Protein AF-A0A1F3P0X0-F1 (afdb_monomer)

Sequence (591 aa):
MKNTFKIFLLLNIASINFCFSQSIRYVKADTFDIIGQLPNCTGFNRLPDSSFYTTRTAIYNLSKFSTGLGIRFKTNSSILRIKWSLLRNSYYAFMAPTAVKGFDLYSYQNNKWQYAGVALPSGKKDNDTVIISNMTSEEREFLLNLPLYDEITNLEIGIDVSATISKSTETIIDTINPIIFYGTSITQGASASRPGMTYCGLLARELNKEIINLGFSGNGFFETEIAKYFMTANPSLLFLDCTPNSPPDTILKNLPLLVEYVKSINDTLPIIFMESIVRENSFYKTSSTINSLDYIRQQNQTLRDVFDQLSKTYTHLYYISSENIIGKDHEGTVDGVHLNDLGIFRMYKTLSIYINDILNLPSGQDSAFVSDTIYHTSYDTIRIQITDTIHYIIKDTTYETVYDTTHILINDTTHIQIVDTVNYVITDTLYQTIYDTTHLLINDTTRFVVYDTLFITVTDSSFITIFDTTNIIINDTARYILYDTVHISITDTLFIKFLLAEYKPDNFFNTIKIFPNPATTVLYINTGNFSLISDYKIIITNPLSQVIFTTFSNQPLYEIDLTKWTSRGIYHIQILDAAQKIITTREIVIQ

Solvent-accessible surface area (backbone atoms only — not comparable to full-atom values): 30718 Å² total; per-residue (Å²): 144,82,88,80,84,81,82,81,82,79,80,80,78,76,76,79,77,77,75,71,75,81,56,69,41,74,43,62,49,85,79,39,52,69,43,30,55,48,72,81,38,59,89,57,24,52,50,31,78,72,41,61,82,66,43,56,68,68,55,44,59,52,25,38,19,21,25,51,24,30,39,36,32,29,33,28,32,32,35,39,30,40,38,36,29,38,74,71,59,62,86,52,97,80,41,40,62,32,10,32,61,10,29,26,34,29,32,60,52,95,96,38,72,38,86,63,37,45,28,68,56,80,87,51,41,69,39,77,30,66,36,43,65,87,46,70,75,49,77,38,46,33,42,39,24,32,19,34,57,28,28,69,76,42,51,28,46,27,28,37,64,88,39,58,73,46,60,63,87,71,80,63,56,38,70,71,42,24,34,37,40,39,9,15,31,56,60,32,27,41,27,15,63,32,28,53,48,18,40,61,42,44,45,24,57,72,68,31,32,31,35,29,46,50,25,27,68,83,64,16,51,44,55,46,65,56,47,70,56,58,57,72,47,50,49,59,33,41,38,40,48,18,39,76,59,25,52,44,72,45,44,69,60,26,40,59,55,28,50,50,54,48,40,73,76,40,60,76,47,37,36,37,43,37,42,40,65,86,39,63,60,10,82,80,42,59,82,89,40,91,68,8,53,60,44,48,51,44,29,36,49,43,49,48,54,50,48,64,57,46,55,76,78,44,65,55,68,45,80,44,73,38,77,63,37,44,57,88,84,79,71,22,38,72,78,33,71,34,29,23,57,65,12,26,51,43,34,32,58,57,50,49,52,58,51,37,68,74,66,66,53,80,78,61,97,67,77,79,78,54,86,65,77,44,83,50,74,52,85,56,77,49,79,51,59,41,67,43,51,33,47,40,41,39,64,40,49,37,44,39,40,36,56,32,50,32,41,41,41,36,61,34,48,36,39,40,39,37,57,33,44,33,43,44,45,34,62,33,40,40,41,42,41,36,56,29,50,32,43,42,42,32,59,29,42,38,37,43,36,33,57,30,35,39,40,38,38,33,55,30,40,38,38,41,35,36,55,29,51,31,43,41,38,37,59,55,52,78,47,79,47,78,72,51,56,70,52,78,49,60,54,55,50,46,76,50,74,48,77,49,90,91,64,83,93,78,87,60,66,43,45,32,37,32,30,45,29,65,18,61,54,51,37,35,40,31,37,49,63,14,90,83,36,39,68,20,35,41,38,32,21,44,82,84,71,47,78,78,44,74,46,63,31,65,50,56,63,45,81,42,77,40,81,80,56,93,70,71,45,63,27,40,41,32,39,22,42,75,86,67,45,75,75,48,76,47,79,44,41,35,91

Mean predicted aligned error: 17.63 Å

Secondary structure (DSSP, 8-state):
----------------------PEEEEEGGGSEEES--TT--TT-SS-GGGGGTS-HHHHHHHTS-TT-EEEEEE--S-EEEEEEESS----TTS-HHHHH-EEEEEEETTEEEEEEEE---SSSEEEEEEE-S--S--EEEEEEPPSSS-EEEEEEEEETT--EEE--S-SSEEEEEEEEEESHHHHTTT-SSGGGSHHHHHHHHHTEEEEEEE-TTT----HHHHHHHGGG--SEEEEE-TTT--HHHHHHHHHHHHHHHHHH-TT--EEEEPPPPPGGGGGSPTTSTTSHHHHHHHHHHHHHHHHHHTTT-SSEEEE--TTTT-SSS-SBSSSSSB-HHHHHHHHHHHHHHHHHHHT----S------S--EEEE-S--EEEE-S--EEEE-S-EEEEE-S--EEEE-S-EEEEE-S-EEEEESS-EEEEESS-EEEEESS-EEEEESS-EEEEESS-EEEEESS-EEEEESS-EEEEESS-EEEEE-S-EEEEEE-TT--SS--EEEEEEESSSBSSEEEEE-SSGGGSTT-EEEEE-TT--EEEEEES-SSEEEEE-TT----EEEEEEEE-TTS-EEEEEEEEE-

Structure (mmCIF, N/CA/C/O backbone):
data_AF-A0A1F3P0X0-F1
#
_entry.id   AF-A0A1F3P0X0-F1
#
loop_
_atom_site.group_PDB
_atom_site.id
_atom_site.type_symbol
_atom_site.label_atom_id
_atom_site.label_alt_id
_atom_site.label_comp_id
_atom_site.label_asym_id
_atom_site.label_entity_id
_atom_site.label_seq_id
_atom_site.pdbx_PDB_ins_code
_atom_site.Cartn_x
_atom_site.Cartn_y
_atom_site.Cartn_z
_atom_site.occupancy
_atom_site.B_iso_or_equiv
_atom_site.auth_seq_id
_atom_site.auth_comp_id
_atom_site.auth_asym_id
_atom_site.auth_atom_id
_atom_site.pdbx_PDB_model_num
ATOM 1 N N . MET A 1 1 ? 30.172 -66.895 -58.254 1.00 43.31 1 MET A N 1
ATOM 2 C CA . MET A 1 1 ? 31.040 -65.915 -57.564 1.00 43.31 1 MET A CA 1
ATOM 3 C C . MET A 1 1 ? 30.844 -64.538 -58.178 1.00 43.31 1 MET A C 1
ATOM 5 O O . MET A 1 1 ? 31.301 -64.339 -59.294 1.00 43.31 1 MET A O 1
ATOM 9 N N . LYS A 1 2 ? 30.174 -63.624 -57.468 1.00 37.34 2 LYS A N 1
ATOM 10 C CA . LYS A 1 2 ? 30.611 -62.239 -57.197 1.00 37.34 2 LYS A CA 1
ATOM 11 C C . LYS A 1 2 ? 29.421 -61.433 -56.669 1.00 37.34 2 LYS A C 1
ATOM 13 O O . LYS A 1 2 ? 28.411 -61.272 -57.342 1.00 37.34 2 LYS A O 1
ATOM 18 N N . ASN A 1 3 ? 29.580 -61.010 -55.419 1.00 41.84 3 ASN A N 1
ATOM 19 C CA . ASN A 1 3 ? 28.704 -60.128 -54.662 1.00 41.84 3 ASN A CA 1
ATOM 20 C C . ASN A 1 3 ? 28.544 -58.780 -55.366 1.00 41.84 3 ASN A C 1
ATOM 22 O O . ASN A 1 3 ? 29.540 -58.206 -55.802 1.00 41.84 3 ASN A O 1
ATOM 26 N N . THR A 1 4 ? 27.332 -58.228 -55.354 1.00 42.84 4 THR A N 1
ATOM 27 C CA . THR A 1 4 ? 27.112 -56.805 -55.646 1.00 42.84 4 THR A CA 1
ATOM 28 C C . THR A 1 4 ? 26.394 -56.179 -54.458 1.00 42.84 4 THR A C 1
ATOM 30 O O . THR A 1 4 ? 25.204 -56.390 -54.240 1.00 42.84 4 THR A O 1
ATOM 33 N N . PHE A 1 5 ? 27.178 -55.468 -53.650 1.00 40.44 5 PHE A N 1
ATOM 34 C CA . PHE A 1 5 ? 26.757 -54.647 -52.521 1.00 40.44 5 PHE A CA 1
ATOM 35 C C . PHE A 1 5 ? 25.926 -53.466 -53.051 1.00 40.44 5 PHE A C 1
ATOM 37 O O . PHE A 1 5 ? 26.425 -52.675 -53.851 1.00 40.44 5 PHE A O 1
ATOM 44 N N . LYS A 1 6 ? 24.666 -53.330 -52.622 1.00 41.53 6 LYS A N 1
ATOM 45 C CA . LYS A 1 6 ? 23.886 -52.100 -52.823 1.00 41.53 6 LYS A CA 1
ATOM 46 C C . LYS A 1 6 ? 24.239 -51.121 -51.703 1.00 41.53 6 LYS A C 1
ATOM 48 O O . LYS A 1 6 ? 23.893 -51.350 -50.549 1.00 41.53 6 LYS A O 1
ATOM 53 N N . ILE A 1 7 ? 24.943 -50.052 -52.059 1.00 43.06 7 ILE A N 1
ATOM 54 C CA . ILE A 1 7 ? 25.215 -48.901 -51.194 1.00 43.06 7 ILE A CA 1
ATOM 55 C C . ILE A 1 7 ? 23.923 -48.079 -51.088 1.00 43.06 7 ILE A C 1
ATOM 57 O O . ILE A 1 7 ? 23.419 -47.583 -52.094 1.00 43.06 7 ILE A O 1
ATOM 61 N N . PHE A 1 8 ? 23.383 -47.950 -49.875 1.00 42.34 8 PHE A N 1
ATOM 62 C CA . PHE A 1 8 ? 22.350 -46.967 -49.550 1.00 42.34 8 PHE A CA 1
ATOM 63 C C . PHE A 1 8 ? 23.014 -45.592 -49.406 1.00 42.34 8 PHE A C 1
ATOM 65 O O . PHE A 1 8 ? 23.835 -45.383 -48.515 1.00 42.34 8 PHE A O 1
ATOM 72 N N . LEU A 1 9 ? 22.667 -44.660 -50.293 1.00 39.88 9 LEU A N 1
ATOM 73 C CA . LEU A 1 9 ? 23.064 -43.258 -50.205 1.00 39.88 9 LEU A CA 1
ATOM 74 C C . LEU A 1 9 ? 22.097 -42.541 -49.244 1.00 39.88 9 LEU A C 1
ATOM 76 O O . LEU A 1 9 ? 20.973 -42.214 -49.616 1.00 39.88 9 LEU A O 1
ATOM 80 N N . LEU A 1 10 ? 22.517 -42.333 -47.996 1.00 42.12 10 LEU A N 1
ATOM 81 C CA . LEU A 1 10 ? 21.831 -41.458 -47.041 1.00 42.12 10 LEU A CA 1
ATOM 82 C C . LEU A 1 10 ? 22.078 -39.997 -47.446 1.00 42.12 10 LEU A C 1
ATOM 84 O O . LEU A 1 10 ? 23.159 -39.453 -47.215 1.00 42.12 10 LEU A O 1
ATOM 88 N N . LEU A 1 11 ? 21.077 -39.362 -48.060 1.00 41.16 11 LEU A N 1
ATOM 89 C CA . LEU A 1 11 ? 21.022 -37.906 -48.192 1.00 41.16 11 LEU A CA 1
ATOM 90 C C . LEU A 1 11 ? 20.837 -37.295 -46.795 1.00 41.16 11 LEU A C 1
ATOM 92 O O . LEU A 1 11 ? 19.742 -37.311 -46.239 1.00 41.16 11 LEU A O 1
ATOM 96 N N . ASN A 1 12 ? 21.914 -36.745 -46.235 1.00 39.53 12 ASN A N 1
ATOM 97 C CA . ASN A 1 12 ? 21.836 -35.816 -45.112 1.00 39.53 12 ASN A CA 1
ATOM 98 C C . ASN A 1 12 ? 21.233 -34.501 -45.623 1.00 39.53 12 ASN A C 1
ATOM 100 O O . ASN A 1 12 ? 21.942 -33.655 -46.169 1.00 39.53 12 ASN A O 1
ATOM 104 N N . ILE A 1 13 ? 19.922 -34.328 -45.460 1.00 49.31 13 ILE A N 1
ATOM 105 C CA . ILE A 1 13 ? 19.311 -33.000 -45.497 1.00 49.31 13 ILE A CA 1
ATOM 106 C C . ILE A 1 13 ? 19.738 -32.325 -44.196 1.00 49.31 13 ILE A C 1
ATOM 108 O O . ILE A 1 13 ? 19.190 -32.601 -43.133 1.00 49.31 13 ILE A O 1
ATOM 112 N N . ALA A 1 14 ? 20.768 -31.485 -44.273 1.00 44.97 14 ALA A N 1
ATOM 113 C CA . ALA A 1 14 ? 21.082 -30.557 -43.203 1.00 44.97 14 ALA A CA 1
ATOM 114 C C . ALA A 1 14 ? 19.879 -29.620 -43.041 1.00 44.97 14 ALA A C 1
ATOM 116 O O . ALA A 1 14 ? 19.632 -28.760 -43.887 1.00 44.97 14 ALA A O 1
ATOM 117 N N . SER A 1 15 ? 19.104 -29.812 -41.977 1.00 46.47 15 SER A N 1
ATOM 118 C CA . SER A 1 15 ? 18.116 -28.841 -41.525 1.00 46.47 15 SER A CA 1
ATOM 119 C C . SER A 1 15 ? 18.885 -27.573 -41.165 1.00 46.47 15 SER A C 1
ATOM 121 O O . SER A 1 15 ? 19.526 -27.488 -40.117 1.00 46.47 15 SER A O 1
ATOM 123 N N . ILE A 1 16 ? 18.877 -26.594 -42.067 1.00 47.09 16 ILE A N 1
ATOM 124 C CA . ILE A 1 16 ? 19.306 -25.237 -41.754 1.00 47.09 16 ILE A CA 1
ATOM 125 C C . ILE A 1 16 ? 18.273 -24.717 -40.756 1.00 47.09 16 ILE A C 1
ATOM 127 O O . ILE A 1 16 ? 17.207 -24.239 -41.138 1.00 47.09 16 ILE A O 1
ATOM 131 N N . ASN A 1 17 ? 18.566 -24.859 -39.465 1.00 37.84 17 ASN A N 1
ATOM 132 C CA . ASN A 1 17 ? 17.880 -24.102 -38.433 1.00 37.84 17 ASN A CA 1
ATOM 133 C C . ASN A 1 17 ? 18.234 -22.634 -38.680 1.00 37.84 17 ASN A C 1
ATOM 135 O O . ASN A 1 17 ? 19.284 -22.156 -38.250 1.00 37.84 17 ASN A O 1
ATOM 139 N N . PHE A 1 18 ? 17.376 -21.924 -39.413 1.00 42.19 18 PHE A N 1
ATOM 140 C CA . PHE A 1 18 ? 17.355 -20.471 -39.371 1.00 42.19 18 PHE A CA 1
ATOM 141 C C . PHE A 1 18 ? 16.981 -20.080 -37.941 1.00 42.19 18 PHE A C 1
ATOM 143 O O . PHE A 1 18 ? 15.810 -19.971 -37.590 1.00 42.19 18 PHE A O 1
ATOM 150 N N . CYS A 1 19 ? 17.993 -19.905 -37.095 1.00 39.28 19 CYS A N 1
ATOM 151 C CA . CYS A 1 19 ? 17.852 -19.144 -35.870 1.00 39.28 19 CYS A CA 1
ATOM 152 C C . CYS A 1 19 ? 17.663 -17.692 -36.314 1.00 39.28 19 CYS A C 1
ATOM 154 O O . CYS A 1 19 ? 18.633 -16.963 -36.527 1.00 39.28 19 CYS A O 1
ATOM 156 N N . PHE A 1 20 ? 16.416 -17.292 -36.570 1.00 45.66 20 PHE A N 1
ATOM 157 C CA . PHE A 1 20 ? 16.097 -15.878 -36.648 1.00 45.66 20 PHE A CA 1
ATOM 158 C C . PHE A 1 20 ? 16.457 -15.296 -35.284 1.00 45.66 20 PHE A C 1
ATOM 160 O O . PHE A 1 20 ? 15.773 -15.547 -34.296 1.00 45.66 20 PHE A O 1
ATOM 167 N N . SER A 1 21 ? 17.568 -14.561 -35.220 1.00 51.91 21 SER A N 1
ATOM 168 C CA . SER A 1 21 ? 17.825 -13.661 -34.104 1.00 51.91 21 SER A CA 1
ATOM 169 C C . SER A 1 21 ? 16.640 -12.704 -34.051 1.00 51.91 21 SER A C 1
ATOM 171 O O . SER A 1 21 ? 16.480 -11.854 -34.933 1.00 51.91 21 SER A O 1
ATOM 173 N N . GLN A 1 22 ? 15.753 -12.924 -33.082 1.00 62.22 22 GLN A N 1
ATOM 174 C CA . GLN A 1 22 ? 14.556 -12.124 -32.891 1.00 62.22 22 GLN A CA 1
ATOM 175 C C . GLN A 1 22 ? 15.013 -10.691 -32.616 1.00 62.22 22 GLN A C 1
ATOM 177 O O . GLN A 1 22 ? 15.600 -10.388 -31.578 1.00 62.22 22 GLN A O 1
ATOM 182 N N . SER A 1 23 ? 14.871 -9.830 -33.622 1.00 86.06 23 SER A N 1
ATOM 183 C CA . SER A 1 23 ? 15.364 -8.460 -33.550 1.00 86.06 23 SER A CA 1
ATOM 184 C C . SER A 1 23 ? 14.450 -7.664 -32.622 1.00 86.06 23 SER A C 1
ATOM 186 O O . SER A 1 23 ? 13.239 -7.622 -32.835 1.00 86.06 23 SER A O 1
ATOM 188 N N . ILE A 1 24 ? 15.037 -7.052 -31.592 1.00 95.88 24 ILE A N 1
ATOM 189 C CA . ILE A 1 24 ? 14.328 -6.292 -30.556 1.00 95.88 24 ILE A CA 1
ATOM 190 C C . ILE A 1 24 ? 14.443 -4.797 -30.847 1.00 95.88 24 ILE A C 1
ATOM 192 O O . ILE A 1 24 ? 15.551 -4.291 -31.045 1.00 95.88 24 ILE A O 1
ATOM 196 N N . ARG A 1 25 ? 13.317 -4.076 -30.819 1.00 97.00 25 ARG A N 1
ATOM 197 C CA . ARG A 1 25 ? 13.302 -2.605 -30.787 1.00 97.00 25 ARG A CA 1
ATOM 198 C C . ARG A 1 25 ? 12.975 -2.115 -29.384 1.00 97.00 25 ARG A C 1
ATOM 200 O O . ARG A 1 25 ? 12.145 -2.713 -28.707 1.00 97.00 25 ARG A O 1
ATOM 207 N N . TYR A 1 26 ? 13.592 -1.010 -28.981 1.00 98.19 26 TYR A N 1
ATOM 208 C CA . TYR A 1 26 ? 13.401 -0.403 -27.665 1.00 98.19 26 TYR A CA 1
ATOM 209 C C . TYR A 1 26 ? 12.598 0.894 -27.762 1.00 98.19 26 TYR A C 1
ATOM 211 O O . TYR A 1 26 ? 12.748 1.657 -28.717 1.00 98.19 26 TYR A O 1
ATOM 219 N N . VAL A 1 27 ? 11.743 1.130 -26.769 1.00 98.12 27 VAL A N 1
ATOM 220 C CA . VAL A 1 27 ? 10.973 2.366 -26.590 1.00 98.12 27 VAL A CA 1
ATOM 221 C C . VAL A 1 27 ? 11.199 2.875 -25.173 1.00 98.12 27 VAL A C 1
ATOM 223 O O . VAL A 1 27 ? 11.188 2.087 -24.229 1.00 98.12 27 VAL A O 1
ATOM 226 N N . LYS A 1 28 ? 11.399 4.185 -25.010 1.00 98.19 28 LYS A N 1
ATOM 227 C CA . LYS A 1 28 ? 11.571 4.790 -23.686 1.00 98.19 28 LYS A CA 1
ATOM 228 C C . LYS A 1 28 ? 10.303 4.657 -22.852 1.00 98.19 28 LYS A C 1
ATOM 230 O O . LYS A 1 28 ? 9.207 4.959 -23.324 1.00 98.19 28 LYS A O 1
ATOM 235 N N . ALA A 1 29 ? 10.458 4.213 -21.613 1.00 97.25 29 ALA A N 1
ATOM 236 C CA . ALA A 1 29 ? 9.323 3.873 -20.770 1.00 97.25 29 ALA A CA 1
ATOM 237 C C . ALA A 1 29 ? 8.593 5.109 -20.206 1.00 97.25 29 ALA A C 1
ATOM 239 O O . ALA A 1 29 ? 7.397 5.042 -19.951 1.00 97.25 29 ALA A O 1
ATOM 240 N N . ASP A 1 30 ? 9.280 6.251 -20.102 1.00 93.19 30 ASP A N 1
ATOM 241 C CA . ASP A 1 30 ? 8.713 7.552 -19.701 1.00 93.19 30 ASP A CA 1
ATOM 242 C C . ASP A 1 30 ? 7.762 8.171 -20.746 1.00 93.19 30 ASP A C 1
ATOM 244 O O . ASP A 1 30 ? 7.143 9.203 -20.497 1.00 93.19 30 ASP A O 1
ATOM 248 N N . THR A 1 31 ? 7.617 7.537 -21.914 1.00 95.25 31 THR A N 1
ATOM 249 C CA . THR A 1 31 ? 6.629 7.924 -22.932 1.00 95.25 31 THR A CA 1
ATOM 250 C C . THR A 1 31 ? 5.241 7.326 -22.684 1.00 95.25 31 THR A C 1
ATOM 252 O O . THR A 1 31 ? 4.275 7.768 -23.312 1.00 95.25 31 THR A O 1
ATOM 255 N N . PHE A 1 32 ? 5.128 6.345 -21.783 1.00 95.75 32 PHE A N 1
ATOM 256 C CA . PHE A 1 32 ? 3.873 5.703 -21.383 1.00 95.75 32 PHE A CA 1
ATOM 257 C C . PHE A 1 32 ? 3.310 6.325 -20.102 1.00 95.75 32 PHE A C 1
ATOM 259 O O . PHE A 1 32 ? 3.924 7.204 -19.501 1.00 95.75 32 PHE A O 1
ATOM 266 N N . ASP A 1 33 ? 2.120 5.885 -19.697 1.00 90.75 33 ASP A N 1
ATOM 267 C CA . ASP A 1 33 ? 1.477 6.408 -18.497 1.00 90.75 33 ASP A CA 1
ATOM 268 C C . ASP A 1 33 ? 2.118 5.790 -17.247 1.00 90.75 33 ASP A C 1
ATOM 270 O O . ASP A 1 33 ? 2.204 4.562 -17.108 1.00 90.75 33 ASP A O 1
ATOM 274 N N . ILE A 1 34 ? 2.596 6.666 -16.360 1.00 95.75 34 ILE A N 1
ATOM 275 C CA . ILE A 1 34 ? 3.152 6.314 -15.054 1.00 95.75 34 ILE A CA 1
ATOM 276 C C . ILE A 1 34 ? 2.020 6.411 -14.034 1.00 95.75 34 ILE A C 1
ATOM 278 O O . ILE A 1 34 ? 1.411 7.469 -13.890 1.00 95.75 34 ILE A O 1
ATOM 282 N N . ILE A 1 35 ? 1.758 5.315 -13.329 1.00 96.25 35 ILE A N 1
ATOM 283 C CA . ILE A 1 35 ? 0.794 5.256 -12.227 1.00 96.25 35 ILE A CA 1
ATOM 284 C C . ILE A 1 35 ? 1.512 5.268 -10.875 1.00 96.25 35 ILE A C 1
ATOM 286 O O . ILE A 1 35 ? 2.696 4.928 -10.786 1.00 96.25 35 ILE A O 1
ATOM 290 N N . GLY A 1 36 ? 0.784 5.620 -9.818 1.00 97.50 36 GLY A N 1
ATOM 291 C CA . GLY A 1 36 ? 1.280 5.692 -8.443 1.00 97.50 36 GLY A CA 1
ATOM 292 C C . GLY A 1 36 ? 2.117 6.942 -8.162 1.00 97.50 36 GLY A C 1
ATOM 293 O O . GLY A 1 36 ? 2.799 7.001 -7.138 1.00 97.50 36 GLY A O 1
ATOM 294 N N . GLN A 1 37 ? 2.094 7.934 -9.060 1.00 97.25 37 GLN A N 1
ATOM 295 C CA . GLN A 1 37 ? 2.928 9.133 -9.000 1.00 97.25 37 GLN A CA 1
ATOM 296 C C . GLN A 1 37 ? 2.113 10.368 -8.599 1.00 97.25 37 GLN A C 1
ATOM 298 O O . GLN A 1 37 ? 1.024 10.603 -9.115 1.00 97.25 37 GLN A O 1
ATOM 303 N N . LEU A 1 38 ? 2.657 11.200 -7.705 1.00 97.88 38 LEU A N 1
ATOM 304 C CA . LEU A 1 38 ? 2.029 12.481 -7.378 1.00 97.88 38 LEU A CA 1
ATOM 305 C C . LEU A 1 38 ? 2.061 13.457 -8.569 1.00 97.88 38 LEU A C 1
ATOM 307 O O . LEU A 1 38 ? 3.020 13.447 -9.349 1.00 97.88 38 LEU A O 1
ATOM 311 N N . PRO A 1 39 ? 1.091 14.386 -8.658 1.00 95.62 39 PRO A N 1
ATOM 312 C CA . PRO A 1 39 ? 1.126 15.459 -9.644 1.00 95.62 39 PRO A CA 1
ATOM 313 C C . PRO A 1 39 ? 2.432 16.265 -9.605 1.00 95.62 39 PRO A C 1
ATOM 315 O O . PRO A 1 39 ? 3.033 16.468 -8.548 1.00 95.62 39 PRO A O 1
ATOM 318 N N . ASN A 1 40 ? 2.839 16.790 -10.764 1.00 93.88 40 ASN A N 1
ATOM 319 C CA . ASN A 1 40 ? 4.021 17.648 -10.943 1.00 93.88 40 ASN A CA 1
ATOM 320 C C . ASN A 1 40 ? 5.379 16.986 -10.634 1.00 93.88 40 ASN A C 1
ATOM 322 O O . ASN A 1 40 ? 6.389 17.684 -10.514 1.00 93.88 40 ASN A O 1
ATOM 326 N N . CYS A 1 41 ? 5.432 15.658 -10.512 1.00 96.38 41 CYS A N 1
ATOM 327 C CA . CYS A 1 41 ? 6.697 14.934 -10.433 1.00 96.38 41 CYS A CA 1
ATOM 328 C C . CYS A 1 41 ? 7.376 14.836 -11.808 1.00 96.38 41 CYS A C 1
ATOM 330 O O . CYS A 1 41 ? 6.730 14.854 -12.854 1.00 96.38 41 CYS A O 1
ATOM 332 N N . THR A 1 42 ? 8.702 14.721 -11.793 1.00 93.38 42 THR A N 1
ATOM 333 C CA . THR A 1 42 ? 9.547 14.545 -12.978 1.00 93.38 42 THR A CA 1
ATOM 334 C C . THR A 1 42 ? 10.211 13.170 -12.940 1.00 93.38 42 THR A C 1
ATOM 336 O O . THR A 1 42 ? 10.612 12.691 -11.874 1.00 93.38 42 THR A O 1
ATOM 339 N N . GLY A 1 43 ? 10.341 12.522 -14.101 1.00 94.62 43 GLY A N 1
ATOM 340 C CA . GLY A 1 43 ? 10.932 11.185 -14.204 1.00 94.62 43 GLY A CA 1
ATOM 341 C C . GLY A 1 43 ? 10.204 10.154 -13.334 1.00 94.62 43 GLY A C 1
ATOM 342 O O . GLY A 1 43 ? 8.980 10.161 -13.249 1.00 94.62 43 GLY A O 1
ATOM 343 N N . PHE A 1 44 ? 10.963 9.293 -12.655 1.00 97.50 44 PHE A N 1
ATOM 344 C CA . PHE A 1 44 ? 10.439 8.236 -11.778 1.00 97.50 44 PHE A CA 1
ATOM 345 C C . PHE A 1 44 ? 10.493 8.617 -10.287 1.00 97.50 44 PHE A C 1
ATOM 347 O O . PHE A 1 44 ? 10.749 7.773 -9.428 1.00 97.50 44 PHE A O 1
ATOM 354 N N . ASN A 1 45 ? 10.280 9.901 -9.978 1.00 97.31 45 ASN A N 1
ATOM 355 C CA . ASN A 1 45 ? 10.290 10.432 -8.612 1.00 97.31 45 ASN A CA 1
ATOM 356 C C . ASN A 1 45 ? 8.891 10.399 -7.980 1.00 97.31 45 ASN A C 1
ATOM 358 O O . ASN A 1 45 ? 7.886 10.523 -8.678 1.00 97.31 45 ASN A O 1
ATOM 362 N N . ARG A 1 46 ? 8.830 10.291 -6.649 1.00 97.94 46 ARG A N 1
ATOM 363 C CA . ARG A 1 46 ? 7.582 10.250 -5.861 1.00 97.94 46 ARG A CA 1
ATOM 364 C C . ARG A 1 46 ? 7.172 11.597 -5.268 1.00 97.94 46 ARG A C 1
ATOM 366 O O . ARG A 1 46 ? 6.023 11.759 -4.877 1.00 97.94 46 ARG A O 1
ATOM 373 N N . LEU A 1 47 ? 8.102 12.550 -5.195 1.00 98.12 47 LEU A N 1
ATOM 374 C CA . LEU A 1 47 ? 7.840 13.945 -4.836 1.00 98.12 47 LEU A CA 1
ATOM 375 C C . LEU A 1 47 ? 8.373 14.874 -5.939 1.00 98.12 47 LEU A C 1
ATOM 377 O O . LEU A 1 47 ? 9.385 14.547 -6.574 1.00 98.12 47 LEU A O 1
ATOM 381 N N . PRO A 1 48 ? 7.746 16.047 -6.146 1.00 97.25 48 PRO A N 1
ATOM 382 C CA . PRO A 1 48 ? 8.236 17.036 -7.099 1.00 97.25 48 PRO A CA 1
ATOM 383 C C . PRO A 1 48 ? 9.582 17.613 -6.650 1.00 97.25 48 PRO A C 1
ATOM 385 O O . PRO A 1 48 ? 9.902 17.634 -5.460 1.00 97.25 48 PRO A O 1
ATOM 388 N N . ASP A 1 49 ? 10.360 18.150 -7.591 1.00 96.31 49 ASP A N 1
ATOM 389 C CA . ASP A 1 49 ? 11.692 18.706 -7.302 1.00 96.31 49 ASP A CA 1
ATOM 390 C C . ASP A 1 49 ? 11.654 19.874 -6.299 1.00 96.31 49 ASP A C 1
ATOM 392 O O . ASP A 1 49 ? 12.594 20.067 -5.528 1.00 96.31 49 ASP A O 1
ATOM 396 N N . SER A 1 50 ? 10.531 20.596 -6.222 1.00 96.06 50 SER A N 1
ATOM 397 C CA . SER A 1 50 ? 10.297 21.651 -5.226 1.00 96.06 50 SER A CA 1
ATOM 398 C C . SER A 1 50 ? 10.341 21.152 -3.774 1.00 96.06 50 SER A C 1
ATOM 400 O O . SER A 1 50 ? 10.668 21.932 -2.875 1.00 96.06 50 SER A O 1
ATOM 402 N N . SER A 1 51 ? 10.106 19.856 -3.536 1.00 97.00 51 SER A N 1
ATOM 403 C CA . SER A 1 51 ? 10.184 19.242 -2.203 1.00 97.00 51 SER A CA 1
ATOM 404 C C . SER A 1 51 ? 11.572 19.303 -1.572 1.00 97.00 51 SER A C 1
ATOM 406 O O . SER A 1 51 ? 11.675 19.223 -0.346 1.00 97.00 51 SER A O 1
ATOM 408 N N . PHE A 1 52 ? 12.623 19.542 -2.363 1.00 96.94 52 PHE A N 1
ATOM 409 C CA . PHE A 1 52 ? 13.978 19.777 -1.863 1.00 96.94 52 PHE A CA 1
ATOM 410 C C . PHE A 1 52 ? 14.040 20.906 -0.825 1.00 96.94 52 PHE A C 1
ATOM 412 O O . PHE A 1 52 ? 14.791 20.816 0.143 1.00 96.94 52 PHE A O 1
ATOM 419 N N . TYR A 1 53 ? 13.244 21.962 -1.014 1.00 96.31 53 TYR A N 1
ATOM 420 C CA . TYR A 1 53 ? 13.304 23.167 -0.184 1.00 96.31 53 TYR A CA 1
ATOM 421 C C . TYR A 1 53 ? 12.430 23.099 1.068 1.00 96.31 53 TYR A C 1
ATOM 423 O O . TYR A 1 53 ? 12.627 23.886 1.990 1.00 96.31 53 TYR A O 1
ATOM 431 N N . THR A 1 54 ? 11.447 22.197 1.100 1.00 95.44 54 THR A N 1
ATOM 432 C CA . THR A 1 54 ? 10.429 22.170 2.162 1.00 95.44 54 THR A CA 1
ATOM 433 C C . THR A 1 54 ? 10.421 20.880 2.964 1.00 95.44 54 THR A C 1
ATOM 435 O O . THR A 1 54 ? 9.706 20.805 3.953 1.00 95.44 54 THR A O 1
ATOM 438 N N . THR A 1 55 ? 11.144 19.846 2.536 1.00 96.38 55 THR A N 1
ATOM 439 C CA . THR A 1 55 ? 11.196 18.555 3.231 1.00 96.38 55 THR A CA 1
ATOM 440 C C . THR A 1 55 ? 12.599 18.284 3.755 1.00 96.38 55 THR A C 1
ATOM 442 O O . THR A 1 55 ? 13.580 18.900 3.335 1.00 96.38 55 THR A O 1
ATOM 445 N N . ARG A 1 56 ? 12.720 17.346 4.699 1.00 97.00 56 ARG A N 1
ATOM 446 C CA . ARG A 1 56 ? 14.031 16.911 5.191 1.00 97.00 56 ARG A CA 1
ATOM 447 C C . ARG A 1 56 ? 14.822 16.277 4.046 1.00 97.00 56 ARG A C 1
ATOM 449 O O . ARG A 1 56 ? 14.276 15.498 3.270 1.00 97.00 56 ARG A O 1
ATOM 456 N N . THR A 1 57 ? 16.134 16.509 4.005 1.00 97.69 57 THR A N 1
ATOM 457 C CA . THR A 1 57 ? 17.027 15.955 2.969 1.00 97.69 57 THR A CA 1
ATOM 458 C C . THR A 1 57 ? 16.885 14.438 2.804 1.00 97.69 57 THR A C 1
ATOM 460 O O . THR A 1 57 ? 16.934 13.931 1.687 1.00 97.69 57 THR A O 1
ATOM 463 N N . ALA A 1 58 ? 16.667 13.706 3.903 1.00 98.00 58 ALA A N 1
ATOM 464 C CA . ALA A 1 58 ? 16.434 12.263 3.865 1.00 98.00 58 ALA A CA 1
ATOM 465 C C . ALA A 1 58 ? 15.159 11.888 3.089 1.00 98.00 58 ALA A C 1
ATOM 467 O O . ALA A 1 58 ? 15.208 10.986 2.257 1.00 98.00 58 ALA A O 1
ATOM 468 N N . ILE A 1 59 ? 14.052 12.609 3.303 1.00 97.81 59 ILE A N 1
ATOM 469 C CA . ILE A 1 59 ? 12.805 12.414 2.553 1.00 97.81 59 ILE A CA 1
ATOM 470 C C . ILE A 1 59 ? 13.018 12.723 1.077 1.00 97.81 59 ILE A C 1
ATOM 472 O O . ILE A 1 59 ? 12.693 11.890 0.236 1.00 97.81 59 ILE A O 1
ATOM 476 N N . TYR A 1 60 ? 13.609 13.879 0.760 1.00 98.12 60 TYR A N 1
ATOM 477 C CA . TYR A 1 60 ? 13.872 14.256 -0.627 1.00 98.12 60 TYR A CA 1
ATOM 478 C C . TYR A 1 60 ? 14.689 13.181 -1.355 1.00 98.12 60 TYR A C 1
ATOM 480 O O . TYR A 1 60 ? 14.311 12.743 -2.438 1.00 98.12 60 TYR A O 1
ATOM 488 N N . ASN A 1 61 ? 15.761 12.682 -0.736 1.00 98.12 61 ASN A N 1
ATOM 489 C CA . ASN A 1 61 ? 16.589 11.633 -1.329 1.00 98.12 61 ASN A CA 1
ATOM 490 C C . ASN A 1 61 ? 15.828 10.309 -1.507 1.00 98.12 61 ASN A C 1
ATOM 492 O O . ASN A 1 61 ? 15.950 9.678 -2.553 1.00 98.12 61 ASN A O 1
ATOM 496 N N . LEU A 1 62 ? 15.026 9.895 -0.519 1.00 98.44 62 LEU A N 1
ATOM 497 C CA . LEU A 1 62 ? 14.192 8.689 -0.607 1.00 98.44 62 LEU A CA 1
ATOM 498 C C . LEU A 1 62 ? 13.045 8.837 -1.620 1.00 98.44 62 LEU A C 1
ATOM 500 O O . LEU A 1 62 ? 12.575 7.841 -2.170 1.00 98.44 62 LEU A O 1
ATOM 504 N N . SER A 1 63 ? 12.600 10.065 -1.899 1.00 98.06 63 SER A N 1
ATOM 505 C CA . SER A 1 63 ? 11.579 10.343 -2.916 1.00 98.06 63 SER A CA 1
ATOM 506 C C . SER A 1 63 ? 12.064 10.090 -4.343 1.00 98.06 63 SER A C 1
ATOM 508 O O . SER A 1 63 ? 11.241 9.941 -5.241 1.00 98.06 63 SER A O 1
ATOM 510 N N . LYS A 1 64 ? 13.384 10.003 -4.552 1.00 98.25 64 LYS A N 1
ATOM 511 C CA . LYS A 1 64 ? 13.985 9.641 -5.842 1.00 98.25 64 LYS A CA 1
ATOM 512 C C . LYS A 1 64 ? 13.946 8.137 -6.125 1.00 98.25 64 LYS A C 1
ATOM 514 O O . LYS A 1 64 ? 14.284 7.708 -7.223 1.00 98.25 64 LYS A O 1
ATOM 519 N N . PHE A 1 65 ? 13.544 7.324 -5.147 1.00 98.56 65 PHE A N 1
ATOM 520 C CA . PHE A 1 65 ? 13.253 5.912 -5.376 1.00 98.56 65 PHE A CA 1
ATOM 521 C C . PHE A 1 65 ? 11.860 5.745 -5.971 1.00 98.56 65 PHE A C 1
ATOM 523 O O . PHE A 1 65 ? 10.912 6.367 -5.494 1.00 98.56 65 PHE A O 1
ATOM 530 N N . SER A 1 66 ? 11.732 4.865 -6.960 1.00 98.44 66 SER A N 1
ATOM 531 C CA . SER A 1 66 ? 10.512 4.649 -7.753 1.00 98.44 66 SER A CA 1
ATOM 532 C C . SER A 1 66 ? 9.480 3.721 -7.096 1.00 98.44 66 SER A C 1
ATOM 534 O O . SER A 1 66 ? 8.695 3.066 -7.777 1.00 98.44 66 SER A O 1
ATOM 536 N N . THR A 1 67 ? 9.489 3.622 -5.768 1.00 98.38 67 THR A N 1
ATOM 537 C CA . THR A 1 67 ? 8.637 2.708 -5.005 1.00 98.38 67 THR A CA 1
ATOM 538 C C . THR A 1 67 ? 7.154 2.870 -5.336 1.00 98.38 67 THR A C 1
ATOM 540 O O . THR A 1 67 ? 6.606 3.960 -5.212 1.00 98.38 67 THR A O 1
ATOM 543 N N . GLY A 1 68 ? 6.477 1.776 -5.685 1.00 98.31 68 GLY A N 1
ATOM 544 C CA . GLY A 1 68 ? 5.037 1.798 -5.960 1.00 98.31 68 GLY A CA 1
ATOM 545 C C . GLY A 1 68 ? 4.652 2.507 -7.260 1.00 98.31 68 GLY A C 1
ATOM 546 O O . GLY A 1 68 ? 3.470 2.541 -7.582 1.00 98.31 68 GLY A O 1
ATOM 547 N N . LEU A 1 69 ? 5.625 3.019 -8.021 1.00 98.75 69 LEU A N 1
ATOM 548 C CA . LEU A 1 69 ? 5.385 3.475 -9.380 1.00 98.75 69 LEU A CA 1
ATOM 549 C C . LEU A 1 69 ? 5.234 2.270 -10.310 1.00 98.75 69 LEU A C 1
ATOM 551 O O . LEU A 1 69 ? 5.916 1.249 -10.155 1.00 98.75 69 LEU A O 1
ATOM 555 N N . GLY A 1 70 ? 4.376 2.419 -11.312 1.00 98.06 70 GLY A N 1
ATOM 556 C CA . GLY A 1 70 ? 4.171 1.422 -12.354 1.00 98.06 70 GLY A CA 1
ATOM 557 C C . GLY A 1 70 ? 4.037 2.058 -13.729 1.00 98.06 70 GLY A C 1
ATOM 558 O O . GLY A 1 70 ? 3.639 3.212 -13.845 1.00 98.06 70 GLY A O 1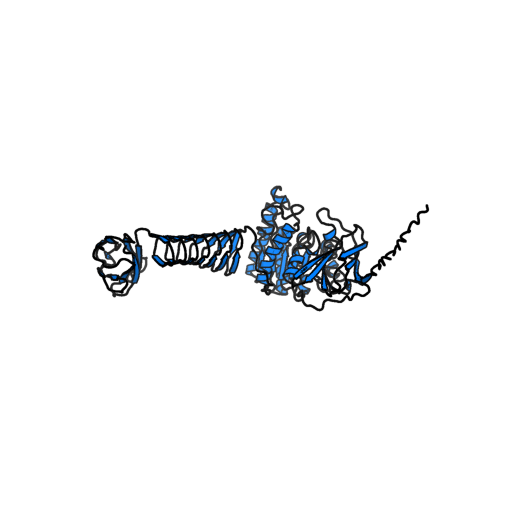
ATOM 559 N N . ILE A 1 71 ? 4.365 1.304 -14.775 1.00 98.00 71 ILE A N 1
ATOM 560 C CA . ILE A 1 71 ? 4.198 1.737 -16.167 1.00 98.00 71 ILE A CA 1
ATOM 561 C C . ILE A 1 71 ? 3.179 0.829 -16.838 1.00 98.00 71 ILE A C 1
ATOM 563 O O . ILE A 1 71 ? 3.367 -0.392 -16.869 1.00 98.00 71 ILE A O 1
ATOM 567 N N . ARG A 1 72 ? 2.114 1.432 -17.374 1.00 96.69 72 ARG A N 1
ATOM 568 C CA . ARG A 1 72 ? 1.054 0.722 -18.098 1.00 96.69 72 ARG A CA 1
ATOM 569 C C . ARG A 1 72 ? 1.217 0.867 -19.603 1.00 96.69 72 ARG A C 1
ATOM 571 O O . ARG A 1 72 ? 1.372 1.972 -20.122 1.00 96.69 72 ARG A O 1
ATOM 578 N N . PHE A 1 73 ? 1.160 -0.253 -20.311 1.00 97.25 73 PHE A N 1
ATOM 579 C CA . PHE A 1 73 ? 1.265 -0.282 -21.767 1.00 97.25 73 PHE A CA 1
ATOM 580 C C . PHE A 1 73 ? 0.588 -1.524 -22.346 1.00 97.25 73 PHE A C 1
ATOM 582 O O . PHE A 1 73 ? 0.450 -2.547 -21.674 1.00 97.25 73 PHE A O 1
ATOM 589 N N . LYS A 1 74 ? 0.216 -1.445 -23.624 1.00 97.00 74 LYS A N 1
ATOM 590 C CA . LYS A 1 74 ? -0.264 -2.584 -24.408 1.00 97.00 74 LYS A CA 1
ATOM 591 C C . LYS A 1 74 ? 0.758 -3.000 -25.440 1.00 97.00 74 LYS A C 1
ATOM 593 O O . LYS A 1 74 ? 1.389 -2.144 -26.054 1.00 97.00 74 LYS A O 1
ATOM 598 N N . THR A 1 75 ? 0.907 -4.300 -25.662 1.00 97.81 75 THR A N 1
ATOM 599 C CA . THR A 1 75 ? 1.698 -4.828 -26.779 1.00 97.81 75 THR A CA 1
ATOM 600 C C . THR A 1 75 ? 1.218 -6.212 -27.190 1.00 97.81 75 THR A C 1
ATOM 602 O O . THR A 1 75 ? 0.723 -6.966 -26.356 1.00 97.81 75 THR A O 1
ATOM 605 N N . ASN A 1 76 ? 1.395 -6.552 -28.468 1.00 97.50 76 ASN A N 1
ATOM 606 C CA . ASN A 1 76 ? 1.220 -7.906 -29.001 1.00 97.50 76 ASN A CA 1
ATOM 607 C C . ASN A 1 76 ? 2.548 -8.667 -29.188 1.00 97.50 76 ASN A C 1
ATOM 609 O O . ASN A 1 76 ? 2.603 -9.668 -29.906 1.00 97.50 76 ASN A O 1
ATOM 613 N N . SER A 1 77 ? 3.633 -8.163 -28.593 1.00 98.06 77 SER A N 1
ATOM 614 C CA . SER A 1 77 ? 4.962 -8.770 -28.665 1.00 98.06 77 SER A CA 1
ATOM 615 C C . SER A 1 77 ? 4.981 -10.160 -28.035 1.00 98.06 77 SER A C 1
ATOM 617 O O . SER A 1 77 ? 4.400 -10.374 -26.975 1.00 98.06 77 SER A O 1
ATOM 619 N N . SER A 1 78 ? 5.715 -11.093 -28.641 1.00 97.06 78 SER A N 1
ATOM 620 C CA . SER A 1 78 ? 5.944 -12.432 -28.076 1.00 97.06 78 SER A CA 1
ATOM 621 C C . SER A 1 78 ? 7.042 -12.448 -27.000 1.00 97.06 78 SER A C 1
ATOM 623 O O . SER A 1 78 ? 7.243 -13.446 -26.301 1.00 97.06 78 SER A O 1
ATOM 625 N N . ILE A 1 79 ? 7.759 -11.332 -26.854 1.00 97.62 79 ILE A N 1
ATOM 626 C CA . ILE A 1 79 ? 8.864 -11.138 -25.915 1.00 97.62 79 ILE A CA 1
ATOM 627 C C . ILE A 1 79 ? 8.802 -9.756 -25.268 1.00 97.62 79 ILE A C 1
ATOM 629 O O . ILE A 1 79 ? 8.485 -8.759 -25.917 1.00 97.62 79 ILE A O 1
ATOM 633 N N . LEU A 1 80 ? 9.158 -9.691 -23.988 1.00 98.38 80 LEU A N 1
ATOM 634 C CA . LEU A 1 80 ? 9.403 -8.446 -23.277 1.00 98.38 80 LEU A CA 1
ATOM 635 C C . LEU A 1 80 ? 10.786 -8.483 -22.641 1.00 98.38 80 LEU A C 1
ATOM 637 O O . LEU A 1 80 ? 11.101 -9.342 -21.815 1.00 98.38 80 LEU A O 1
ATOM 641 N N . ARG A 1 81 ? 11.614 -7.521 -23.036 1.00 98.19 81 ARG A N 1
ATOM 642 C CA . ARG A 1 81 ? 12.954 -7.264 -22.505 1.00 98.19 81 ARG A CA 1
ATOM 643 C C . ARG A 1 81 ? 12.972 -5.854 -21.941 1.00 98.19 81 ARG A C 1
ATOM 645 O O . ARG A 1 81 ? 12.290 -4.993 -22.473 1.00 98.19 81 ARG A O 1
ATOM 652 N N . ILE A 1 82 ? 13.741 -5.587 -20.898 1.00 98.19 82 ILE A N 1
ATOM 653 C CA . ILE A 1 82 ? 13.923 -4.217 -20.416 1.00 98.19 82 ILE A CA 1
ATOM 654 C C . ILE A 1 82 ? 15.401 -3.881 -20.286 1.00 98.19 82 ILE A C 1
ATOM 656 O O . ILE A 1 82 ? 16.206 -4.723 -19.883 1.00 98.19 82 ILE A O 1
ATOM 660 N N . LYS A 1 83 ? 15.734 -2.636 -20.623 1.00 98.56 83 LYS A N 1
ATOM 661 C CA . LYS A 1 83 ? 17.029 -2.012 -20.354 1.00 98.56 83 LYS A CA 1
ATOM 662 C C . LYS A 1 83 ? 16.835 -0.919 -19.333 1.00 98.56 83 LYS A C 1
ATOM 664 O O . LYS A 1 83 ? 15.950 -0.087 -19.505 1.00 98.56 83 LYS A O 1
ATOM 669 N N . TRP A 1 84 ? 17.657 -0.899 -18.295 1.00 98.62 84 TRP A N 1
ATOM 670 C CA . TRP A 1 84 ? 17.590 0.168 -17.308 1.00 98.62 84 TRP A CA 1
ATOM 671 C C . TRP A 1 84 ? 18.951 0.499 -16.722 1.00 98.62 84 TRP A C 1
ATOM 673 O O . TRP A 1 84 ? 19.833 -0.358 -16.629 1.00 98.62 84 TRP A O 1
ATOM 683 N N . SER A 1 85 ? 19.081 1.751 -16.300 1.00 98.56 85 SER A N 1
ATOM 684 C CA . SER A 1 85 ? 20.253 2.279 -15.614 1.00 98.56 85 SER A CA 1
ATOM 685 C C . SER A 1 85 ? 19.841 2.813 -14.248 1.00 98.56 85 SER A C 1
ATOM 687 O O . SER A 1 85 ? 18.817 3.485 -14.111 1.00 98.56 85 SER A O 1
ATOM 689 N N . LEU A 1 86 ? 20.642 2.498 -13.234 1.00 98.25 86 LEU A N 1
ATOM 690 C CA . LEU A 1 86 ? 20.422 2.902 -11.848 1.00 98.25 86 LEU A CA 1
ATOM 691 C C . LEU A 1 86 ? 21.445 3.946 -11.418 1.00 98.25 86 LEU A C 1
ATOM 693 O O . LEU A 1 86 ? 22.631 3.838 -11.748 1.00 98.25 86 LEU A O 1
ATOM 697 N N . LEU A 1 87 ? 21.023 4.908 -10.600 1.00 97.56 87 LEU A N 1
ATOM 698 C CA . LEU A 1 87 ? 21.946 5.893 -10.048 1.00 97.56 87 LEU A CA 1
ATOM 699 C C . LEU A 1 87 ? 22.884 5.262 -9.011 1.00 97.56 87 LEU A C 1
ATOM 701 O O . LEU A 1 87 ? 24.099 5.493 -9.072 1.00 97.56 87 LEU A O 1
ATOM 705 N N . ARG A 1 88 ? 22.347 4.482 -8.059 1.00 96.00 88 ARG A N 1
ATOM 706 C CA . ARG A 1 88 ? 23.096 4.026 -6.873 1.00 96.00 88 ARG A CA 1
ATOM 707 C C . ARG A 1 88 ? 23.555 2.570 -6.971 1.00 96.00 88 ARG A C 1
ATOM 709 O O . ARG A 1 88 ? 24.657 2.280 -6.512 1.00 96.00 88 ARG A O 1
ATOM 716 N N . ASN A 1 89 ? 22.786 1.689 -7.618 1.00 96.50 89 ASN A N 1
ATOM 717 C CA . ASN A 1 89 ? 22.960 0.229 -7.555 1.00 96.50 89 ASN A CA 1
ATOM 718 C C . ASN A 1 89 ? 22.945 -0.271 -6.099 1.00 96.50 89 ASN A C 1
ATOM 720 O O . ASN A 1 89 ? 23.846 -0.985 -5.651 1.00 96.50 89 ASN A O 1
ATOM 724 N N . SER A 1 90 ? 21.916 0.143 -5.363 1.00 96.25 90 SER A N 1
ATOM 725 C CA . SER A 1 90 ? 21.731 -0.114 -3.938 1.00 96.25 90 SER A CA 1
ATOM 726 C C . SER A 1 90 ? 21.773 -1.611 -3.593 1.00 96.25 90 SER A C 1
ATOM 728 O O . SER A 1 90 ? 21.483 -2.496 -4.413 1.00 96.25 90 SER A O 1
ATOM 730 N N . TYR A 1 91 ? 22.133 -1.899 -2.343 1.00 96.31 91 TYR A N 1
ATOM 731 C CA . TYR A 1 91 ? 22.121 -3.238 -1.762 1.00 96.31 91 TYR A CA 1
ATOM 732 C C . TYR A 1 91 ? 21.698 -3.168 -0.294 1.00 96.31 91 TYR A C 1
ATOM 734 O O . TYR A 1 91 ? 22.246 -2.379 0.474 1.00 96.31 91 TYR A O 1
ATOM 742 N N . TYR A 1 92 ? 20.754 -4.028 0.085 1.00 96.06 92 TYR A N 1
ATOM 743 C CA . TYR A 1 92 ? 20.259 -4.183 1.448 1.00 96.06 92 TYR A CA 1
ATOM 744 C C . TYR A 1 92 ? 20.223 -5.675 1.764 1.00 96.06 92 TYR A C 1
ATOM 746 O O . TYR A 1 92 ? 19.549 -6.425 1.069 1.00 96.06 92 TYR A O 1
ATOM 754 N N . ALA A 1 93 ? 20.953 -6.115 2.792 1.00 96.12 93 ALA A N 1
ATOM 755 C CA . ALA A 1 93 ? 21.122 -7.543 3.084 1.00 96.12 93 ALA A CA 1
ATOM 756 C C . ALA A 1 93 ? 19.807 -8.262 3.434 1.00 96.12 93 ALA A C 1
ATOM 758 O O . ALA A 1 93 ? 19.689 -9.462 3.219 1.00 96.12 93 ALA A O 1
ATOM 759 N N . PHE A 1 94 ? 18.826 -7.524 3.954 1.00 95.31 94 PHE A N 1
ATOM 760 C CA . PHE A 1 94 ? 17.514 -8.043 4.329 1.00 95.31 94 PHE A CA 1
ATOM 761 C C . PHE A 1 94 ? 16.492 -7.999 3.183 1.00 95.31 94 PHE A C 1
ATOM 763 O O . PHE A 1 94 ? 15.363 -8.421 3.404 1.00 95.31 94 PHE A O 1
ATOM 770 N N . MET A 1 95 ? 16.846 -7.501 1.986 1.00 98.12 95 MET A N 1
ATOM 771 C CA . MET A 1 95 ? 15.947 -7.414 0.824 1.00 98.12 95 MET A CA 1
ATOM 772 C C . MET A 1 95 ? 16.483 -8.161 -0.394 1.00 98.12 95 MET A C 1
ATOM 774 O O . MET A 1 95 ? 17.674 -8.120 -0.709 1.00 98.12 95 MET A O 1
ATOM 778 N N . ALA A 1 96 ? 15.573 -8.771 -1.154 1.00 97.94 96 ALA A N 1
ATOM 779 C CA . ALA A 1 96 ? 15.912 -9.364 -2.439 1.00 97.94 96 ALA A CA 1
ATOM 780 C C . ALA A 1 96 ? 16.399 -8.279 -3.426 1.00 97.94 96 ALA A C 1
ATOM 782 O O . ALA A 1 96 ? 15.741 -7.242 -3.572 1.00 97.94 96 ALA A O 1
ATOM 783 N N . PRO A 1 97 ? 17.495 -8.504 -4.183 1.00 98.06 97 PRO A N 1
ATOM 784 C CA . PRO A 1 97 ? 17.946 -7.565 -5.211 1.00 98.06 97 PRO A CA 1
ATOM 785 C C . PRO A 1 97 ? 16.852 -7.210 -6.224 1.00 98.06 97 PRO A C 1
ATOM 787 O O . PRO A 1 97 ? 16.787 -6.070 -6.680 1.00 98.06 97 PRO A O 1
ATOM 790 N N . THR A 1 98 ? 15.969 -8.162 -6.537 1.00 98.06 98 THR A N 1
ATOM 791 C CA . THR A 1 98 ? 14.812 -7.959 -7.417 1.00 98.06 98 THR A CA 1
ATOM 792 C C . THR A 1 98 ? 13.879 -6.864 -6.903 1.00 98.06 98 THR A C 1
ATOM 794 O O . THR A 1 98 ? 13.446 -6.036 -7.691 1.00 98.06 98 THR A O 1
ATOM 797 N N . ALA A 1 99 ? 13.613 -6.799 -5.598 1.00 98.44 99 ALA A N 1
ATOM 798 C CA . ALA A 1 99 ? 12.800 -5.741 -5.001 1.00 98.44 99 ALA A CA 1
ATOM 799 C C . ALA A 1 99 ? 13.532 -4.396 -4.955 1.00 98.44 99 ALA A C 1
ATOM 801 O O . ALA A 1 99 ? 12.961 -3.354 -5.269 1.00 98.44 99 ALA A O 1
ATOM 802 N N . VAL A 1 100 ? 14.816 -4.415 -4.591 1.00 98.56 100 VAL A N 1
ATOM 803 C CA . VAL A 1 100 ? 15.612 -3.190 -4.428 1.00 98.56 100 VAL A CA 1
ATOM 804 C C . VAL A 1 100 ? 15.801 -2.459 -5.755 1.00 98.56 100 VAL A C 1
ATOM 806 O O . VAL A 1 100 ? 15.685 -1.236 -5.791 1.00 98.56 100 VAL A O 1
ATOM 809 N N . LYS A 1 101 ? 16.122 -3.203 -6.821 1.00 97.88 101 LYS A N 1
ATOM 810 C CA . LYS A 1 101 ? 16.657 -2.658 -8.080 1.00 97.88 101 LYS A CA 1
ATOM 811 C C . LYS A 1 101 ? 16.253 -3.415 -9.353 1.00 97.88 101 LYS A C 1
ATOM 813 O O . LYS A 1 101 ? 16.801 -3.146 -10.424 1.00 97.88 101 LYS A O 1
ATOM 818 N N . GLY A 1 102 ? 15.355 -4.388 -9.229 1.00 98.25 102 GLY A N 1
ATOM 819 C CA . GLY A 1 102 ? 14.730 -5.092 -10.345 1.00 98.25 102 GLY A CA 1
ATOM 820 C C . GLY A 1 102 ? 13.291 -4.634 -10.570 1.00 98.25 102 GLY A C 1
ATOM 821 O O . GLY A 1 102 ? 12.825 -3.674 -9.964 1.00 98.25 102 GLY A O 1
ATOM 822 N N . PHE A 1 103 ? 12.599 -5.344 -11.456 1.00 98.81 103 PHE A N 1
ATOM 823 C CA . PHE A 1 103 ? 11.224 -5.050 -11.862 1.00 98.81 103 PHE A CA 1
ATOM 824 C C . PHE A 1 103 ? 10.404 -6.330 -11.809 1.00 98.81 103 PHE A C 1
ATOM 826 O O . PHE A 1 103 ? 10.952 -7.425 -11.962 1.00 98.81 103 PHE A O 1
ATOM 833 N N . ASP A 1 104 ? 9.091 -6.203 -11.673 1.00 98.75 104 ASP A N 1
ATOM 834 C CA . ASP A 1 104 ? 8.171 -7.292 -11.974 1.00 98.75 104 ASP A CA 1
ATOM 835 C C . ASP A 1 104 ? 7.050 -6.836 -12.905 1.00 98.75 104 ASP A C 1
ATOM 837 O O . ASP A 1 104 ? 6.734 -5.653 -13.024 1.00 98.75 104 ASP A O 1
ATOM 841 N N . LEU A 1 105 ? 6.509 -7.802 -13.635 1.00 98.81 105 LEU A N 1
ATOM 842 C CA . LEU A 1 105 ? 5.560 -7.585 -14.710 1.00 98.81 105 LEU A CA 1
ATOM 843 C C . LEU A 1 105 ? 4.296 -8.382 -14.432 1.00 98.81 105 LEU A C 1
ATOM 845 O O . LEU A 1 105 ? 4.352 -9.572 -14.111 1.00 98.81 105 LEU A O 1
ATOM 849 N N . TYR A 1 106 ? 3.162 -7.725 -14.620 1.00 98.69 106 TYR A N 1
ATOM 850 C CA . TYR A 1 106 ? 1.842 -8.328 -14.596 1.00 98.69 106 TYR A CA 1
ATOM 851 C C . TYR A 1 106 ? 1.140 -8.087 -15.925 1.00 98.69 106 TYR A C 1
ATOM 853 O O . TYR A 1 106 ? 1.369 -7.065 -16.566 1.00 98.69 106 TYR A O 1
ATOM 861 N N . SER A 1 107 ? 0.266 -9.009 -16.317 1.00 97.62 107 SER A N 1
ATOM 862 C CA . SER A 1 107 ? -0.647 -8.841 -17.444 1.00 97.62 107 SER A CA 1
ATOM 863 C C . SER A 1 107 ? -2.090 -8.947 -16.968 1.00 97.62 107 SER A C 1
ATOM 865 O O . SER A 1 107 ? -2.393 -9.784 -16.118 1.00 97.62 107 SER A O 1
ATOM 867 N N . TYR A 1 108 ? -2.972 -8.099 -17.490 1.00 96.44 108 TYR A N 1
ATOM 868 C CA . TYR A 1 108 ? -4.390 -8.150 -17.149 1.00 96.44 108 TYR A CA 1
ATOM 869 C C . TYR A 1 108 ? -5.101 -9.212 -17.991 1.00 96.44 108 TYR A C 1
ATOM 871 O O . TYR A 1 108 ? -5.131 -9.118 -19.218 1.00 96.44 108 TYR A O 1
ATOM 879 N N . GLN A 1 109 ? -5.651 -10.237 -17.339 1.00 90.25 109 GLN A N 1
ATOM 880 C CA . GLN A 1 109 ? -6.382 -11.331 -17.979 1.00 90.25 109 GLN A CA 1
ATOM 881 C C . GLN A 1 109 ? -7.556 -11.764 -17.104 1.00 90.25 109 GLN A C 1
ATOM 883 O O . GLN A 1 109 ? -7.423 -11.859 -15.888 1.00 90.25 109 GLN A O 1
ATOM 888 N N . ASN A 1 110 ? -8.707 -12.060 -17.717 1.00 88.19 110 ASN A N 1
ATOM 889 C CA . ASN A 1 110 ? -9.905 -12.536 -17.009 1.00 88.19 110 ASN A CA 1
ATOM 890 C C . ASN A 1 110 ? -10.279 -11.654 -15.801 1.00 88.19 110 ASN A C 1
ATOM 892 O O . ASN A 1 110 ? -10.527 -12.151 -14.705 1.00 88.19 110 ASN A O 1
ATOM 896 N N . ASN A 1 111 ? -10.269 -10.335 -16.007 1.00 87.62 111 ASN A N 1
ATOM 897 C CA . ASN A 1 111 ? -10.535 -9.310 -14.995 1.00 87.62 111 ASN A CA 1
ATOM 898 C C . ASN A 1 111 ? -9.577 -9.293 -13.786 1.00 87.62 111 ASN A C 1
ATOM 900 O O . ASN A 1 111 ? -9.887 -8.679 -12.765 1.00 87.62 111 ASN A O 1
ATOM 904 N N . LYS A 1 112 ? -8.408 -9.941 -13.879 1.00 92.69 112 LYS A N 1
ATOM 905 C CA . LYS A 1 112 ? -7.410 -9.999 -12.805 1.00 92.69 112 LYS A CA 1
ATOM 906 C C . LYS A 1 112 ? -6.008 -9.713 -13.337 1.00 92.69 112 LYS A C 1
ATOM 908 O O . LYS A 1 112 ? -5.643 -10.075 -14.454 1.00 92.69 112 LYS A O 1
ATOM 913 N N . TRP A 1 113 ? -5.185 -9.081 -12.509 1.00 96.56 113 TRP A N 1
ATOM 914 C CA . TRP A 1 113 ? -3.765 -8.922 -12.802 1.00 96.56 113 TRP A CA 1
ATOM 915 C C . TRP A 1 113 ? -3.008 -10.204 -12.468 1.00 96.56 113 TRP A C 1
ATOM 917 O O . TRP A 1 113 ? -2.894 -10.590 -11.305 1.00 96.56 113 TRP A O 1
ATOM 927 N N . GLN A 1 114 ? -2.438 -10.839 -13.484 1.00 97.38 114 GLN A N 1
ATOM 928 C CA . GLN A 1 114 ? -1.679 -12.074 -13.348 1.00 97.38 114 GLN A CA 1
ATOM 929 C C . GLN A 1 114 ? -0.181 -11.804 -13.473 1.00 97.38 114 GLN A C 1
ATOM 931 O O . GLN A 1 114 ? 0.260 -11.091 -14.372 1.00 97.38 114 GLN A O 1
ATOM 936 N N . TYR A 1 115 ? 0.613 -12.381 -12.571 1.00 98.25 115 TYR A N 1
ATOM 937 C CA . TYR A 1 115 ? 2.072 -12.295 -12.626 1.00 98.25 115 TYR A CA 1
ATOM 938 C C . TYR A 1 115 ? 2.611 -12.929 -13.918 1.00 98.25 115 TYR A C 1
ATOM 940 O O . TYR A 1 115 ? 2.250 -14.056 -14.251 1.00 98.25 115 TYR A O 1
ATOM 948 N N . ALA A 1 116 ? 3.486 -12.209 -14.621 1.00 98.19 116 ALA A N 1
ATOM 949 C CA . ALA A 1 116 ? 4.083 -12.638 -15.885 1.00 98.19 116 ALA A CA 1
ATOM 950 C C . ALA A 1 116 ? 5.589 -12.918 -15.764 1.00 98.19 116 ALA A C 1
ATOM 952 O O . ALA A 1 116 ? 6.095 -13.842 -16.395 1.00 98.19 116 ALA A O 1
ATOM 953 N N . GLY A 1 117 ? 6.323 -12.151 -14.955 1.00 98.38 117 GLY A N 1
ATOM 954 C CA . GLY A 1 117 ? 7.761 -12.363 -14.798 1.00 98.38 117 GLY A CA 1
ATOM 955 C C . GLY A 1 117 ? 8.471 -11.258 -14.028 1.00 98.38 117 GLY A C 1
ATOM 956 O O . GLY A 1 117 ? 7.854 -10.303 -13.559 1.00 98.38 117 GLY A O 1
ATOM 957 N N . VAL A 1 118 ? 9.794 -11.386 -13.924 1.00 98.38 118 VAL A N 1
ATOM 958 C CA . VAL A 1 118 ? 10.680 -10.423 -13.257 1.00 98.38 118 VAL A CA 1
ATOM 959 C C . VAL A 1 118 ? 11.863 -10.061 -14.140 1.00 98.38 118 VAL A C 1
ATOM 961 O O . VAL A 1 118 ? 12.436 -10.914 -14.815 1.00 98.38 118 VAL A O 1
ATOM 964 N N . ALA A 1 119 ? 12.286 -8.803 -14.075 1.00 98.12 119 ALA A N 1
ATOM 965 C CA . ALA A 1 119 ? 13.589 -8.393 -14.571 1.00 98.12 119 ALA A CA 1
ATOM 966 C C . ALA A 1 119 ? 14.608 -8.487 -13.435 1.00 98.12 119 ALA A C 1
ATOM 968 O O . ALA A 1 119 ? 14.680 -7.618 -12.560 1.00 98.12 119 ALA A O 1
ATOM 969 N N . LEU A 1 120 ? 15.399 -9.559 -13.446 1.00 97.19 120 LEU A N 1
ATOM 970 C CA . LEU A 1 120 ? 16.456 -9.750 -12.461 1.00 97.19 120 LEU A CA 1
ATOM 971 C C . LEU A 1 120 ? 17.620 -8.777 -12.725 1.00 97.19 120 LEU A C 1
ATOM 973 O O . LEU A 1 120 ? 18.111 -8.709 -13.859 1.00 97.19 120 LEU A O 1
ATOM 977 N N . PRO A 1 121 ? 18.087 -8.040 -11.703 1.00 96.69 121 PRO A N 1
ATOM 978 C CA . PRO A 1 121 ? 19.249 -7.171 -11.825 1.00 96.69 121 PRO A CA 1
ATOM 979 C C . PRO A 1 121 ? 20.545 -7.985 -11.873 1.00 96.69 121 PRO A C 1
ATOM 981 O O . PRO A 1 121 ? 20.724 -8.958 -11.145 1.00 96.69 121 PRO A O 1
ATOM 984 N N . SER A 1 122 ? 21.504 -7.528 -12.675 1.00 93.00 122 SER A N 1
ATOM 985 C CA . SER A 1 122 ? 22.817 -8.168 -12.865 1.00 93.00 122 SER A CA 1
ATOM 986 C C . SER A 1 122 ? 23.863 -7.790 -11.804 1.00 93.00 122 SER A C 1
ATOM 988 O O . SER A 1 122 ? 25.025 -8.183 -11.897 1.00 93.00 122 SER A O 1
ATOM 990 N N . GLY A 1 123 ? 23.480 -6.975 -10.815 1.00 89.75 123 GLY A N 1
ATOM 991 C CA . GLY A 1 123 ? 24.396 -6.401 -9.823 1.00 89.75 123 GLY A CA 1
ATOM 992 C C . GLY A 1 123 ? 25.199 -5.194 -10.325 1.00 89.75 123 GLY A C 1
ATOM 993 O O . GLY A 1 123 ? 26.066 -4.706 -9.602 1.00 89.75 123 GLY A O 1
ATOM 994 N N . LYS A 1 124 ? 24.909 -4.693 -11.532 1.00 94.75 124 LYS A N 1
ATOM 995 C CA . LYS A 1 124 ? 25.509 -3.492 -12.136 1.00 94.75 124 LYS A CA 1
ATOM 996 C C . LYS A 1 124 ? 24.491 -2.349 -12.212 1.00 94.75 124 LYS A C 1
ATOM 998 O O . LYS A 1 124 ? 23.294 -2.569 -12.037 1.00 94.75 124 LYS A O 1
ATOM 1003 N N . LYS A 1 125 ? 24.974 -1.128 -12.484 1.00 97.25 125 LYS A N 1
ATOM 1004 C CA . LYS A 1 125 ? 24.107 0.037 -12.736 1.00 97.25 125 LYS A CA 1
ATOM 1005 C C . LYS A 1 125 ? 23.283 -0.147 -14.005 1.00 97.25 125 LYS A C 1
ATOM 1007 O O . LYS A 1 125 ? 22.075 0.035 -13.954 1.00 97.25 125 LYS A O 1
ATOM 1012 N N . ASP A 1 126 ? 23.934 -0.546 -15.093 1.00 98.38 126 ASP A N 1
ATOM 1013 C CA . ASP A 1 126 ? 23.288 -0.821 -16.373 1.00 98.38 126 ASP A CA 1
ATOM 1014 C C . ASP A 1 126 ? 22.903 -2.295 -16.471 1.00 98.38 126 ASP A C 1
ATOM 1016 O O . ASP A 1 126 ? 23.709 -3.189 -16.190 1.00 98.38 126 ASP A O 1
ATOM 1020 N N . ASN A 1 127 ? 21.661 -2.546 -16.864 1.00 98.38 127 ASN A N 1
ATOM 1021 C CA . ASN A 1 127 ? 21.060 -3.868 -16.916 1.00 98.38 127 ASN A CA 1
ATOM 1022 C C . ASN A 1 127 ? 20.264 -4.038 -18.212 1.00 98.38 127 ASN A C 1
ATOM 1024 O O . ASN A 1 127 ? 19.737 -3.070 -18.761 1.00 98.38 127 ASN A O 1
ATOM 1028 N N . ASP A 1 128 ? 20.179 -5.278 -18.693 1.00 97.50 128 ASP A N 1
ATOM 1029 C CA . ASP A 1 128 ? 19.459 -5.629 -19.916 1.00 97.50 128 ASP A CA 1
ATOM 1030 C C . ASP A 1 128 ? 18.973 -7.085 -19.846 1.00 97.50 128 ASP A C 1
ATOM 1032 O O . ASP A 1 128 ? 19.746 -8.028 -20.061 1.00 97.50 128 ASP A O 1
ATOM 1036 N N . THR A 1 129 ? 17.692 -7.271 -19.528 1.00 97.31 129 THR A N 1
ATOM 1037 C CA . THR A 1 129 ? 17.135 -8.572 -19.120 1.00 97.31 129 THR A CA 1
ATOM 1038 C C . THR A 1 129 ? 15.814 -8.858 -19.830 1.00 97.31 129 THR A C 1
ATOM 1040 O O . THR A 1 129 ? 14.948 -7.990 -19.919 1.00 97.31 129 THR A O 1
ATOM 1043 N N . VAL A 1 130 ? 15.643 -10.089 -20.329 1.00 97.94 130 VAL A N 1
ATOM 1044 C CA . VAL A 1 130 ? 14.329 -10.596 -20.770 1.00 97.94 130 VAL A CA 1
ATOM 1045 C C . VAL A 1 130 ? 13.487 -10.885 -19.533 1.00 97.94 130 VAL A C 1
ATOM 1047 O O . VAL A 1 130 ? 13.928 -11.637 -18.670 1.00 97.94 130 VAL A O 1
ATOM 1050 N N . ILE A 1 131 ? 12.290 -10.308 -19.462 1.00 98.06 131 ILE A N 1
ATOM 1051 C CA . ILE A 1 131 ? 11.304 -10.596 -18.414 1.00 98.06 131 ILE A CA 1
ATOM 1052 C C . ILE A 1 131 ? 10.547 -11.879 -18.754 1.00 98.06 131 ILE A C 1
ATOM 1054 O O . ILE A 1 131 ? 10.387 -12.757 -17.911 1.00 98.06 131 ILE A O 1
ATOM 10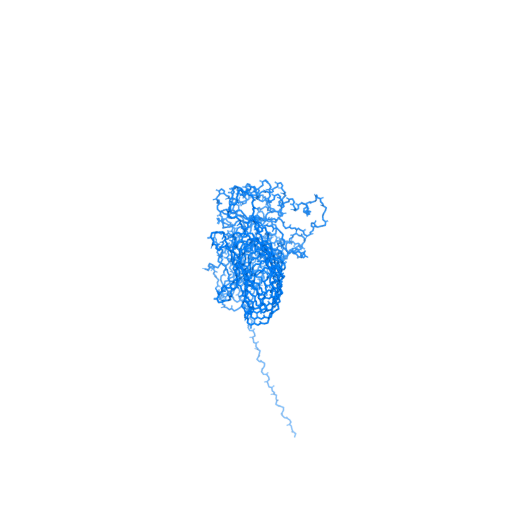58 N N . ILE A 1 132 ? 10.076 -11.973 -19.999 1.00 98.06 132 ILE A N 1
ATOM 1059 C CA . ILE A 1 132 ? 9.286 -13.090 -20.516 1.00 98.06 132 ILE A CA 1
ATOM 1060 C C . ILE A 1 132 ? 9.493 -13.207 -22.032 1.00 98.06 132 ILE A C 1
ATOM 1062 O O . ILE A 1 132 ? 9.706 -12.205 -22.713 1.00 98.06 132 ILE A O 1
ATOM 1066 N N . SER A 1 133 ? 9.464 -14.429 -22.561 1.00 97.00 133 SER A N 1
ATOM 1067 C CA . SER A 1 133 ? 9.602 -14.737 -23.993 1.00 97.00 133 SER A CA 1
ATOM 1068 C C . SER A 1 133 ? 8.714 -15.922 -24.370 1.00 97.00 133 SER A C 1
ATOM 1070 O O . SER A 1 133 ? 8.208 -16.607 -23.481 1.00 97.00 133 SER A O 1
ATOM 1072 N N . ASN A 1 134 ? 8.552 -16.175 -25.671 1.00 95.75 134 ASN A N 1
ATOM 1073 C CA . ASN A 1 134 ? 7.696 -17.236 -26.214 1.00 95.75 134 ASN A CA 1
ATOM 1074 C C . ASN A 1 134 ? 6.210 -17.083 -25.833 1.00 95.75 134 ASN A C 1
ATOM 1076 O O . ASN A 1 134 ? 5.508 -18.075 -25.642 1.00 95.75 134 ASN A O 1
ATOM 1080 N N . MET A 1 135 ? 5.727 -15.843 -25.712 1.00 96.19 135 MET A N 1
ATOM 1081 C CA . MET A 1 135 ? 4.299 -15.555 -25.551 1.00 96.19 135 MET A CA 1
ATOM 1082 C C . MET A 1 135 ? 3.567 -15.706 -26.889 1.00 96.19 135 MET A C 1
ATOM 1084 O O . MET A 1 135 ? 4.159 -15.531 -27.957 1.00 96.19 135 MET A O 1
ATOM 1088 N N . THR A 1 136 ? 2.263 -15.979 -26.844 1.00 95.38 136 THR A N 1
ATOM 1089 C CA . THR A 1 136 ? 1.406 -15.831 -28.027 1.00 95.38 136 THR A CA 1
ATOM 1090 C C . THR A 1 136 ? 1.398 -14.367 -28.478 1.00 95.38 136 THR A C 1
ATOM 1092 O O . THR A 1 136 ? 1.424 -13.462 -27.642 1.00 95.38 136 THR A O 1
ATOM 1095 N N . SER A 1 137 ? 1.364 -14.122 -29.793 1.00 93.19 137 SER A N 1
ATOM 1096 C CA . SER A 1 137 ? 1.320 -12.769 -30.377 1.00 93.19 137 SER A CA 1
ATOM 1097 C C . SER A 1 137 ? -0.081 -12.155 -30.294 1.00 93.19 137 SER A C 1
ATOM 1099 O O . SER A 1 137 ? -0.702 -11.827 -31.303 1.00 93.19 137 SER A O 1
ATOM 1101 N N . GLU A 1 138 ? -0.590 -12.042 -29.074 1.00 94.94 138 GLU A N 1
ATOM 1102 C CA . GLU A 1 138 ? -1.883 -11.452 -28.737 1.00 94.94 138 GLU A CA 1
ATOM 1103 C C . GLU A 1 138 ? -1.650 -10.127 -28.022 1.00 94.94 138 GLU A C 1
ATOM 1105 O O . GLU A 1 138 ? -0.736 -10.016 -27.204 1.00 94.94 138 GLU A O 1
ATOM 1110 N N . GLU A 1 139 ? -2.469 -9.120 -28.322 1.00 95.62 139 GLU A N 1
ATOM 1111 C CA . GLU A 1 139 ? -2.392 -7.850 -27.608 1.00 95.62 139 GLU A CA 1
ATOM 1112 C C . GLU A 1 139 ? -2.788 -8.043 -26.141 1.00 95.62 139 GLU A C 1
ATOM 1114 O O . GLU A 1 139 ? -3.858 -8.566 -25.832 1.00 95.62 139 GLU A O 1
ATOM 1119 N N . ARG A 1 140 ? -1.909 -7.614 -25.236 1.00 95.88 140 ARG A N 1
ATOM 1120 C CA . ARG A 1 140 ? -2.099 -7.709 -23.790 1.00 95.88 140 ARG A CA 1
ATOM 1121 C C . ARG A 1 140 ? -1.819 -6.372 -23.134 1.00 95.88 140 ARG A C 1
ATOM 1123 O O . ARG A 1 140 ? -0.887 -5.668 -23.520 1.00 95.88 140 ARG A O 1
ATOM 1130 N N . GLU A 1 141 ? -2.604 -6.065 -22.112 1.00 96.81 141 GLU A N 1
ATOM 1131 C CA . GLU A 1 141 ? -2.306 -5.001 -21.161 1.00 96.81 141 GLU A CA 1
ATOM 1132 C C . GLU A 1 141 ? -1.262 -5.497 -20.158 1.00 96.81 141 GLU A C 1
ATOM 1134 O O . GLU A 1 141 ? -1.401 -6.592 -19.598 1.00 96.81 141 GLU A O 1
ATOM 1139 N N . PHE A 1 142 ? -0.245 -4.673 -19.913 1.00 97.88 142 PHE A N 1
ATOM 1140 C CA . PHE A 1 142 ? 0.818 -4.935 -18.958 1.00 97.88 142 PHE A CA 1
ATOM 1141 C C . PHE A 1 142 ? 0.969 -3.809 -17.936 1.00 97.88 142 PHE A C 1
ATOM 1143 O O . PHE A 1 142 ? 0.817 -2.631 -18.253 1.00 97.88 142 PHE A O 1
ATOM 1150 N N . LEU A 1 143 ? 1.347 -4.203 -16.720 1.00 98.38 143 LEU A N 1
ATOM 1151 C CA . LEU A 1 143 ? 1.790 -3.334 -15.637 1.00 98.38 143 LEU A CA 1
ATOM 1152 C C . LEU A 1 143 ? 3.206 -3.750 -15.228 1.00 98.38 143 LEU A C 1
ATOM 1154 O O . LEU A 1 143 ? 3.409 -4.849 -14.709 1.00 98.38 143 LEU A O 1
ATOM 1158 N N . LEU A 1 144 ? 4.180 -2.872 -15.466 1.00 98.75 144 LEU A N 1
ATOM 1159 C CA . LEU A 1 144 ? 5.571 -3.037 -15.038 1.00 98.75 144 LEU A CA 1
ATOM 1160 C C . LEU A 1 144 ? 5.803 -2.228 -13.757 1.00 98.75 144 LEU A C 1
ATOM 1162 O O . LEU A 1 144 ? 5.844 -1.000 -13.829 1.00 98.75 144 LEU A O 1
ATOM 1166 N N . ASN A 1 145 ? 5.965 -2.881 -12.602 1.00 98.88 145 ASN A N 1
ATOM 1167 C CA . ASN A 1 145 ? 6.264 -2.172 -11.353 1.00 98.88 145 ASN A CA 1
ATOM 1168 C C . ASN A 1 145 ? 7.767 -1.890 -11.237 1.00 98.88 145 ASN A C 1
ATOM 1170 O O . ASN A 1 145 ? 8.608 -2.725 -11.592 1.00 98.88 145 ASN A O 1
ATOM 1174 N N . LEU A 1 146 ? 8.093 -0.703 -10.730 1.00 98.81 146 LEU A N 1
ATOM 1175 C CA . LEU A 1 146 ? 9.453 -0.170 -10.699 1.00 98.81 146 LEU A CA 1
ATOM 1176 C C . LEU A 1 146 ? 10.171 -0.480 -9.365 1.00 98.81 146 LEU A C 1
ATOM 1178 O O . LEU A 1 146 ? 9.507 -0.734 -8.360 1.00 98.81 146 LEU A O 1
ATOM 1182 N N . PRO A 1 147 ? 11.518 -0.448 -9.318 1.00 98.62 147 PRO A N 1
ATOM 1183 C CA . PRO A 1 147 ? 12.312 -0.723 -8.125 1.00 98.62 147 PRO A CA 1
ATOM 1184 C C . PRO A 1 147 ? 11.882 0.037 -6.868 1.00 98.62 147 PRO A C 1
ATOM 1186 O O . PRO A 1 147 ? 11.497 1.207 -6.929 1.00 98.62 147 PRO A O 1
ATOM 1189 N N . LEU A 1 148 ? 12.035 -0.603 -5.705 1.00 98.75 148 LEU A N 1
ATOM 1190 C CA . LEU A 1 148 ? 11.585 -0.050 -4.425 1.00 98.75 148 LEU A CA 1
ATOM 1191 C C . LEU A 1 148 ? 12.636 0.810 -3.701 1.00 98.75 148 LEU A C 1
ATOM 1193 O O . LEU A 1 148 ? 12.264 1.626 -2.861 1.00 98.75 148 LEU A O 1
ATOM 1197 N N . TYR A 1 149 ? 13.934 0.618 -3.956 1.00 98.44 149 TYR A N 1
ATOM 1198 C CA . TYR A 1 149 ? 15.016 1.189 -3.130 1.00 98.44 149 TYR A CA 1
ATOM 1199 C C . TYR A 1 149 ? 16.220 1.692 -3.955 1.00 98.44 149 TYR A C 1
ATOM 1201 O O . TYR A 1 149 ? 17.361 1.748 -3.480 1.00 98.44 149 TYR A O 1
ATOM 1209 N N . ASP A 1 150 ? 15.974 2.073 -5.207 1.00 97.88 150 ASP A N 1
ATOM 1210 C CA . ASP A 1 150 ? 16.966 2.710 -6.069 1.00 97.88 150 ASP A CA 1
ATOM 1211 C C . ASP A 1 150 ? 16.302 3.702 -7.032 1.00 97.88 150 ASP A C 1
ATOM 1213 O O . ASP A 1 150 ? 15.084 3.711 -7.207 1.00 97.88 150 ASP A O 1
ATOM 1217 N N . GLU A 1 151 ? 17.117 4.568 -7.621 1.00 97.56 151 GLU A N 1
ATOM 1218 C CA . GLU A 1 151 ? 16.701 5.620 -8.544 1.00 97.56 151 GLU A CA 1
ATOM 1219 C C . GLU A 1 151 ? 17.029 5.209 -9.975 1.00 97.56 151 GLU A C 1
ATOM 1221 O O . GLU A 1 151 ? 18.176 4.883 -10.296 1.00 97.56 151 GLU A O 1
ATOM 1226 N N . ILE A 1 152 ? 16.009 5.231 -10.831 1.00 98.31 152 ILE A N 1
ATOM 1227 C CA . ILE A 1 152 ? 16.131 4.938 -12.257 1.00 98.31 152 ILE A CA 1
ATOM 1228 C C . ILE A 1 152 ? 16.577 6.206 -12.989 1.00 98.31 152 ILE A C 1
ATOM 1230 O O . ILE A 1 152 ? 15.911 7.235 -12.913 1.00 98.31 152 ILE A O 1
ATOM 1234 N N . THR A 1 153 ? 17.658 6.114 -13.765 1.00 97.75 153 THR A N 1
ATOM 1235 C CA . THR A 1 153 ? 18.121 7.203 -14.643 1.00 97.75 153 THR A CA 1
ATOM 1236 C C . THR A 1 153 ? 17.751 6.990 -16.109 1.00 97.75 153 THR A C 1
ATOM 1238 O O . THR A 1 153 ? 17.660 7.953 -16.865 1.00 97.75 153 THR A O 1
ATOM 1241 N N . ASN A 1 154 ? 17.529 5.741 -16.521 1.00 98.12 154 ASN A N 1
ATOM 1242 C CA . ASN A 1 154 ? 17.047 5.382 -17.852 1.00 98.12 154 ASN A CA 1
ATOM 1243 C C . ASN A 1 154 ? 16.239 4.083 -17.778 1.00 98.12 154 ASN A C 1
ATOM 1245 O O . ASN A 1 154 ? 16.621 3.175 -17.039 1.00 98.12 154 ASN A O 1
ATOM 1249 N N . LEU A 1 155 ? 15.165 3.983 -18.562 1.00 98.69 155 LEU A N 1
ATOM 1250 C CA . LEU A 1 155 ? 14.351 2.775 -18.682 1.00 98.69 155 LEU A CA 1
ATOM 1251 C C . LEU A 1 155 ? 13.759 2.666 -20.087 1.00 98.69 155 LEU A C 1
ATOM 1253 O O . LEU A 1 155 ? 13.088 3.581 -20.567 1.00 98.69 155 LEU A O 1
ATOM 1257 N N . GLU A 1 156 ? 13.979 1.526 -20.729 1.00 98.75 156 GLU A N 1
ATOM 1258 C CA . GLU A 1 156 ? 13.476 1.217 -22.063 1.00 98.75 156 GLU A CA 1
ATOM 1259 C C . GLU A 1 156 ? 12.828 -0.171 -22.090 1.00 98.75 156 GLU A C 1
ATOM 1261 O O . GLU A 1 156 ? 13.377 -1.141 -21.560 1.00 98.75 156 GLU A O 1
ATOM 1266 N N . ILE A 1 157 ? 11.681 -0.268 -22.761 1.00 98.75 157 ILE A N 1
ATOM 1267 C CA . ILE A 1 157 ? 10.936 -1.507 -22.986 1.00 98.75 157 ILE A CA 1
ATOM 1268 C C . ILE A 1 157 ? 11.270 -2.017 -24.388 1.00 98.75 157 ILE A C 1
ATOM 1270 O O . ILE A 1 157 ? 11.077 -1.323 -25.387 1.00 98.75 157 ILE A O 1
ATOM 1274 N N . GLY A 1 158 ? 11.806 -3.228 -24.445 1.00 98.50 158 GLY A N 1
ATOM 1275 C CA . GLY A 1 158 ? 12.175 -3.964 -25.642 1.00 98.50 158 GLY A CA 1
ATOM 1276 C C . GLY A 1 158 ? 11.088 -4.954 -26.050 1.00 98.50 158 GLY A C 1
ATOM 1277 O O . GLY A 1 158 ? 10.684 -5.799 -25.250 1.00 98.50 158 GLY A O 1
ATOM 1278 N N . ILE A 1 159 ? 10.664 -4.871 -27.308 1.00 98.38 159 ILE A N 1
ATOM 1279 C CA . ILE A 1 159 ? 9.666 -5.746 -27.934 1.00 98.38 159 ILE A CA 1
ATOM 1280 C C . ILE A 1 159 ? 10.152 -6.241 -29.298 1.00 98.38 159 ILE A C 1
ATOM 1282 O O . ILE A 1 159 ? 11.127 -5.719 -29.846 1.00 98.38 159 ILE A O 1
ATOM 1286 N N . ASP A 1 160 ? 9.441 -7.208 -29.869 1.00 97.56 160 ASP A N 1
ATOM 1287 C CA . ASP A 1 160 ? 9.608 -7.611 -31.263 1.00 97.56 160 ASP A CA 1
ATOM 1288 C C . ASP A 1 160 ? 9.569 -6.402 -32.207 1.00 97.56 160 ASP A C 1
ATOM 1290 O O . ASP A 1 160 ? 8.706 -5.528 -32.092 1.00 97.56 160 ASP A O 1
ATOM 1294 N N . VAL A 1 161 ? 10.476 -6.359 -33.190 1.00 96.31 161 VAL A N 1
ATOM 1295 C CA . VAL A 1 161 ? 10.511 -5.281 -34.199 1.00 96.31 161 VAL A CA 1
ATOM 1296 C C . VAL A 1 161 ? 9.169 -5.115 -34.920 1.00 96.31 161 VAL A C 1
ATOM 1298 O O . VAL A 1 161 ? 8.773 -3.984 -35.199 1.00 96.31 161 VAL A O 1
ATOM 1301 N N . SER A 1 162 ? 8.460 -6.213 -35.194 1.00 94.50 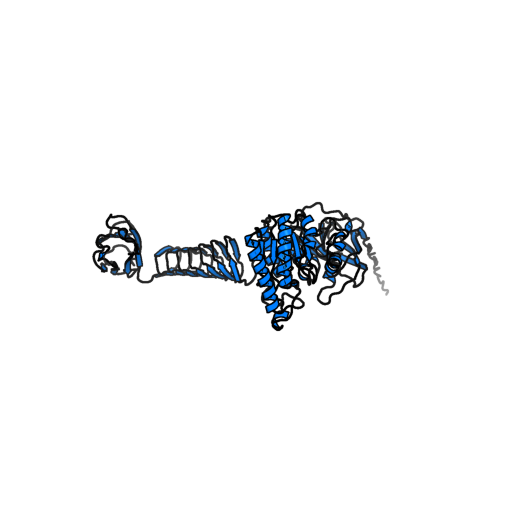162 SER A N 1
ATOM 1302 C CA . SER A 1 162 ? 7.155 -6.204 -35.865 1.00 94.50 162 SER A CA 1
ATOM 1303 C C . SER A 1 162 ? 5.962 -5.989 -34.927 1.00 94.50 162 SER A C 1
ATOM 1305 O O . SER A 1 162 ? 4.844 -5.854 -35.418 1.00 94.50 162 SER A O 1
ATOM 1307 N N . ALA A 1 163 ? 6.163 -5.983 -33.605 1.00 97.56 163 ALA A N 1
ATOM 1308 C CA . ALA A 1 163 ? 5.078 -5.811 -32.645 1.00 97.56 163 ALA A CA 1
ATOM 1309 C C . ALA A 1 163 ? 4.677 -4.342 -32.470 1.00 97.56 163 ALA A C 1
ATOM 1311 O O . ALA A 1 163 ? 5.478 -3.407 -32.622 1.00 97.56 163 ALA A O 1
ATOM 1312 N N . THR A 1 164 ? 3.419 -4.139 -32.093 1.00 97.50 164 THR A N 1
ATOM 1313 C CA . THR A 1 164 ? 2.884 -2.848 -31.667 1.00 97.50 164 THR A CA 1
ATOM 1314 C C . THR A 1 164 ? 3.154 -2.638 -30.181 1.00 97.50 164 THR A C 1
ATOM 1316 O O . THR A 1 164 ? 3.232 -3.588 -29.404 1.00 97.50 164 THR A O 1
ATOM 1319 N N . ILE A 1 165 ? 3.323 -1.380 -29.777 1.00 97.81 165 ILE A N 1
ATOM 1320 C CA . ILE A 1 165 ? 3.299 -0.980 -28.368 1.00 97.81 165 ILE A CA 1
ATOM 1321 C C . ILE A 1 165 ? 2.627 0.384 -28.269 1.00 97.81 165 ILE A C 1
ATOM 1323 O O . ILE A 1 165 ? 2.933 1.273 -29.067 1.00 97.81 165 ILE A O 1
ATOM 1327 N N . SER A 1 166 ? 1.707 0.543 -27.326 1.00 97.12 166 SER A N 1
ATOM 1328 C CA . SER A 1 166 ? 0.951 1.780 -27.132 1.00 97.12 166 SER A CA 1
ATOM 1329 C C . SER A 1 166 ? 0.668 2.034 -25.656 1.00 97.12 166 SER A C 1
ATOM 1331 O O . SER A 1 166 ? 0.803 1.143 -24.816 1.00 97.12 166 SER A O 1
ATOM 1333 N N . LYS A 1 167 ? 0.249 3.263 -25.345 1.00 95.62 167 LYS A N 1
ATOM 1334 C CA . LYS A 1 167 ? -0.366 3.586 -24.055 1.00 95.62 167 LYS A CA 1
ATOM 1335 C C . LYS A 1 167 ? -1.612 2.736 -23.830 1.00 95.62 167 LYS A C 1
ATOM 1337 O O . LYS A 1 167 ? -2.248 2.306 -24.798 1.00 95.62 167 LYS A O 1
ATOM 1342 N N . SER A 1 168 ? -1.949 2.512 -22.564 1.00 87.44 168 SER A N 1
ATOM 1343 C CA . SER A 1 168 ? -3.222 1.884 -22.237 1.00 87.44 168 SER A CA 1
ATOM 1344 C C . SER A 1 168 ? -4.369 2.846 -22.526 1.00 87.44 168 SER A C 1
ATOM 1346 O O . SER A 1 168 ? -4.293 4.031 -22.218 1.00 87.44 168 SER A O 1
ATOM 1348 N N . THR A 1 169 ? -5.442 2.337 -23.119 1.00 80.69 169 THR A N 1
ATOM 1349 C CA . THR A 1 169 ? -6.687 3.089 -23.333 1.00 80.69 169 THR A CA 1
ATOM 1350 C C . THR A 1 169 ? -7.796 2.642 -22.386 1.00 80.69 169 THR A C 1
ATOM 1352 O O . THR A 1 169 ? -8.892 3.191 -22.429 1.00 80.69 169 THR A O 1
ATOM 1355 N N . GLU A 1 170 ? -7.542 1.622 -21.563 1.00 79.44 170 GLU A N 1
ATOM 1356 C CA . GLU A 1 170 ? -8.538 1.037 -20.673 1.00 79.44 170 GLU A CA 1
ATOM 1357 C C . GLU A 1 170 ? -8.407 1.603 -19.261 1.00 79.44 170 GLU A C 1
ATOM 1359 O O . GLU A 1 170 ? -7.327 1.612 -18.655 1.00 79.44 170 GLU A O 1
ATOM 1364 N N . THR A 1 171 ? -9.542 1.993 -18.692 1.00 84.31 171 THR A N 1
ATOM 1365 C CA . THR A 1 171 ? -9.674 2.427 -17.299 1.00 84.31 171 THR A CA 1
ATOM 1366 C C . THR A 1 171 ? -9.731 1.219 -16.357 1.00 84.31 171 THR A C 1
ATOM 1368 O O . THR A 1 171 ? -10.664 1.097 -15.571 1.00 84.31 171 THR A O 1
ATOM 1371 N N . ILE A 1 172 ? -8.767 0.292 -16.479 1.00 91.81 172 ILE A N 1
ATOM 1372 C CA . ILE A 1 172 ? -8.659 -0.873 -15.584 1.00 91.81 172 ILE A CA 1
ATOM 1373 C C . ILE A 1 172 ? -8.332 -0.396 -14.175 1.00 91.81 172 ILE A C 1
ATOM 1375 O O . ILE A 1 172 ? -9.056 -0.728 -13.254 1.00 91.81 172 ILE A O 1
ATOM 1379 N N . ILE A 1 173 ? -7.255 0.380 -14.014 1.00 93.88 173 ILE A N 1
ATOM 1380 C CA . ILE A 1 173 ? -6.923 1.028 -12.743 1.00 93.88 173 ILE A CA 1
ATOM 1381 C C . ILE A 1 173 ? -7.520 2.432 -12.762 1.00 93.88 173 ILE A C 1
ATOM 1383 O O . ILE A 1 173 ? -7.152 3.235 -13.622 1.00 93.88 173 ILE A O 1
ATOM 1387 N N . ASP A 1 174 ? -8.418 2.717 -11.822 1.00 93.81 174 ASP A N 1
ATOM 1388 C CA . ASP A 1 174 ? -8.981 4.047 -11.612 1.00 93.81 174 ASP A CA 1
ATOM 1389 C C . ASP A 1 174 ? -7.938 4.981 -10.982 1.00 93.81 174 ASP A C 1
ATOM 1391 O O . ASP A 1 174 ? -7.599 4.859 -9.801 1.00 93.81 174 ASP A O 1
ATOM 1395 N N . THR A 1 175 ? -7.438 5.918 -11.788 1.00 93.88 175 THR A N 1
ATOM 1396 C CA . THR A 1 175 ? -6.454 6.940 -11.399 1.00 93.88 175 THR A CA 1
ATOM 1397 C C . THR A 1 175 ? -7.099 8.236 -10.903 1.00 93.88 175 THR A C 1
ATOM 1399 O O . THR A 1 175 ? -6.411 9.210 -10.606 1.00 93.88 175 THR A O 1
ATOM 1402 N N . ILE A 1 176 ? -8.432 8.311 -10.844 1.00 93.94 176 ILE A N 1
ATOM 1403 C CA . ILE A 1 176 ? -9.126 9.484 -10.313 1.00 93.94 176 ILE A CA 1
ATOM 1404 C C . ILE A 1 176 ? -9.153 9.372 -8.789 1.00 93.94 176 ILE A C 1
ATOM 1406 O O . ILE A 1 176 ? -9.605 8.369 -8.238 1.00 93.94 176 ILE A O 1
ATOM 1410 N N . ASN A 1 177 ? -8.717 10.429 -8.100 1.00 96.44 177 ASN A N 1
ATOM 1411 C CA . ASN A 1 177 ? -8.689 10.522 -6.638 1.00 96.44 177 ASN A CA 1
ATOM 1412 C C . ASN A 1 177 ? -8.034 9.278 -5.998 1.00 96.44 177 ASN A C 1
ATOM 1414 O O . ASN A 1 177 ? -8.736 8.404 -5.471 1.00 96.44 177 ASN A O 1
ATOM 1418 N N . PRO A 1 178 ? -6.700 9.148 -6.068 1.00 98.19 178 PRO A N 1
ATOM 1419 C CA . PRO A 1 178 ? -5.993 7.954 -5.620 1.00 98.19 178 PRO A CA 1
ATOM 1420 C C . PRO A 1 178 ? -6.095 7.753 -4.103 1.00 98.19 178 PRO A C 1
ATOM 1422 O O . PRO A 1 178 ? -6.450 8.665 -3.350 1.00 98.19 178 PRO A O 1
ATOM 1425 N N . ILE A 1 179 ? -5.739 6.556 -3.646 1.00 98.75 179 ILE A N 1
ATOM 1426 C CA . ILE A 1 179 ? -5.494 6.284 -2.227 1.00 98.75 179 ILE A CA 1
ATOM 1427 C C . ILE A 1 179 ? -4.038 6.642 -1.923 1.00 98.75 179 ILE A C 1
ATOM 1429 O O . ILE A 1 179 ? -3.125 6.233 -2.642 1.00 98.75 179 ILE A O 1
ATOM 1433 N N . ILE A 1 180 ? -3.797 7.389 -0.849 1.00 98.88 180 ILE A N 1
ATOM 1434 C CA . ILE A 1 180 ? -2.442 7.763 -0.428 1.00 98.88 180 ILE A CA 1
ATOM 1435 C C . ILE A 1 180 ? -2.046 6.927 0.774 1.00 98.88 180 ILE A C 1
ATOM 1437 O O . ILE A 1 180 ? -2.716 6.974 1.801 1.00 98.88 180 ILE A O 1
ATOM 1441 N N . PHE A 1 181 ? -0.909 6.245 0.679 1.00 98.88 181 PHE A N 1
ATOM 1442 C CA . PHE A 1 181 ? -0.233 5.671 1.836 1.00 98.88 181 PHE A CA 1
ATOM 1443 C C . PHE A 1 181 ? 0.976 6.521 2.186 1.00 98.88 181 PHE A C 1
ATOM 1445 O O . PHE A 1 181 ? 1.897 6.645 1.381 1.00 98.88 181 PHE A O 1
ATOM 1452 N N . TYR A 1 182 ? 1.002 7.074 3.393 1.00 98.88 182 TYR A N 1
ATOM 1453 C CA . TYR A 1 182 ? 2.158 7.779 3.930 1.00 98.88 182 TYR A CA 1
ATOM 1454 C C . TYR A 1 182 ? 2.699 7.020 5.135 1.00 98.88 182 TYR A C 1
ATOM 1456 O O . TYR A 1 182 ? 1.969 6.757 6.090 1.00 98.88 182 TYR A O 1
ATOM 1464 N N . GLY A 1 183 ? 3.978 6.646 5.086 1.00 98.56 183 GLY A N 1
ATOM 1465 C CA . GLY A 1 183 ? 4.514 5.756 6.102 1.00 98.56 183 GLY A CA 1
ATOM 1466 C C . GLY A 1 183 ? 6.014 5.517 6.053 1.00 98.56 183 GLY A C 1
ATOM 1467 O O . GLY A 1 183 ? 6.804 6.385 5.673 1.00 98.56 183 GLY A O 1
ATOM 1468 N N . THR A 1 184 ? 6.410 4.335 6.511 1.00 98.50 184 THR A N 1
ATOM 1469 C CA . THR A 1 184 ? 7.794 4.001 6.884 1.00 98.50 184 THR A CA 1
ATOM 1470 C C . THR A 1 184 ? 8.512 3.143 5.832 1.00 98.50 184 THR A C 1
ATOM 1472 O O . THR A 1 184 ? 8.145 3.134 4.657 1.00 98.50 184 THR A O 1
ATOM 1475 N N . SER A 1 185 ? 9.557 2.407 6.239 1.00 98.56 185 SER A N 1
ATOM 1476 C CA . SER A 1 185 ? 10.199 1.369 5.420 1.00 98.56 185 SER A CA 1
ATOM 1477 C C . SER A 1 185 ? 9.248 0.226 5.074 1.00 98.56 185 SER A C 1
ATOM 1479 O O . SER A 1 185 ? 9.343 -0.316 3.977 1.00 98.56 185 SER A O 1
ATOM 1481 N N . ILE A 1 186 ? 8.316 -0.113 5.971 1.00 98.44 186 ILE A N 1
ATOM 1482 C CA . ILE A 1 186 ? 7.308 -1.156 5.741 1.00 98.44 186 ILE A CA 1
ATOM 1483 C C . ILE A 1 186 ? 6.395 -0.735 4.584 1.00 98.44 186 ILE A C 1
ATOM 1485 O O . ILE A 1 186 ? 6.271 -1.466 3.604 1.00 98.44 186 ILE A O 1
ATOM 1489 N N . THR A 1 187 ? 5.885 0.501 4.618 1.00 98.75 187 THR A N 1
ATOM 1490 C CA . THR A 1 187 ? 5.146 1.116 3.503 1.00 98.75 187 THR A CA 1
ATOM 1491 C C . THR A 1 187 ? 5.969 1.182 2.230 1.00 98.75 187 THR A C 1
ATOM 1493 O O . THR A 1 187 ? 5.477 0.829 1.163 1.00 98.75 187 THR A O 1
ATOM 1496 N N . GLN A 1 188 ? 7.250 1.553 2.327 1.00 98.81 188 GLN A N 1
ATOM 1497 C CA . GLN A 1 188 ? 8.141 1.579 1.167 1.00 98.81 188 GLN A CA 1
ATOM 1498 C C . GLN A 1 188 ? 8.379 0.172 0.576 1.00 98.81 188 GLN A C 1
ATOM 1500 O O . GLN A 1 188 ? 8.868 0.031 -0.540 1.00 98.81 188 GLN A O 1
ATOM 1505 N N . GLY A 1 189 ? 8.024 -0.890 1.297 1.00 98.44 189 GLY A N 1
ATOM 1506 C CA . GLY A 1 189 ? 8.079 -2.257 0.799 1.00 98.44 189 GLY A CA 1
ATOM 1507 C C . GLY A 1 189 ? 9.280 -3.060 1.276 1.00 98.44 189 GLY A C 1
ATOM 1508 O O . GLY A 1 189 ? 9.606 -4.069 0.657 1.00 98.44 189 GLY A O 1
ATOM 1509 N N . ALA A 1 190 ? 9.947 -2.651 2.355 1.00 98.19 190 ALA A N 1
ATOM 1510 C CA . ALA A 1 190 ? 10.850 -3.547 3.066 1.00 98.19 190 ALA A CA 1
ATOM 1511 C C . ALA A 1 190 ? 10.017 -4.604 3.831 1.00 98.19 190 ALA A C 1
ATOM 1513 O O . ALA A 1 190 ? 9.263 -4.243 4.734 1.00 98.19 190 ALA A O 1
ATOM 1514 N N . SER A 1 191 ? 10.109 -5.904 3.535 1.00 97.75 191 SER A N 1
ATOM 1515 C CA . SER A 1 191 ? 11.000 -6.610 2.601 1.00 97.75 191 SER A CA 1
ATOM 1516 C C . SER A 1 191 ? 10.239 -7.524 1.635 1.00 97.75 191 SER A C 1
ATOM 1518 O O . SER A 1 191 ? 10.371 -8.749 1.646 1.00 97.75 191 SER A O 1
ATOM 1520 N N . ALA A 1 192 ? 9.449 -6.900 0.762 1.00 98.62 192 ALA A N 1
ATOM 1521 C CA . ALA A 1 192 ? 8.827 -7.576 -0.368 1.00 98.62 192 ALA A CA 1
ATOM 1522 C C . ALA A 1 192 ? 9.892 -8.277 -1.227 1.00 98.62 192 ALA A C 1
ATOM 1524 O O . ALA A 1 192 ? 10.977 -7.735 -1.455 1.00 98.62 192 ALA A O 1
ATOM 1525 N N . SER A 1 193 ? 9.580 -9.461 -1.755 1.00 98.50 193 SER A N 1
ATOM 1526 C CA . SER A 1 193 ? 10.519 -10.217 -2.604 1.00 98.50 193 SER A CA 1
ATOM 1527 C C . SER A 1 193 ? 10.750 -9.589 -3.985 1.00 98.50 193 SER A C 1
ATOM 1529 O O . SER A 1 193 ? 11.795 -9.795 -4.613 1.00 98.50 193 SER A O 1
ATOM 1531 N N . ARG A 1 194 ? 9.785 -8.801 -4.468 1.00 98.69 194 ARG A N 1
ATOM 1532 C CA . ARG A 1 194 ? 9.793 -8.094 -5.760 1.00 98.69 194 ARG A CA 1
ATOM 1533 C C . ARG A 1 194 ? 8.843 -6.886 -5.720 1.00 98.69 194 ARG A C 1
ATOM 1535 O O . ARG A 1 194 ? 7.982 -6.840 -4.841 1.00 98.69 194 ARG A O 1
ATOM 1542 N N . PRO A 1 195 ? 8.963 -5.911 -6.639 1.00 98.75 195 PRO A N 1
ATOM 1543 C CA . PRO A 1 195 ? 8.299 -4.619 -6.471 1.00 98.75 195 PRO A CA 1
ATOM 1544 C C . PRO A 1 195 ? 6.771 -4.650 -6.336 1.00 98.75 195 PRO A C 1
ATOM 1546 O O . PRO A 1 195 ? 6.207 -3.977 -5.475 1.00 98.75 195 PRO A O 1
ATOM 1549 N N . GLY A 1 196 ? 6.082 -5.480 -7.117 1.00 98.44 196 GLY A N 1
ATOM 1550 C CA . GLY A 1 196 ? 4.633 -5.633 -7.039 1.00 98.44 196 GLY A CA 1
ATOM 1551 C C . GLY A 1 196 ? 4.132 -6.401 -5.811 1.00 98.44 196 GLY A C 1
ATOM 1552 O O . GLY A 1 196 ? 2.921 -6.571 -5.682 1.00 98.44 196 GLY A O 1
ATOM 1553 N N . MET A 1 197 ? 5.007 -6.887 -4.925 1.00 98.69 197 MET A N 1
ATOM 1554 C CA . MET A 1 197 ? 4.621 -7.615 -3.706 1.00 98.69 197 MET A CA 1
ATOM 1555 C C . MET A 1 197 ? 4.511 -6.732 -2.464 1.00 98.69 197 MET A C 1
ATOM 1557 O O . MET A 1 197 ? 4.248 -7.254 -1.393 1.00 98.69 197 MET A O 1
ATOM 1561 N N . THR A 1 198 ? 4.669 -5.409 -2.570 1.00 98.69 198 THR A N 1
ATOM 1562 C CA . THR A 1 198 ? 4.309 -4.511 -1.456 1.00 98.69 198 THR A CA 1
ATOM 1563 C C . THR A 1 198 ? 2.809 -4.596 -1.157 1.00 98.69 198 THR A C 1
ATOM 1565 O O . THR A 1 198 ? 2.021 -4.847 -2.072 1.00 98.69 198 THR A O 1
ATOM 1568 N N . TYR A 1 199 ? 2.383 -4.334 0.086 1.00 98.19 199 TYR A N 1
ATOM 1569 C CA . TYR A 1 199 ? 0.946 -4.314 0.389 1.00 98.19 199 TYR A CA 1
ATOM 1570 C C . TYR A 1 199 ? 0.217 -3.243 -0.440 1.00 98.19 199 TYR A C 1
ATOM 1572 O O . TYR A 1 199 ? -0.869 -3.510 -0.935 1.00 98.19 199 TYR A O 1
ATOM 1580 N N . CYS A 1 200 ? 0.842 -2.087 -0.707 1.00 98.31 200 CYS A N 1
ATOM 1581 C CA . CYS A 1 200 ? 0.301 -1.078 -1.626 1.00 98.31 200 CYS A CA 1
ATOM 1582 C C . CYS A 1 200 ? 0.110 -1.638 -3.044 1.00 98.31 200 CYS A C 1
ATOM 1584 O O . CYS A 1 200 ? -0.920 -1.411 -3.667 1.00 98.31 200 CYS A O 1
ATOM 1586 N N . GLY A 1 201 ? 1.089 -2.389 -3.560 1.00 98.19 201 GLY A N 1
ATOM 1587 C CA . GLY A 1 201 ? 1.007 -2.998 -4.888 1.00 98.19 201 GLY A CA 1
ATOM 1588 C C . GLY A 1 201 ? -0.059 -4.093 -4.980 1.00 98.19 201 GLY A C 1
ATOM 1589 O O . GLY A 1 201 ? -0.730 -4.204 -6.005 1.00 98.19 201 GLY A O 1
ATOM 1590 N N . LEU A 1 202 ? -0.228 -4.892 -3.922 1.00 98.62 202 LEU A N 1
ATOM 1591 C CA . LEU A 1 202 ? -1.292 -5.895 -3.821 1.00 98.62 202 LEU A CA 1
ATOM 1592 C C . LEU A 1 202 ? -2.676 -5.233 -3.777 1.00 98.62 202 LEU A C 1
ATOM 1594 O O . LEU A 1 202 ? -3.521 -5.570 -4.605 1.00 98.62 202 LEU A O 1
ATOM 1598 N N . LEU A 1 203 ? -2.864 -4.238 -2.902 1.00 97.94 203 LEU A N 1
ATOM 1599 C CA . LEU A 1 203 ? -4.099 -3.452 -2.803 1.00 97.94 203 LEU A CA 1
ATOM 1600 C C . LEU A 1 203 ? -4.456 -2.790 -4.139 1.00 97.94 203 LEU A C 1
ATOM 1602 O O . LEU A 1 203 ? -5.587 -2.914 -4.592 1.00 97.94 203 LEU A O 1
ATOM 1606 N N . ALA A 1 204 ? -3.500 -2.146 -4.815 1.00 96.94 204 ALA A N 1
ATOM 1607 C CA . ALA A 1 204 ? -3.765 -1.456 -6.079 1.00 96.94 204 ALA A CA 1
ATOM 1608 C C . ALA A 1 204 ? -4.317 -2.398 -7.163 1.00 96.94 204 ALA A C 1
ATOM 1610 O O . ALA A 1 204 ? -5.201 -2.020 -7.932 1.00 96.94 204 ALA A O 1
ATOM 1611 N N . ARG A 1 205 ? -3.815 -3.641 -7.215 1.00 96.12 205 ARG A N 1
ATOM 1612 C CA . ARG A 1 205 ? -4.268 -4.651 -8.182 1.00 96.12 205 ARG A CA 1
ATOM 1613 C C . ARG A 1 205 ? -5.589 -5.306 -7.801 1.00 96.12 205 ARG A C 1
ATOM 1615 O O . ARG A 1 205 ? -6.347 -5.643 -8.703 1.00 96.12 205 ARG A O 1
ATOM 1622 N N . GLU A 1 206 ? -5.848 -5.524 -6.514 1.00 94.00 206 GLU A N 1
ATOM 1623 C CA . GLU A 1 206 ? -7.132 -6.078 -6.058 1.00 94.00 206 GLU A CA 1
ATOM 1624 C C . GLU A 1 206 ? -8.261 -5.069 -6.233 1.00 94.00 206 GLU A C 1
ATOM 1626 O O . GLU A 1 206 ? -9.309 -5.402 -6.774 1.00 94.00 206 GLU A O 1
ATOM 1631 N N . LEU A 1 207 ? -8.020 -3.823 -5.826 1.00 92.25 207 LEU A N 1
ATOM 1632 C CA . LEU A 1 207 ? -9.020 -2.761 -5.857 1.00 92.25 207 LEU A CA 1
ATOM 1633 C C . LEU A 1 207 ? -9.180 -2.143 -7.245 1.00 92.25 207 LEU A C 1
ATOM 1635 O O . LEU A 1 207 ? -10.120 -1.383 -7.459 1.00 92.25 207 LEU A O 1
ATOM 1639 N N . ASN A 1 208 ? -8.249 -2.418 -8.171 1.00 93.94 208 ASN A N 1
ATOM 1640 C CA . ASN A 1 208 ? -8.172 -1.740 -9.465 1.00 93.94 208 ASN A CA 1
ATOM 1641 C C . ASN A 1 208 ? -8.260 -0.207 -9.302 1.00 93.94 208 ASN A C 1
ATOM 1643 O O . ASN A 1 208 ? -8.900 0.499 -10.079 1.00 93.94 208 ASN A O 1
ATOM 1647 N N . LYS A 1 209 ? -7.599 0.313 -8.264 1.00 95.25 209 LYS A N 1
ATOM 1648 C CA . LYS A 1 209 ? -7.575 1.731 -7.904 1.00 95.25 209 LYS A CA 1
ATOM 1649 C C . LYS A 1 209 ? -6.145 2.172 -7.663 1.00 95.25 209 LYS A C 1
ATOM 1651 O O . LYS A 1 209 ? -5.340 1.428 -7.106 1.00 95.25 209 LYS A O 1
ATOM 1656 N N . GLU A 1 210 ? -5.814 3.370 -8.124 1.00 97.56 210 GLU A N 1
ATOM 1657 C CA . GLU A 1 210 ? -4.469 3.900 -7.985 1.00 97.56 210 GLU A CA 1
ATOM 1658 C C . GLU A 1 210 ? -4.116 4.126 -6.514 1.00 97.56 210 GLU A C 1
ATOM 1660 O O . GLU A 1 210 ? -4.863 4.748 -5.753 1.00 97.56 210 GLU A O 1
ATOM 1665 N N . ILE A 1 211 ? -2.940 3.624 -6.137 1.00 98.50 211 ILE A N 1
ATOM 1666 C CA . ILE A 1 211 ? -2.358 3.808 -4.814 1.00 98.50 211 ILE A CA 1
ATOM 1667 C C . ILE A 1 211 ? -1.007 4.488 -4.966 1.00 98.50 211 ILE A C 1
ATOM 1669 O O . ILE A 1 211 ? -0.114 3.975 -5.639 1.00 98.50 211 ILE A O 1
ATOM 1673 N N . ILE A 1 212 ? -0.843 5.622 -4.294 1.00 98.88 212 ILE A N 1
ATOM 1674 C CA . ILE A 1 212 ? 0.422 6.351 -4.243 1.00 98.88 212 ILE A CA 1
ATOM 1675 C C . ILE A 1 212 ? 1.149 5.956 -2.962 1.00 98.88 212 ILE A C 1
ATOM 1677 O O . ILE A 1 212 ? 0.695 6.225 -1.846 1.00 98.88 212 ILE A O 1
ATOM 1681 N N . ASN A 1 213 ? 2.301 5.310 -3.135 1.00 98.88 213 ASN A N 1
ATOM 1682 C CA . ASN A 1 213 ? 3.136 4.832 -2.042 1.00 98.88 213 ASN A CA 1
ATOM 1683 C C . ASN A 1 213 ? 4.173 5.890 -1.635 1.00 98.88 213 ASN A C 1
ATOM 1685 O O . ASN A 1 213 ? 5.240 6.014 -2.241 1.00 98.88 213 ASN A O 1
ATOM 1689 N N . LEU A 1 214 ? 3.897 6.610 -0.551 1.00 98.81 214 LEU A N 1
ATOM 1690 C CA . LEU A 1 214 ? 4.804 7.568 0.085 1.00 98.81 214 LEU A CA 1
ATOM 1691 C C . LEU A 1 214 ? 5.435 6.974 1.351 1.00 98.81 214 LEU A C 1
ATOM 1693 O O . LEU A 1 214 ? 5.513 7.614 2.398 1.00 98.81 214 LEU A O 1
ATOM 1697 N N . GLY A 1 215 ? 5.902 5.728 1.265 1.00 98.75 215 GLY A N 1
ATOM 1698 C CA . GLY A 1 215 ? 6.762 5.136 2.282 1.00 98.75 215 GLY A CA 1
ATOM 1699 C C . GLY A 1 215 ? 8.177 5.708 2.234 1.00 98.75 215 GLY A C 1
ATOM 1700 O O . GLY A 1 215 ? 8.811 5.724 1.172 1.00 98.75 215 GLY A O 1
ATOM 1701 N N . PHE A 1 216 ? 8.693 6.156 3.376 1.00 98.69 216 PHE A N 1
ATOM 1702 C CA . PHE A 1 216 ? 10.057 6.664 3.496 1.00 98.69 216 PHE A CA 1
ATOM 1703 C C . PHE A 1 216 ? 10.801 5.926 4.607 1.00 98.69 216 PHE A C 1
ATOM 1705 O O . PHE A 1 216 ? 10.574 6.144 5.797 1.00 98.69 216 PHE A O 1
ATOM 1712 N N . SER A 1 217 ? 11.723 5.053 4.207 1.00 98.38 217 SER A N 1
ATOM 1713 C CA . SER A 1 217 ? 12.507 4.188 5.084 1.00 98.38 217 SER A CA 1
ATOM 1714 C C . SER A 1 217 ? 13.171 4.950 6.229 1.00 98.38 217 SER A C 1
ATOM 1716 O O . SER A 1 217 ? 14.072 5.759 6.005 1.00 98.38 217 SER A O 1
ATOM 1718 N N . GLY A 1 218 ? 12.735 4.675 7.463 1.00 97.50 218 GLY A N 1
ATOM 1719 C CA . GLY A 1 218 ? 13.250 5.307 8.684 1.00 97.50 218 GLY A CA 1
ATOM 1720 C C . GLY A 1 218 ? 12.878 6.785 8.843 1.00 97.50 218 GLY A C 1
ATOM 1721 O O . GLY A 1 218 ? 13.509 7.475 9.639 1.00 97.50 218 GLY A O 1
ATOM 1722 N N . ASN A 1 219 ? 11.937 7.296 8.046 1.00 98.19 219 ASN A N 1
ATOM 1723 C CA . ASN A 1 219 ? 11.698 8.728 7.905 1.00 98.19 219 ASN A CA 1
ATOM 1724 C C . ASN A 1 219 ? 10.213 9.130 7.850 1.00 98.19 219 ASN A C 1
ATOM 1726 O O . ASN A 1 219 ? 9.958 10.314 7.690 1.00 98.19 219 ASN A O 1
ATOM 1730 N N . GLY A 1 220 ? 9.242 8.228 7.997 1.00 97.50 220 GLY A N 1
ATOM 1731 C CA . GLY A 1 220 ? 7.830 8.628 8.096 1.00 97.50 220 GLY A CA 1
ATOM 1732 C C . GLY A 1 220 ? 7.467 9.107 9.506 1.00 97.50 220 GLY A C 1
ATOM 1733 O O . GLY A 1 220 ? 7.336 8.267 10.393 1.00 97.50 220 GLY A O 1
ATOM 1734 N N . PHE A 1 221 ? 7.291 10.416 9.724 1.00 98.19 221 PHE A N 1
ATOM 1735 C CA . PHE A 1 221 ? 7.049 11.017 11.048 1.00 98.19 221 PHE A CA 1
ATOM 1736 C C . PHE A 1 221 ? 5.826 11.952 11.108 1.00 98.19 221 PHE A C 1
ATOM 1738 O O . PHE A 1 221 ? 5.827 12.924 11.870 1.00 98.19 221 PHE A O 1
ATOM 1745 N N . PHE A 1 222 ? 4.782 11.677 10.318 1.00 98.62 222 PHE A N 1
ATOM 1746 C CA . PHE A 1 222 ? 3.551 12.482 10.267 1.00 98.62 222 PHE A CA 1
ATOM 1747 C C . PHE A 1 222 ? 3.785 13.966 9.911 1.00 98.62 222 PHE A C 1
ATOM 1749 O O . PHE A 1 222 ? 3.102 14.853 10.414 1.00 98.62 222 PHE A O 1
ATOM 1756 N N . GLU A 1 223 ? 4.763 14.269 9.061 1.00 97.50 223 GLU A N 1
ATOM 1757 C CA . GLU A 1 223 ? 5.126 15.646 8.721 1.00 97.50 223 GLU A CA 1
ATOM 1758 C C . GLU A 1 223 ? 4.093 16.324 7.806 1.00 97.50 223 GLU A C 1
ATOM 1760 O O . GLU A 1 223 ? 3.833 15.881 6.682 1.00 97.50 223 GLU A O 1
ATOM 1765 N N . THR A 1 224 ? 3.544 17.461 8.248 1.00 98.00 224 THR A N 1
ATOM 1766 C CA . THR A 1 224 ? 2.594 18.279 7.472 1.00 98.00 224 THR A CA 1
ATOM 1767 C C . THR A 1 224 ? 3.187 18.753 6.140 1.00 98.00 224 THR A C 1
ATOM 1769 O O . THR A 1 224 ? 2.468 18.964 5.165 1.00 98.00 224 THR A O 1
ATOM 1772 N N . GLU A 1 225 ? 4.509 18.899 6.048 1.00 97.38 225 GLU A N 1
ATOM 1773 C CA . GLU A 1 225 ? 5.217 19.259 4.820 1.00 97.38 225 GLU A CA 1
ATOM 1774 C C . GLU A 1 225 ? 5.006 18.244 3.694 1.00 97.38 225 GLU A C 1
ATOM 1776 O O . GLU A 1 225 ? 5.008 18.638 2.530 1.00 97.38 225 GLU A O 1
ATOM 1781 N N . ILE A 1 226 ? 4.789 16.966 4.020 1.00 98.00 226 ILE A N 1
ATOM 1782 C CA . ILE A 1 226 ? 4.495 15.920 3.030 1.00 98.00 226 ILE A CA 1
ATOM 1783 C C . ILE A 1 226 ? 3.035 16.000 2.583 1.00 98.00 226 ILE A C 1
ATOM 1785 O O . ILE A 1 226 ? 2.747 15.839 1.394 1.00 98.00 226 ILE A O 1
ATOM 1789 N N . ALA A 1 227 ? 2.129 16.357 3.498 1.00 98.00 227 ALA A N 1
ATOM 1790 C CA . ALA A 1 227 ? 0.715 16.557 3.187 1.00 98.00 227 ALA A CA 1
ATOM 1791 C C . ALA A 1 227 ? 0.480 17.638 2.133 1.00 98.00 227 ALA A C 1
ATOM 1793 O O . ALA A 1 227 ? -0.371 17.473 1.262 1.00 98.00 227 ALA A O 1
ATOM 1794 N N . LYS A 1 228 ? 1.304 18.692 2.131 1.00 96.69 228 LYS A N 1
ATOM 1795 C CA . LYS A 1 228 ? 1.274 19.741 1.098 1.00 96.69 228 LYS A CA 1
ATOM 1796 C C . LYS A 1 228 ? 1.461 19.200 -0.320 1.00 96.69 228 LYS A C 1
ATOM 1798 O O . LYS A 1 228 ? 0.981 19.820 -1.261 1.00 96.69 228 LYS A O 1
ATOM 1803 N N . TYR A 1 229 ? 2.143 18.065 -0.477 1.00 98.19 229 TYR A N 1
ATOM 1804 C CA . TYR A 1 229 ? 2.331 17.412 -1.769 1.00 98.19 229 TYR A CA 1
ATOM 1805 C C . TYR A 1 229 ? 1.226 16.406 -2.058 1.00 98.19 229 TYR A C 1
ATOM 1807 O O . TYR A 1 229 ? 0.609 16.483 -3.119 1.00 98.19 229 TYR A O 1
ATOM 1815 N N . PHE A 1 230 ? 0.925 15.492 -1.130 1.00 97.94 230 PHE A N 1
ATOM 1816 C CA . PHE A 1 230 ? -0.054 14.445 -1.427 1.00 97.94 230 PHE A CA 1
ATOM 1817 C C . PHE A 1 230 ? -1.490 14.957 -1.547 1.00 97.94 230 PHE A C 1
ATOM 1819 O O . PHE A 1 230 ? -2.272 14.387 -2.301 1.00 97.94 230 PHE A O 1
ATOM 1826 N N . MET A 1 231 ? -1.831 16.072 -0.894 1.00 98.38 231 MET A N 1
ATOM 1827 C CA . MET A 1 231 ? -3.160 16.672 -1.039 1.00 98.38 231 MET A CA 1
ATOM 1828 C C . MET A 1 231 ? -3.389 17.275 -2.429 1.00 98.38 231 MET A C 1
ATOM 1830 O O . MET A 1 231 ? -4.535 17.416 -2.844 1.00 98.38 231 MET A O 1
ATOM 1834 N N . THR A 1 232 ? -2.328 17.555 -3.199 1.00 97.44 232 THR A N 1
ATOM 1835 C CA . THR A 1 232 ? -2.468 18.012 -4.596 1.00 97.44 232 THR A CA 1
ATOM 1836 C C . THR A 1 232 ? -3.040 16.939 -5.523 1.00 97.44 232 THR A C 1
ATOM 1838 O O . THR A 1 232 ? -3.558 17.276 -6.584 1.00 97.44 232 THR A O 1
ATOM 1841 N N . ALA A 1 233 ? -2.984 15.664 -5.120 1.00 97.75 233 ALA A N 1
ATOM 1842 C CA . ALA A 1 233 ? -3.563 14.549 -5.861 1.00 97.75 233 ALA A CA 1
ATOM 1843 C C . ALA A 1 233 ? -5.080 14.393 -5.648 1.00 97.75 233 ALA A C 1
ATOM 1845 O O . ALA A 1 233 ? -5.677 13.527 -6.275 1.00 97.75 233 ALA A O 1
ATOM 1846 N N . ASN A 1 234 ? -5.698 15.207 -4.779 1.00 98.06 234 ASN A N 1
ATOM 1847 C CA . ASN A 1 234 ? -7.111 15.105 -4.398 1.00 98.06 234 ASN A CA 1
ATOM 1848 C C . ASN A 1 234 ? -7.518 13.673 -3.987 1.00 98.06 234 ASN A C 1
ATOM 1850 O O . ASN A 1 234 ? -8.318 13.031 -4.669 1.00 98.06 234 ASN A O 1
ATOM 1854 N N . PRO A 1 235 ? -6.926 13.125 -2.916 1.00 98.56 235 PRO A N 1
ATOM 1855 C CA . PRO A 1 235 ? -7.065 11.709 -2.606 1.00 98.56 235 PRO A CA 1
ATOM 1856 C C . PRO A 1 235 ? -8.487 11.320 -2.188 1.00 98.56 235 PRO A C 1
ATOM 1858 O O . PRO A 1 235 ? -9.230 12.143 -1.659 1.00 98.56 235 PRO A O 1
ATOM 1861 N N . SER A 1 236 ? -8.853 10.051 -2.398 1.00 98.06 236 SER A N 1
ATOM 1862 C CA . SER A 1 236 ? -10.123 9.472 -1.917 1.00 98.06 236 SER A CA 1
ATOM 1863 C C . SER A 1 236 ? -10.016 8.869 -0.516 1.00 98.06 236 SER A C 1
ATOM 1865 O O . SER A 1 236 ? -11.016 8.765 0.187 1.00 98.06 236 SER A O 1
ATOM 1867 N N . LEU A 1 237 ? -8.805 8.497 -0.099 1.00 98.62 237 LEU A N 1
ATOM 1868 C CA . LEU A 1 237 ? -8.500 7.953 1.219 1.00 98.62 237 LEU A CA 1
ATOM 1869 C C . LEU A 1 237 ? -7.045 8.264 1.571 1.00 98.62 237 LEU A C 1
ATOM 1871 O O . LEU A 1 237 ? -6.152 8.118 0.730 1.00 98.62 237 LEU A O 1
ATOM 1875 N N . LEU A 1 238 ? -6.805 8.657 2.820 1.00 98.81 238 LEU A N 1
ATOM 1876 C CA . LEU A 1 238 ? -5.467 8.828 3.376 1.00 98.81 238 LEU A CA 1
ATOM 1877 C C . LEU A 1 238 ? -5.188 7.747 4.420 1.00 98.81 238 LEU A C 1
ATOM 1879 O O . LEU A 1 238 ? -5.887 7.643 5.423 1.00 98.81 238 LEU A O 1
ATOM 1883 N N . PHE A 1 239 ? -4.131 6.976 4.208 1.00 98.56 239 PHE A N 1
ATOM 1884 C CA . PHE A 1 239 ? -3.674 5.937 5.115 1.00 98.56 239 PHE A CA 1
ATOM 1885 C C . PHE A 1 239 ? -2.355 6.361 5.772 1.00 98.56 239 PHE A C 1
ATOM 1887 O O . PHE A 1 239 ? -1.350 6.579 5.087 1.00 98.56 239 PHE A O 1
ATOM 1894 N N . LEU A 1 240 ? -2.354 6.486 7.100 1.00 98.81 240 LEU A N 1
ATOM 1895 C CA . LEU A 1 240 ? -1.209 6.940 7.886 1.00 98.81 240 LEU A CA 1
ATOM 1896 C C . LEU A 1 240 ? -0.556 5.772 8.640 1.00 98.81 240 LEU A C 1
ATOM 1898 O O . LEU A 1 240 ? -0.972 5.407 9.739 1.00 98.81 240 LEU A O 1
ATOM 1902 N N . ASP A 1 241 ? 0.514 5.232 8.056 1.00 98.00 241 ASP A N 1
ATOM 1903 C CA . ASP A 1 241 ? 1.341 4.134 8.582 1.00 98.00 241 ASP A CA 1
ATOM 1904 C C . ASP A 1 241 ? 2.742 4.652 8.981 1.00 98.00 241 ASP A C 1
ATOM 1906 O O . ASP A 1 241 ? 3.784 4.143 8.565 1.00 98.00 241 ASP A O 1
ATOM 1910 N N . CYS A 1 242 ? 2.790 5.757 9.737 1.00 98.62 242 CYS A N 1
ATOM 1911 C CA . CYS A 1 242 ? 4.038 6.390 10.203 1.00 98.62 242 CYS A CA 1
ATOM 1912 C C . CYS A 1 242 ? 4.444 5.973 11.631 1.00 98.62 242 CYS A C 1
ATOM 1914 O O . CYS A 1 242 ? 5.558 6.269 12.084 1.00 98.62 242 CYS A O 1
ATOM 1916 N N . THR A 1 243 ? 3.562 5.288 12.362 1.00 98.25 243 THR A N 1
ATOM 1917 C CA . THR A 1 243 ? 3.758 4.917 13.773 1.00 98.25 243 THR A CA 1
ATOM 1918 C C . THR A 1 243 ? 5.048 4.126 14.015 1.00 98.25 243 THR A C 1
ATOM 1920 O O . THR A 1 243 ? 5.758 4.466 14.961 1.00 98.25 243 THR A O 1
ATOM 1923 N N . PRO A 1 244 ? 5.471 3.168 13.156 1.00 96.75 244 PRO A N 1
ATOM 1924 C CA . PRO A 1 244 ? 6.710 2.426 13.395 1.00 96.75 244 PRO A CA 1
ATOM 1925 C C . PRO A 1 244 ? 7.972 3.298 13.503 1.00 96.75 244 PRO A C 1
ATOM 1927 O O . PRO A 1 244 ? 8.929 2.931 14.186 1.00 96.75 244 PRO A O 1
ATOM 1930 N N . ASN A 1 245 ? 8.026 4.460 12.854 1.00 97.44 245 ASN A N 1
ATOM 1931 C CA . ASN A 1 245 ? 9.182 5.348 12.976 1.00 97.44 245 ASN A CA 1
ATOM 1932 C C . ASN A 1 245 ? 8.983 6.422 14.050 1.00 97.44 245 ASN A C 1
ATOM 1934 O O . ASN A 1 245 ? 9.973 6.910 14.581 1.00 97.44 245 ASN A O 1
ATOM 1938 N N . SER A 1 246 ? 7.746 6.753 14.413 1.00 97.69 246 SER A N 1
ATOM 1939 C CA . SER A 1 246 ? 7.430 7.943 15.207 1.00 97.69 246 SER A CA 1
ATOM 1940 C C . SER A 1 246 ? 7.483 7.687 16.718 1.00 97.69 246 SER A C 1
ATOM 1942 O O . SER A 1 246 ? 6.644 6.946 17.227 1.00 97.69 246 SER A O 1
ATOM 1944 N N . PRO A 1 247 ? 8.401 8.312 17.480 1.00 96.69 247 PRO A N 1
ATOM 1945 C CA . PRO A 1 247 ? 8.332 8.297 18.941 1.00 96.69 247 PRO A CA 1
ATOM 1946 C C . PRO A 1 247 ? 7.031 8.929 19.464 1.00 96.69 247 PRO A C 1
ATOM 1948 O O . PRO A 1 247 ? 6.486 9.798 18.778 1.00 96.69 247 PRO A O 1
ATOM 1951 N N . PRO A 1 248 ? 6.580 8.592 20.689 1.00 96.94 248 PRO A N 1
ATOM 1952 C CA . PRO A 1 248 ? 5.372 9.169 21.291 1.00 96.94 248 PRO A CA 1
ATOM 1953 C C . PRO A 1 248 ? 5.282 10.700 21.178 1.00 96.94 248 PRO A C 1
ATOM 1955 O O . PRO A 1 248 ? 4.310 11.218 20.636 1.00 96.94 248 PRO A O 1
ATOM 1958 N N . ASP A 1 249 ? 6.341 11.430 21.544 1.00 98.06 249 ASP A N 1
ATOM 1959 C CA . ASP A 1 249 ? 6.371 12.901 21.448 1.00 98.06 249 ASP A CA 1
ATOM 1960 C C . ASP A 1 249 ? 6.197 13.419 20.013 1.00 98.06 249 ASP A C 1
ATOM 1962 O O . ASP A 1 249 ? 5.630 14.486 19.782 1.00 98.06 249 ASP A O 1
ATOM 1966 N N . THR A 1 250 ? 6.689 12.666 19.025 1.00 98.38 250 THR A N 1
ATOM 1967 C CA . THR A 1 250 ? 6.537 13.012 17.606 1.00 98.38 250 THR A CA 1
ATOM 1968 C C . THR A 1 250 ? 5.107 12.780 17.138 1.00 98.38 250 THR A C 1
ATOM 1970 O O . THR A 1 250 ? 4.571 13.629 16.434 1.00 98.38 250 THR A O 1
ATOM 1973 N N . ILE A 1 251 ? 4.471 11.684 17.565 1.00 98.75 251 ILE A N 1
ATOM 1974 C CA . ILE A 1 251 ? 3.051 11.420 17.293 1.00 98.75 251 ILE A CA 1
ATOM 1975 C C . ILE A 1 251 ? 2.204 12.547 17.893 1.00 98.75 251 ILE A C 1
ATOM 1977 O O . ILE A 1 251 ? 1.451 13.193 17.169 1.00 98.75 251 ILE A O 1
ATOM 1981 N N . LEU A 1 252 ? 2.396 12.842 19.182 1.00 98.62 252 LEU A N 1
ATOM 1982 C CA . LEU A 1 252 ? 1.650 13.871 19.908 1.00 98.62 252 LEU A CA 1
ATOM 1983 C C . LEU A 1 252 ? 1.781 15.259 19.266 1.00 98.62 252 LEU A C 1
ATOM 1985 O O . LEU A 1 252 ? 0.820 16.024 19.236 1.00 98.62 252 LEU A O 1
ATOM 1989 N N . LYS A 1 253 ? 2.968 15.587 18.745 1.00 98.50 253 LYS A N 1
ATOM 1990 C CA . LYS A 1 253 ? 3.242 16.887 18.128 1.00 98.50 253 LYS A CA 1
ATOM 1991 C C . LYS A 1 253 ? 2.750 16.986 16.684 1.00 98.50 253 LYS A C 1
ATOM 1993 O O . LYS A 1 253 ? 2.136 17.985 16.322 1.00 98.50 253 LYS A O 1
ATOM 1998 N N . ASN A 1 254 ? 3.087 16.012 15.843 1.00 98.75 254 ASN A N 1
ATOM 1999 C CA . ASN A 1 254 ? 2.976 16.164 14.393 1.00 98.75 254 ASN A CA 1
ATOM 2000 C C . ASN A 1 254 ? 1.622 15.695 13.854 1.00 98.75 254 ASN A C 1
ATOM 2002 O O . ASN A 1 254 ? 1.053 16.352 12.985 1.00 98.75 254 ASN A O 1
ATOM 2006 N N . LEU A 1 255 ? 1.086 14.586 14.373 1.00 98.75 255 LEU A N 1
ATOM 2007 C CA . LEU A 1 255 ? -0.141 13.990 13.845 1.00 98.75 255 LEU A CA 1
ATOM 2008 C C . LEU A 1 255 ? -1.355 14.936 13.925 1.00 98.75 255 LEU A C 1
ATOM 2010 O O . LEU A 1 255 ? -2.037 15.066 12.907 1.00 98.75 255 LEU A O 1
ATOM 2014 N N . PRO A 1 256 ? -1.608 15.670 15.033 1.00 98.75 256 PRO A N 1
ATOM 2015 C CA . PRO A 1 256 ? -2.692 16.652 15.067 1.00 98.75 256 PRO A CA 1
ATOM 2016 C C . PRO A 1 256 ? -2.560 17.737 13.993 1.00 98.75 256 PRO A C 1
ATOM 2018 O O . PRO A 1 256 ? -3.542 18.048 13.325 1.00 98.75 256 PRO A O 1
ATOM 2021 N N . LEU A 1 257 ? -1.347 18.262 13.778 1.00 98.75 257 LEU A N 1
ATOM 2022 C CA . LEU A 1 257 ? -1.078 19.313 12.788 1.00 98.75 257 LEU A CA 1
ATOM 2023 C C . LEU A 1 257 ? -1.258 18.810 11.352 1.00 98.75 257 LEU A C 1
ATOM 2025 O O . LEU A 1 257 ? -1.739 19.538 10.484 1.00 98.75 257 LEU A O 1
ATOM 2029 N N . LEU A 1 258 ? -0.862 17.565 11.081 1.00 98.81 258 LEU A N 1
ATOM 2030 C CA . LEU A 1 258 ? -1.086 16.933 9.786 1.00 98.81 258 LEU A CA 1
ATOM 2031 C C . LEU A 1 258 ? -2.584 16.747 9.518 1.00 98.81 258 LEU A C 1
ATOM 2033 O O . LEU A 1 258 ? -3.047 17.101 8.436 1.00 98.81 258 LEU A O 1
ATOM 2037 N N . VAL A 1 259 ? -3.341 16.243 10.495 1.00 98.81 259 VAL A N 1
ATOM 2038 C CA . VAL A 1 259 ? -4.788 16.017 10.354 1.00 98.81 259 VAL A CA 1
ATOM 2039 C C . VAL A 1 259 ? -5.535 17.338 10.200 1.00 98.81 259 VAL A C 1
ATOM 2041 O O . VAL A 1 259 ? -6.365 17.448 9.305 1.00 98.81 259 VAL A O 1
ATOM 2044 N N . GLU A 1 260 ? -5.204 18.356 10.997 1.00 98.69 260 GLU A N 1
ATOM 2045 C CA . GLU A 1 260 ? -5.765 19.705 10.867 1.00 98.69 260 GLU A CA 1
ATOM 2046 C C . GLU A 1 260 ? -5.527 20.275 9.465 1.00 98.69 260 GLU A C 1
ATOM 2048 O O . GLU A 1 260 ? -6.463 20.743 8.819 1.00 98.69 260 GLU A O 1
ATOM 2053 N N . TYR A 1 261 ? -4.299 20.174 8.947 1.00 98.81 261 TYR A N 1
ATOM 2054 C CA . TYR A 1 261 ? -3.989 20.637 7.597 1.00 98.81 261 TYR A CA 1
ATOM 2055 C C . TYR A 1 261 ? -4.805 19.896 6.533 1.00 98.81 261 TYR A C 1
ATOM 2057 O O . TYR A 1 261 ? -5.414 20.532 5.673 1.00 98.81 261 TYR A O 1
ATOM 2065 N N . VAL A 1 262 ? -4.862 18.564 6.604 1.00 98.81 262 VAL A N 1
ATOM 2066 C CA . VAL A 1 262 ? -5.640 17.746 5.662 1.00 98.81 262 VAL A CA 1
ATOM 2067 C C . VAL A 1 262 ? -7.123 18.122 5.710 1.00 98.81 262 VAL A C 1
ATOM 2069 O O . VAL A 1 262 ? -7.714 18.396 4.665 1.00 98.81 262 VAL A O 1
ATOM 2072 N N . LYS A 1 263 ? -7.705 18.214 6.910 1.00 98.31 263 LYS A N 1
ATOM 2073 C CA . LYS A 1 263 ? -9.116 18.566 7.115 1.00 98.31 263 LYS A CA 1
ATOM 2074 C C . LYS A 1 263 ? -9.433 20.016 6.742 1.00 98.31 263 LYS A C 1
ATOM 2076 O O . LYS A 1 263 ? -10.556 20.290 6.342 1.00 98.31 263 LYS A O 1
ATOM 2081 N N . SER A 1 264 ? -8.457 20.926 6.784 1.00 98.25 264 SER A N 1
ATOM 2082 C CA . SER A 1 264 ? -8.627 22.300 6.283 1.00 98.25 264 SER A CA 1
ATOM 2083 C C . SER A 1 264 ? -8.769 22.383 4.757 1.00 98.25 264 SER A C 1
ATOM 2085 O O . SER A 1 264 ? -9.320 23.355 4.245 1.00 98.25 264 S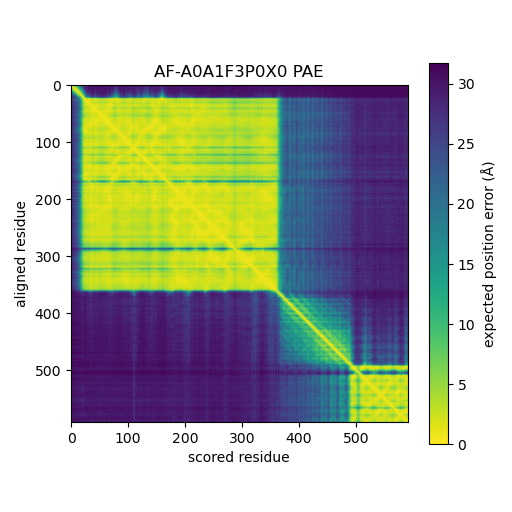ER A O 1
ATOM 2087 N N . ILE A 1 265 ? -8.272 21.375 4.030 1.00 98.44 265 ILE A N 1
ATOM 2088 C CA . ILE A 1 265 ? -8.368 21.279 2.567 1.00 98.44 265 ILE A CA 1
ATOM 2089 C C . ILE A 1 265 ? -9.593 20.463 2.161 1.00 98.44 265 ILE A C 1
ATOM 2091 O O . ILE A 1 265 ? -10.313 20.849 1.244 1.00 98.44 265 ILE A O 1
ATOM 2095 N N . ASN A 1 266 ? -9.803 19.322 2.819 1.00 97.75 266 ASN A N 1
ATOM 2096 C CA . ASN A 1 266 ? -10.937 18.440 2.590 1.00 97.75 266 ASN A CA 1
ATOM 2097 C C . ASN A 1 266 ? -11.388 17.832 3.925 1.00 97.75 266 ASN A C 1
ATOM 2099 O O . ASN A 1 266 ? -10.795 16.872 4.424 1.00 97.75 266 ASN A O 1
ATOM 2103 N N . ASP A 1 267 ? -12.450 18.391 4.498 1.00 96.50 267 ASP A N 1
ATOM 2104 C CA . ASP A 1 267 ? -13.021 17.969 5.778 1.00 96.50 267 ASP A CA 1
ATOM 2105 C C . ASP A 1 267 ? -13.699 16.588 5.702 1.00 96.50 267 ASP A C 1
ATOM 2107 O O . ASP A 1 267 ? -13.702 15.842 6.686 1.00 96.50 267 ASP A O 1
ATOM 2111 N N . THR A 1 268 ? -14.171 16.195 4.516 1.00 95.62 268 THR A N 1
ATOM 2112 C CA . THR A 1 268 ? -14.809 14.892 4.263 1.00 95.62 268 THR A CA 1
ATOM 2113 C C . THR A 1 268 ? -13.840 13.742 3.981 1.00 95.62 268 THR A C 1
ATOM 2115 O O . THR A 1 268 ? -14.264 12.592 4.043 1.00 95.62 268 THR A O 1
ATOM 2118 N N . LEU A 1 269 ? -12.552 14.005 3.711 1.00 98.19 269 LEU A N 1
ATOM 2119 C CA . LEU A 1 269 ? -11.577 12.958 3.372 1.00 98.19 269 LEU A CA 1
ATOM 2120 C C . LEU A 1 269 ? -11.462 11.915 4.500 1.00 98.19 269 LEU A C 1
ATOM 2122 O O . LEU A 1 269 ? -11.106 12.296 5.624 1.00 98.19 269 LEU A O 1
ATOM 2126 N N . PRO A 1 270 ? -11.700 10.619 4.224 1.00 98.31 270 PRO A N 1
ATOM 2127 C CA . PRO A 1 270 ? -11.403 9.547 5.163 1.00 98.31 270 PRO A CA 1
ATOM 2128 C C . PRO A 1 270 ? -9.908 9.459 5.488 1.00 98.31 270 PRO A C 1
ATOM 2130 O O . PRO A 1 270 ? -9.066 9.483 4.586 1.00 98.31 270 PRO A O 1
ATOM 2133 N N . ILE A 1 271 ? -9.576 9.339 6.776 1.00 98.69 271 ILE A N 1
ATOM 2134 C CA . ILE A 1 271 ? -8.196 9.178 7.254 1.00 98.69 271 ILE A CA 1
ATOM 2135 C C . ILE A 1 271 ? -8.110 7.955 8.167 1.00 98.69 271 ILE A C 1
ATOM 2137 O O . ILE A 1 271 ? -8.798 7.896 9.185 1.00 98.69 271 ILE A O 1
ATOM 2141 N N . ILE A 1 272 ? -7.241 7.005 7.827 1.00 98.44 272 ILE A N 1
ATOM 2142 C CA . ILE A 1 272 ? -6.958 5.814 8.634 1.00 98.44 272 ILE A CA 1
ATOM 2143 C C . ILE A 1 272 ? -5.653 6.003 9.405 1.00 98.44 272 ILE A C 1
ATOM 2145 O O . ILE A 1 272 ? -4.624 6.366 8.835 1.00 98.44 272 ILE A O 1
ATOM 2149 N N . PHE A 1 273 ? -5.703 5.715 10.702 1.00 98.12 273 PHE A N 1
ATOM 2150 C CA . PHE A 1 273 ? -4.580 5.736 11.627 1.00 98.12 273 PHE A CA 1
ATOM 2151 C C . PHE A 1 273 ? -4.203 4.286 11.912 1.00 98.12 273 PHE A C 1
ATOM 2153 O O . PHE A 1 273 ? -5.053 3.513 12.354 1.00 98.12 273 PHE A O 1
ATOM 2160 N N . MET A 1 274 ? -2.948 3.915 11.668 1.00 96.56 274 MET A N 1
ATOM 2161 C CA . MET A 1 274 ? -2.483 2.546 11.872 1.00 96.56 274 MET A CA 1
ATOM 2162 C C . MET A 1 274 ? -1.442 2.473 12.985 1.00 96.56 274 MET A C 1
ATOM 2164 O O . MET A 1 274 ? -0.450 3.207 12.995 1.00 96.56 274 MET A O 1
ATOM 2168 N N . GLU A 1 275 ? -1.675 1.572 13.935 1.00 97.62 275 GLU A N 1
ATOM 2169 C CA . GLU A 1 275 ? -0.705 1.238 14.975 1.00 97.62 275 GLU A CA 1
ATOM 2170 C C . GLU A 1 275 ? 0.622 0.724 14.398 1.00 97.62 275 GLU A C 1
ATOM 2172 O O . GLU A 1 275 ? 0.679 0.121 13.327 1.00 97.62 275 GLU A O 1
ATOM 2177 N N . SER A 1 276 ? 1.710 0.891 15.154 1.00 96.38 276 SER A N 1
ATOM 2178 C CA . SER A 1 276 ? 2.935 0.145 14.878 1.00 96.38 276 SER A CA 1
ATOM 2179 C C . SER A 1 276 ? 2.676 -1.330 15.141 1.00 96.38 276 SER A C 1
ATOM 2181 O O . SER A 1 276 ? 2.216 -1.694 16.223 1.00 96.38 276 SER A O 1
ATOM 2183 N N . ILE A 1 277 ? 3.097 -2.183 14.207 1.00 94.81 277 ILE A N 1
ATOM 2184 C CA . ILE A 1 277 ? 3.201 -3.620 14.458 1.00 94.81 277 ILE A CA 1
ATOM 2185 C C . ILE A 1 277 ? 4.068 -3.903 15.689 1.00 94.81 277 ILE A C 1
ATOM 2187 O O . ILE A 1 277 ? 5.034 -3.177 15.980 1.00 94.81 277 ILE A O 1
ATOM 2191 N N . VAL A 1 278 ? 3.752 -4.999 16.376 1.00 92.00 278 VAL A N 1
ATOM 2192 C CA . VAL A 1 278 ? 4.654 -5.592 17.362 1.00 92.00 278 VAL A CA 1
ATOM 2193 C C . VAL A 1 278 ? 5.825 -6.211 16.606 1.00 92.00 278 VAL A C 1
ATOM 2195 O O . VAL A 1 278 ? 5.649 -7.050 15.732 1.00 92.00 278 VAL A O 1
ATOM 2198 N N . ARG A 1 279 ? 7.039 -5.754 16.910 1.00 93.31 279 ARG A N 1
ATOM 2199 C CA . ARG A 1 279 ? 8.266 -6.239 16.264 1.00 93.31 279 ARG A CA 1
ATOM 2200 C C . ARG A 1 279 ? 8.733 -7.500 16.968 1.00 93.31 279 ARG A C 1
ATOM 2202 O O . ARG A 1 279 ? 8.858 -7.475 18.189 1.00 93.31 279 ARG A O 1
ATOM 2209 N N . GLU A 1 280 ? 9.079 -8.556 16.243 1.00 93.88 280 GLU A N 1
ATOM 2210 C CA . GLU A 1 280 ? 9.463 -9.838 16.859 1.00 93.88 280 GLU A CA 1
ATOM 2211 C C . GLU A 1 280 ? 10.693 -9.704 17.761 1.00 93.88 280 GLU A C 1
ATOM 2213 O O . GLU A 1 280 ? 10.776 -10.272 18.847 1.00 93.88 280 GLU A O 1
ATOM 2218 N N . ASN A 1 281 ? 11.640 -8.844 17.382 1.00 90.62 281 ASN A N 1
ATOM 2219 C CA . ASN A 1 281 ? 12.812 -8.603 18.220 1.00 90.62 281 ASN A CA 1
ATOM 2220 C C . ASN A 1 281 ? 12.496 -7.849 19.529 1.00 90.62 281 ASN A C 1
ATOM 2222 O O . ASN A 1 281 ? 13.369 -7.749 20.390 1.00 90.62 281 ASN A O 1
ATOM 2226 N N . SER A 1 282 ? 11.286 -7.301 19.689 1.00 92.38 282 SER A N 1
ATOM 2227 C CA . SER A 1 282 ? 10.888 -6.541 20.878 1.00 92.38 282 SER A CA 1
ATOM 2228 C C . SER A 1 282 ? 10.642 -7.426 22.100 1.00 92.38 282 SER A C 1
ATOM 2230 O O . SER A 1 282 ? 10.888 -6.966 23.216 1.00 92.38 282 SER A O 1
ATOM 2232 N N . PHE A 1 283 ? 10.265 -8.698 21.904 1.00 90.44 283 PHE A N 1
ATOM 2233 C CA . PHE A 1 283 ? 10.058 -9.679 22.981 1.00 90.44 283 PHE A CA 1
ATOM 2234 C C . PHE A 1 283 ? 11.325 -9.963 23.794 1.00 90.44 283 PHE A C 1
ATOM 2236 O O . PHE A 1 283 ? 11.249 -10.351 24.957 1.00 90.44 283 PHE A O 1
ATOM 2243 N N . TYR A 1 284 ? 12.494 -9.729 23.199 1.00 90.50 284 TYR A N 1
ATOM 2244 C CA . TYR A 1 284 ? 13.796 -10.002 23.805 1.00 90.50 284 TYR A CA 1
ATOM 2245 C C . TYR A 1 284 ? 14.515 -8.735 24.289 1.00 90.50 284 TYR A C 1
ATOM 2247 O O . TYR A 1 284 ? 15.683 -8.791 24.673 1.00 90.50 284 TYR A O 1
ATOM 2255 N N . LYS A 1 285 ? 13.847 -7.576 24.248 1.00 89.50 285 LYS A N 1
ATOM 2256 C CA . LYS A 1 285 ? 14.420 -6.284 24.646 1.00 89.50 285 LYS A CA 1
ATOM 2257 C C . LYS A 1 285 ? 13.955 -5.870 26.032 1.00 89.50 285 LYS A C 1
ATOM 2259 O O . LYS A 1 285 ? 12.813 -6.099 26.417 1.00 89.50 285 LYS A O 1
ATOM 2264 N N . THR A 1 286 ? 14.836 -5.199 26.766 1.00 83.44 286 THR A N 1
ATOM 2265 C CA . THR A 1 286 ? 14.507 -4.646 28.081 1.00 83.44 286 THR A CA 1
ATOM 2266 C C . THR A 1 286 ? 13.581 -3.437 27.956 1.00 83.44 286 THR A C 1
ATOM 2268 O O . THR A 1 286 ? 13.698 -2.628 27.023 1.00 83.44 286 THR A O 1
ATOM 2271 N N . SER A 1 287 ? 12.688 -3.291 28.939 1.00 71.56 287 SER A N 1
ATOM 2272 C CA . SER A 1 287 ? 11.883 -2.088 29.159 1.00 71.56 287 SER A CA 1
ATOM 2273 C C . SER A 1 287 ? 12.804 -0.865 29.188 1.00 71.56 287 SER A C 1
ATOM 2275 O O . SER A 1 287 ? 13.802 -0.907 29.908 1.00 71.56 287 SER A O 1
ATOM 2277 N N . SER A 1 288 ? 12.479 0.198 28.440 1.00 68.44 288 SER A N 1
ATOM 2278 C CA . SER A 1 288 ? 13.240 1.456 28.206 1.00 68.44 288 SER A CA 1
ATOM 2279 C C . SER A 1 288 ? 14.102 1.557 26.938 1.00 68.44 288 SER A C 1
ATOM 2281 O O . SER A 1 288 ? 14.533 2.659 26.600 1.00 68.44 288 SER A O 1
ATOM 2283 N N . THR A 1 289 ? 14.314 0.479 26.176 1.00 80.00 289 THR A N 1
ATOM 2284 C CA . THR A 1 289 ? 15.024 0.584 24.885 1.00 80.00 289 THR A CA 1
ATOM 2285 C C . THR A 1 289 ? 14.081 0.916 23.723 1.00 80.00 289 THR A C 1
ATOM 2287 O O . THR A 1 289 ? 12.922 0.487 23.701 1.00 80.00 289 THR A O 1
ATOM 2290 N N . ILE A 1 290 ? 14.582 1.670 22.733 1.00 81.31 290 ILE A N 1
ATOM 2291 C CA . ILE A 1 290 ? 13.878 1.916 21.464 1.00 81.31 290 ILE A CA 1
ATOM 2292 C C . ILE A 1 290 ? 13.518 0.562 20.837 1.00 81.31 290 ILE A C 1
ATOM 2294 O O . ILE A 1 290 ? 14.356 -0.340 20.740 1.00 81.31 290 ILE A O 1
ATOM 2298 N N . ASN A 1 291 ? 12.270 0.433 20.386 1.00 84.50 291 ASN A N 1
ATOM 2299 C CA . ASN A 1 291 ? 11.700 -0.791 19.811 1.00 84.50 291 ASN A CA 1
ATOM 2300 C C . ASN A 1 291 ? 11.534 -1.958 20.806 1.00 84.50 291 ASN A C 1
ATOM 2302 O O . ASN A 1 291 ? 11.447 -3.103 20.364 1.00 84.50 291 ASN A O 1
ATOM 2306 N N . SER A 1 292 ? 11.526 -1.706 22.119 1.00 92.44 292 SER A N 1
ATOM 2307 C CA . SER A 1 292 ? 11.037 -2.675 23.115 1.00 92.44 292 SER A CA 1
ATOM 2308 C C . SER A 1 292 ? 9.506 -2.766 23.097 1.00 92.44 292 SER A C 1
ATOM 2310 O O . SER A 1 292 ? 8.842 -1.878 22.557 1.00 92.44 292 SER A O 1
ATOM 2312 N N . LEU A 1 293 ? 8.934 -3.818 23.693 1.00 92.94 293 LEU A N 1
ATOM 2313 C CA . LEU A 1 293 ? 7.475 -3.970 23.795 1.00 92.94 293 LEU A CA 1
ATOM 2314 C C . LEU A 1 293 ? 6.820 -2.754 24.457 1.00 92.94 293 LEU A C 1
ATOM 2316 O O . LEU A 1 293 ? 5.819 -2.250 23.958 1.00 92.94 293 LEU A O 1
ATOM 2320 N N . ASP A 1 294 ? 7.406 -2.242 25.540 1.00 93.31 294 ASP A N 1
ATOM 2321 C CA . ASP A 1 294 ? 6.859 -1.079 26.246 1.00 93.31 294 ASP A CA 1
ATOM 2322 C C . ASP A 1 294 ? 6.943 0.194 25.409 1.00 93.31 294 ASP A C 1
ATOM 2324 O O . ASP A 1 294 ? 6.030 1.014 25.450 1.00 93.31 294 ASP A O 1
ATOM 2328 N N . TYR A 1 295 ? 8.006 0.346 24.616 1.00 94.12 295 TYR A N 1
ATOM 2329 C CA . TYR A 1 295 ? 8.121 1.460 23.681 1.00 94.12 295 TYR A CA 1
ATOM 2330 C C . TYR A 1 295 ? 7.033 1.397 22.602 1.00 94.12 295 TYR A C 1
ATOM 2332 O O . TYR A 1 295 ? 6.362 2.394 22.361 1.00 94.12 295 TYR A O 1
ATOM 2340 N N . ILE A 1 296 ? 6.808 0.225 21.999 1.00 94.81 296 ILE A N 1
ATOM 2341 C CA . ILE A 1 296 ? 5.766 0.038 20.975 1.00 94.81 296 ILE A CA 1
ATOM 2342 C C . ILE A 1 296 ? 4.372 0.267 21.573 1.00 94.81 296 ILE A C 1
ATOM 2344 O O . ILE A 1 296 ? 3.561 0.976 20.982 1.00 94.81 296 ILE A O 1
ATOM 2348 N N . ARG A 1 297 ? 4.105 -0.251 22.781 1.00 94.81 297 ARG A N 1
ATOM 2349 C CA . ARG A 1 297 ? 2.854 0.018 23.510 1.00 94.81 297 ARG A CA 1
ATOM 2350 C C . ARG A 1 297 ? 2.645 1.510 23.743 1.00 94.81 297 ARG A C 1
ATOM 2352 O O . ARG A 1 297 ? 1.541 1.992 23.541 1.00 94.81 297 ARG A O 1
ATOM 2359 N N . GLN A 1 298 ? 3.690 2.247 24.121 1.00 95.88 298 GLN A N 1
ATOM 2360 C CA . GLN A 1 298 ? 3.605 3.700 24.280 1.00 95.88 298 GLN A CA 1
ATOM 2361 C C . GLN A 1 298 ? 3.319 4.405 22.950 1.00 95.88 298 GLN A C 1
ATOM 2363 O O . GLN A 1 298 ? 2.469 5.287 22.922 1.00 95.88 298 GLN A O 1
ATOM 2368 N N . GLN A 1 299 ? 3.963 4.003 21.847 1.00 96.81 299 GLN A N 1
ATOM 2369 C CA . GLN A 1 299 ? 3.662 4.553 20.518 1.00 96.81 299 GLN A CA 1
ATOM 2370 C C . GLN A 1 299 ? 2.183 4.357 20.157 1.00 96.81 299 GLN A C 1
ATOM 2372 O O . GLN A 1 299 ? 1.510 5.317 19.785 1.00 96.81 299 GLN A O 1
ATOM 2377 N N . ASN A 1 300 ? 1.675 3.133 20.310 1.00 97.44 300 ASN A N 1
ATOM 2378 C CA . ASN A 1 300 ? 0.299 2.785 19.956 1.00 97.44 300 ASN A CA 1
ATOM 2379 C C . ASN A 1 300 ? -0.720 3.456 20.886 1.00 97.44 300 ASN A C 1
ATOM 2381 O O . ASN A 1 300 ? -1.717 3.994 20.406 1.00 97.44 300 ASN A O 1
ATOM 2385 N N . GLN A 1 301 ? -0.433 3.527 22.191 1.00 97.88 301 GLN A N 1
ATOM 2386 C CA . GLN A 1 301 ? -1.271 4.251 23.145 1.00 97.88 301 GLN A CA 1
ATOM 2387 C C . GLN A 1 301 ? -1.324 5.746 22.815 1.00 97.88 301 GLN A C 1
ATOM 2389 O O . GLN A 1 301 ? -2.407 6.307 22.731 1.00 97.88 301 GLN A O 1
ATOM 2394 N N . THR A 1 302 ? -0.184 6.390 22.543 1.00 98.62 302 THR A N 1
ATOM 2395 C CA . THR A 1 302 ? -0.175 7.810 22.156 1.00 98.62 302 THR A CA 1
ATOM 2396 C C . THR A 1 302 ? -0.909 8.048 20.837 1.00 98.62 302 THR A C 1
ATOM 2398 O O . THR A 1 302 ? -1.632 9.034 20.711 1.00 98.62 302 THR A O 1
ATOM 2401 N N . LEU A 1 303 ? -0.778 7.143 19.861 1.00 98.69 303 LEU A N 1
ATOM 2402 C CA . LEU A 1 303 ? -1.561 7.204 18.625 1.00 98.69 303 LEU A CA 1
ATOM 2403 C C . LEU A 1 303 ? -3.066 7.136 18.916 1.00 98.69 303 LEU A C 1
ATOM 2405 O O . LEU A 1 303 ? -3.830 7.921 18.354 1.00 98.69 303 LEU A O 1
ATOM 2409 N N . ARG A 1 304 ? -3.482 6.220 19.800 1.00 98.19 304 ARG A N 1
ATOM 2410 C CA . ARG A 1 304 ? -4.879 6.067 20.214 1.00 98.19 304 ARG A CA 1
ATOM 2411 C C . ARG A 1 304 ? -5.402 7.312 20.922 1.00 98.19 304 ARG A C 1
ATOM 2413 O O . ARG A 1 304 ? -6.469 7.795 20.565 1.00 98.19 304 ARG A O 1
ATOM 2420 N N . ASP A 1 305 ? -4.636 7.866 21.854 1.00 97.75 305 ASP A N 1
ATOM 2421 C CA . ASP A 1 305 ? -5.022 9.067 22.596 1.00 97.75 305 ASP A CA 1
ATOM 2422 C C . ASP A 1 305 ? -5.231 10.263 21.650 1.00 97.75 305 ASP A C 1
ATOM 2424 O O . ASP A 1 305 ? -6.223 10.989 21.758 1.00 97.75 305 ASP A O 1
ATOM 2428 N N . VAL A 1 306 ? -4.330 10.441 20.675 1.00 98.56 306 VAL A N 1
ATOM 2429 C CA . VAL A 1 306 ? -4.459 11.480 19.641 1.00 98.56 306 VAL A CA 1
ATOM 2430 C C . VAL A 1 306 ? -5.678 11.226 18.750 1.00 98.56 306 VAL A C 1
ATOM 2432 O O . VAL A 1 306 ? -6.421 12.164 18.461 1.00 98.56 306 VAL A O 1
ATOM 2435 N N . PHE A 1 307 ? -5.920 9.980 18.337 1.00 97.94 307 PHE A N 1
ATOM 2436 C CA . PHE A 1 307 ? -7.111 9.611 17.570 1.00 97.94 307 PHE A CA 1
ATOM 2437 C C . PHE A 1 307 ? -8.405 9.929 18.337 1.00 97.94 307 PHE A C 1
ATOM 2439 O O . PHE A 1 307 ? -9.286 10.598 17.795 1.00 97.94 307 PHE A O 1
ATOM 2446 N N . ASP A 1 308 ? -8.507 9.516 19.602 1.00 96.38 308 ASP A N 1
ATOM 2447 C CA . ASP A 1 308 ? -9.684 9.744 20.447 1.00 96.38 308 ASP A CA 1
ATOM 2448 C C . ASP A 1 308 ? -9.909 11.246 20.697 1.00 96.38 308 ASP A C 1
ATOM 2450 O O . ASP A 1 308 ? -11.049 11.711 20.787 1.00 96.38 308 ASP A O 1
ATOM 2454 N N . GLN A 1 309 ? -8.834 12.037 20.792 1.00 97.25 309 GLN A N 1
ATOM 2455 C CA . GLN A 1 309 ? -8.925 13.493 20.885 1.00 97.25 309 GLN A CA 1
ATOM 2456 C C . GLN A 1 309 ? -9.442 14.115 19.582 1.00 97.25 309 GLN A C 1
ATOM 2458 O O . GLN A 1 309 ? -10.363 14.930 19.624 1.00 97.25 309 GLN A O 1
ATOM 2463 N N . LEU A 1 310 ? -8.860 13.754 18.436 1.00 95.69 310 LEU A N 1
ATOM 2464 C CA . LEU A 1 310 ? -9.220 14.327 17.136 1.00 95.69 310 LEU A CA 1
ATOM 2465 C C . LEU A 1 310 ? -10.628 13.919 16.693 1.00 95.69 310 LEU A C 1
ATOM 2467 O O . LEU A 1 310 ? -11.328 14.736 16.101 1.00 95.69 310 LEU A O 1
ATOM 2471 N N . SER A 1 311 ? -11.075 12.710 17.039 1.00 93.25 311 SER A N 1
ATOM 2472 C CA . SER A 1 311 ? -12.407 12.187 16.693 1.00 93.25 311 SER A CA 1
ATOM 2473 C C . SER A 1 311 ? -13.557 12.915 17.396 1.00 93.25 311 SER A C 1
ATOM 2475 O O . SER A 1 311 ? -14.707 12.804 16.984 1.00 93.25 311 SER A O 1
ATOM 2477 N N . LYS A 1 312 ? -13.269 13.710 18.437 1.00 94.12 312 LYS A N 1
ATOM 2478 C CA . LYS A 1 312 ? -14.252 14.625 19.050 1.00 94.12 312 LYS A CA 1
ATOM 2479 C C . LYS A 1 312 ? -14.532 15.853 18.183 1.00 94.12 312 LYS A C 1
ATOM 2481 O O . LYS A 1 312 ? -15.551 16.509 18.381 1.00 94.12 312 LYS A O 1
ATOM 2486 N N . THR A 1 313 ? -13.622 16.173 17.264 1.00 94.44 313 THR A N 1
ATOM 2487 C CA . THR A 1 313 ? -13.663 17.382 16.432 1.00 94.44 313 THR A CA 1
ATOM 2488 C C . THR A 1 313 ? -13.899 17.053 14.961 1.00 94.44 313 THR A C 1
ATOM 2490 O O . THR A 1 313 ? -14.633 17.769 14.287 1.00 94.44 313 THR A O 1
ATOM 2493 N N . TYR A 1 314 ? -13.285 15.984 14.453 1.00 93.19 314 TYR A N 1
ATOM 2494 C CA . TYR A 1 314 ? -13.307 15.613 13.042 1.00 93.19 314 TYR A CA 1
ATOM 2495 C C . TYR A 1 314 ? -14.023 14.279 12.823 1.00 93.19 314 TYR A C 1
ATOM 2497 O O . TYR A 1 314 ? -13.822 13.323 13.569 1.00 93.19 314 TYR A O 1
ATOM 2505 N N . THR A 1 315 ? -14.815 14.202 11.755 1.00 91.44 315 THR A N 1
ATOM 2506 C CA . THR A 1 315 ? -15.469 12.972 11.291 1.00 91.44 315 THR A CA 1
ATOM 2507 C C . THR A 1 315 ? -14.602 12.230 10.265 1.00 91.44 315 THR A C 1
ATOM 2509 O O . THR A 1 315 ? -13.582 12.746 9.791 1.00 91.44 315 THR A O 1
ATOM 2512 N N . HIS A 1 316 ? -15.003 11.004 9.907 1.00 93.25 316 HIS A N 1
ATOM 2513 C CA . HIS A 1 316 ? -14.295 10.140 8.946 1.00 93.25 316 HIS A CA 1
ATOM 2514 C C . HIS A 1 316 ? -12.838 9.852 9.337 1.00 93.25 316 HIS A C 1
ATOM 2516 O O . HIS A 1 316 ? -11.949 9.777 8.487 1.00 93.25 316 HIS A O 1
ATOM 2522 N N . LEU A 1 317 ? -12.593 9.722 10.640 1.00 94.50 317 LEU A N 1
ATOM 2523 C CA . LEU A 1 317 ? -11.351 9.179 11.167 1.00 94.50 317 LEU A CA 1
ATOM 2524 C C . LEU A 1 317 ? -11.580 7.711 11.516 1.00 94.50 317 LEU A C 1
ATOM 2526 O O . LEU A 1 317 ? -12.573 7.366 12.152 1.00 94.50 317 LEU A O 1
ATOM 2530 N N . TYR A 1 318 ? -10.642 6.863 11.116 1.00 96.00 318 TYR A N 1
ATOM 2531 C CA . TYR A 1 318 ? -10.683 5.424 11.336 1.00 96.00 318 TYR A CA 1
ATOM 2532 C C . TYR A 1 318 ? -9.392 4.977 12.011 1.00 96.00 318 TYR A C 1
ATOM 2534 O O . TYR A 1 318 ? -8.326 5.553 11.781 1.00 96.00 318 TYR A O 1
ATOM 2542 N N . TYR A 1 319 ? -9.483 3.938 12.833 1.00 95.19 319 TYR A N 1
ATOM 2543 C CA . TYR A 1 319 ? -8.358 3.415 13.596 1.00 95.19 319 TYR A CA 1
ATOM 2544 C C . TYR A 1 319 ? -8.203 1.923 13.335 1.00 95.19 319 TYR A C 1
ATOM 2546 O O . TYR A 1 319 ? -9.161 1.166 13.485 1.00 95.19 319 TYR A O 1
ATOM 2554 N N . ILE A 1 320 ? -6.995 1.502 12.971 1.00 91.81 320 ILE A N 1
ATOM 2555 C CA . ILE A 1 320 ? -6.648 0.097 12.772 1.00 91.81 320 ILE A CA 1
ATOM 2556 C C . ILE A 1 320 ? -5.628 -0.301 13.832 1.00 91.81 320 ILE A C 1
ATOM 2558 O O . ILE A 1 320 ? -4.516 0.236 13.888 1.00 91.81 320 ILE A O 1
ATOM 2562 N N . SER A 1 321 ? -6.019 -1.273 14.659 1.00 91.00 321 SER A N 1
ATOM 2563 C CA . SER A 1 321 ? -5.089 -1.927 15.571 1.00 91.00 321 SER A CA 1
ATOM 2564 C C . SER A 1 321 ? -4.141 -2.846 14.805 1.00 91.00 321 SER A C 1
ATOM 2566 O O . SER A 1 321 ? -4.487 -3.455 13.795 1.00 91.00 321 SER A O 1
ATOM 2568 N N . SER A 1 322 ? -2.929 -2.953 15.326 1.00 88.00 322 SER A N 1
ATOM 2569 C CA . SER A 1 322 ? -1.897 -3.875 14.878 1.00 88.00 322 SER A CA 1
ATOM 2570 C C . SER A 1 322 ? -2.122 -5.312 15.351 1.00 88.00 322 SER A C 1
ATOM 2572 O O . SER A 1 322 ? -1.365 -6.205 14.961 1.00 88.00 322 SER A O 1
ATOM 2574 N N . GLU A 1 323 ? -3.135 -5.558 16.187 1.00 82.81 323 GLU A N 1
ATOM 2575 C CA . GLU A 1 323 ? -3.443 -6.895 16.679 1.00 82.81 323 GLU A CA 1
ATOM 2576 C C . GLU A 1 323 ? -3.695 -7.856 15.506 1.00 82.81 323 GLU A C 1
ATOM 2578 O O . GLU A 1 323 ? -4.544 -7.624 14.650 1.00 82.81 323 GLU A O 1
ATOM 2583 N N . ASN A 1 324 ? -2.927 -8.949 15.458 1.00 81.62 324 ASN A N 1
ATOM 2584 C CA . ASN A 1 324 ? -3.029 -10.031 14.468 1.00 81.62 324 ASN A CA 1
ATOM 2585 C C . ASN A 1 324 ? -2.789 -9.635 13.003 1.00 81.62 324 ASN A C 1
ATOM 2587 O O . ASN A 1 324 ? -2.865 -10.499 12.132 1.00 81.62 324 ASN A O 1
ATOM 2591 N N . ILE A 1 325 ? -2.424 -8.383 12.711 1.00 90.50 325 ILE A N 1
ATOM 2592 C CA . ILE A 1 325 ? -2.316 -7.888 11.330 1.00 90.50 325 ILE A CA 1
ATOM 2593 C C . ILE A 1 325 ? -1.214 -8.581 10.510 1.00 90.50 325 ILE A C 1
ATOM 2595 O O . ILE A 1 325 ? -1.254 -8.568 9.283 1.00 90.50 325 ILE A O 1
ATOM 2599 N N . ILE A 1 326 ? -0.249 -9.221 11.179 1.00 92.88 326 ILE A N 1
ATOM 2600 C CA . ILE A 1 326 ? 0.809 -10.039 10.559 1.00 92.88 326 ILE A CA 1
ATOM 2601 C C . ILE A 1 326 ? 0.793 -11.506 11.021 1.00 92.88 326 ILE A C 1
ATOM 2603 O O . ILE A 1 326 ? 1.716 -12.261 10.713 1.00 92.88 326 ILE A O 1
ATOM 2607 N N . GLY A 1 327 ? -0.276 -11.935 11.700 1.00 90.06 327 GLY A N 1
ATOM 2608 C CA . GLY A 1 327 ? -0.399 -13.256 12.323 1.00 90.06 327 GLY A CA 1
ATOM 2609 C C . GLY A 1 327 ? 0.172 -13.328 13.746 1.00 90.06 327 GLY A C 1
ATOM 2610 O O . GLY A 1 327 ? 0.679 -12.341 14.277 1.00 90.06 327 GLY A O 1
ATOM 2611 N N . LYS A 1 328 ? 0.045 -14.506 14.372 1.00 91.31 328 LYS A N 1
ATOM 2612 C CA . LYS A 1 328 ? 0.498 -14.804 15.750 1.00 91.31 328 LYS A CA 1
ATOM 2613 C C . LYS A 1 328 ? 1.641 -15.825 15.818 1.00 91.31 328 LYS A C 1
ATOM 2615 O O . LYS A 1 328 ? 2.080 -16.171 16.905 1.00 91.31 328 LYS A O 1
ATOM 2620 N N . ASP A 1 329 ? 2.081 -16.341 14.674 1.00 94.25 329 ASP A N 1
ATOM 2621 C CA . ASP A 1 329 ? 3.095 -17.398 14.576 1.00 94.25 329 ASP A CA 1
ATOM 2622 C C . ASP A 1 329 ? 4.538 -16.879 14.631 1.00 94.25 329 ASP A C 1
ATOM 2624 O O . ASP A 1 329 ? 5.460 -17.683 14.698 1.00 94.25 329 ASP A O 1
ATOM 2628 N N . HIS A 1 330 ? 4.723 -15.555 14.649 1.00 94.88 330 HIS A N 1
ATOM 2629 C CA . HIS A 1 330 ? 6.016 -14.861 14.667 1.00 94.88 330 HIS A CA 1
ATOM 2630 C C . HIS A 1 330 ? 6.827 -14.950 13.362 1.00 94.88 330 HIS A C 1
ATOM 2632 O O . HIS A 1 330 ? 7.978 -14.513 13.311 1.00 94.88 330 HIS A O 1
ATOM 2638 N N . GLU A 1 331 ? 6.226 -15.451 12.279 1.00 96.56 331 GLU A N 1
ATOM 2639 C CA . GLU A 1 331 ? 6.914 -15.723 11.007 1.00 96.56 331 GLU A CA 1
ATOM 2640 C C . GLU A 1 331 ? 6.716 -14.611 9.965 1.00 96.56 331 GLU A C 1
ATOM 2642 O O . GLU A 1 331 ? 7.174 -14.716 8.831 1.00 96.56 331 GLU A O 1
ATOM 2647 N N . GLY A 1 332 ? 6.023 -13.521 10.308 1.00 97.12 332 GLY A N 1
ATOM 2648 C CA . GLY A 1 332 ? 5.639 -12.464 9.362 1.00 97.12 332 GLY A CA 1
ATOM 2649 C C . GLY A 1 332 ? 6.755 -11.489 8.962 1.00 97.12 332 GLY A C 1
ATOM 2650 O O . GLY A 1 332 ? 6.501 -10.552 8.203 1.00 97.12 332 GLY A O 1
ATOM 2651 N N . THR A 1 333 ? 7.982 -11.650 9.466 1.00 97.81 333 THR A N 1
ATOM 2652 C CA . THR A 1 333 ? 9.073 -10.679 9.265 1.00 97.81 333 THR A CA 1
ATOM 2653 C C . THR A 1 333 ? 10.370 -11.330 8.786 1.00 97.81 333 THR A C 1
ATOM 2655 O O . THR A 1 333 ? 10.605 -12.513 9.006 1.00 97.81 333 THR A O 1
ATOM 2658 N N . VAL A 1 334 ? 11.227 -10.561 8.106 1.00 97.75 334 VAL A N 1
ATOM 2659 C CA . VAL A 1 334 ? 12.556 -11.024 7.657 1.00 97.75 334 VAL A CA 1
ATOM 2660 C C . VAL A 1 334 ? 13.646 -10.810 8.713 1.00 97.75 334 VAL A C 1
ATOM 2662 O O . VAL A 1 334 ? 14.591 -11.587 8.799 1.00 97.75 334 VAL A O 1
ATOM 2665 N N . ASP A 1 335 ? 13.538 -9.747 9.511 1.00 95.38 335 ASP A N 1
ATOM 2666 C CA . ASP A 1 335 ? 14.564 -9.307 10.471 1.00 95.38 335 ASP A CA 1
ATOM 2667 C C . ASP A 1 335 ? 13.979 -8.939 11.849 1.00 95.38 335 ASP A C 1
ATOM 2669 O O . ASP A 1 335 ? 14.611 -8.261 12.668 1.00 95.38 335 ASP A O 1
ATOM 2673 N N . GLY A 1 336 ? 12.739 -9.360 12.105 1.00 94.50 336 GLY A N 1
ATOM 2674 C CA . GLY A 1 336 ? 11.978 -8.995 13.292 1.00 94.50 336 GLY A CA 1
ATOM 2675 C C . GLY A 1 336 ? 11.326 -7.614 13.227 1.00 94.50 336 GLY A C 1
ATOM 2676 O O . GLY A 1 336 ? 10.731 -7.202 14.220 1.00 94.50 336 GLY A O 1
ATOM 2677 N N . VAL A 1 337 ? 11.451 -6.875 12.117 1.00 94.19 337 VAL A N 1
ATOM 2678 C CA . VAL A 1 337 ? 10.826 -5.555 11.921 1.00 94.19 337 VAL A CA 1
ATOM 2679 C C . VAL A 1 337 ? 10.134 -5.459 10.566 1.00 94.19 337 VAL A C 1
ATOM 2681 O O . VAL A 1 337 ? 8.967 -5.094 10.496 1.00 94.19 337 VAL A O 1
ATOM 2684 N N . HIS A 1 338 ? 10.855 -5.742 9.489 1.00 97.94 338 HIS A N 1
ATOM 2685 C CA . HIS A 1 338 ? 10.368 -5.605 8.126 1.00 97.94 338 HIS A CA 1
ATOM 2686 C C . HIS A 1 338 ? 9.619 -6.859 7.706 1.00 97.94 338 HIS A C 1
ATOM 2688 O O . HIS A 1 338 ? 10.078 -7.976 7.948 1.00 97.94 338 HIS A O 1
ATOM 2694 N N . LEU A 1 339 ? 8.473 -6.673 7.062 1.00 98.31 339 LEU A N 1
ATOM 2695 C CA . LEU A 1 339 ? 7.601 -7.778 6.690 1.00 98.31 339 LEU A CA 1
ATOM 2696 C C . LEU A 1 339 ? 8.243 -8.619 5.585 1.00 98.31 339 LEU A C 1
ATOM 2698 O O . LEU A 1 339 ? 8.842 -8.069 4.664 1.00 98.31 339 LEU A O 1
ATOM 2702 N N . ASN A 1 340 ? 8.103 -9.938 5.653 1.00 98.56 340 ASN A N 1
ATOM 2703 C CA . ASN A 1 340 ? 8.314 -10.789 4.481 1.00 98.56 340 ASN A CA 1
ATOM 2704 C C . ASN A 1 340 ? 6.996 -10.912 3.691 1.00 98.56 340 ASN A C 1
ATOM 2706 O O . ASN A 1 340 ? 5.969 -10.379 4.110 1.00 98.56 340 ASN A O 1
ATOM 2710 N N . ASP A 1 341 ? 6.993 -11.617 2.557 1.00 98.69 341 ASP A N 1
ATOM 2711 C CA . ASP A 1 341 ? 5.789 -11.731 1.719 1.00 98.69 341 ASP A CA 1
ATOM 2712 C C . ASP A 1 341 ? 4.575 -12.338 2.459 1.00 98.69 341 ASP A C 1
ATOM 2714 O O . ASP A 1 341 ? 3.444 -11.971 2.146 1.00 98.69 341 ASP A O 1
ATOM 2718 N N . LEU A 1 342 ? 4.782 -13.209 3.460 1.00 98.44 342 LEU A N 1
ATOM 2719 C CA . LEU A 1 342 ? 3.702 -13.760 4.292 1.00 98.44 342 LEU A CA 1
ATOM 2720 C C . LEU A 1 342 ? 3.077 -12.675 5.179 1.00 98.44 342 LEU A C 1
ATOM 2722 O O . LEU A 1 342 ? 1.859 -12.495 5.170 1.00 98.44 342 LEU A O 1
ATOM 2726 N N . GLY A 1 343 ? 3.903 -11.918 5.908 1.00 98.25 343 GLY A N 1
ATOM 2727 C CA . GLY A 1 343 ? 3.429 -10.795 6.721 1.00 98.25 343 GLY A CA 1
ATOM 2728 C C . GLY A 1 343 ? 2.777 -9.699 5.877 1.00 98.25 343 GLY A C 1
ATOM 2729 O O . GLY A 1 343 ? 1.744 -9.154 6.264 1.00 98.25 343 GLY A O 1
ATOM 2730 N N . ILE A 1 344 ? 3.330 -9.423 4.691 1.00 98.69 344 ILE A N 1
ATOM 2731 C CA . ILE A 1 344 ? 2.745 -8.482 3.733 1.00 98.69 344 ILE A CA 1
ATOM 2732 C C . ILE A 1 344 ? 1.373 -8.967 3.267 1.00 98.69 344 ILE A C 1
ATOM 2734 O O . ILE A 1 344 ? 0.437 -8.174 3.274 1.00 98.69 344 ILE A O 1
ATOM 2738 N N . PHE A 1 345 ? 1.234 -10.240 2.884 1.00 97.62 345 PHE A N 1
ATOM 2739 C CA . PHE A 1 345 ? -0.036 -10.797 2.419 1.00 97.62 345 PHE A CA 1
ATOM 2740 C C . PHE A 1 345 ? -1.128 -10.716 3.493 1.00 97.62 345 PHE A C 1
ATOM 2742 O O . PHE A 1 345 ? -2.241 -10.283 3.195 1.00 97.62 345 PHE A O 1
ATOM 2749 N N . ARG A 1 346 ? -0.795 -11.062 4.744 1.00 96.50 346 ARG A N 1
ATOM 2750 C CA . ARG A 1 346 ? -1.710 -10.952 5.894 1.00 96.50 346 ARG A CA 1
ATOM 2751 C C . ARG A 1 346 ? -2.168 -9.514 6.115 1.00 96.50 346 ARG A C 1
ATOM 2753 O O . ARG A 1 346 ? -3.366 -9.253 6.161 1.00 96.50 346 ARG A O 1
ATOM 2760 N N . MET A 1 347 ? -1.220 -8.577 6.158 1.00 96.12 347 MET A N 1
ATOM 2761 C CA . MET A 1 347 ? -1.529 -7.161 6.336 1.00 96.12 347 MET A CA 1
ATOM 2762 C C . MET A 1 347 ? -2.413 -6.647 5.201 1.00 96.12 347 MET A C 1
ATOM 2764 O O . MET A 1 347 ? -3.457 -6.059 5.452 1.00 96.12 347 MET A O 1
ATOM 2768 N N . TYR A 1 348 ? -2.033 -6.924 3.956 1.00 95.25 348 TYR A N 1
ATOM 2769 C CA . TYR A 1 348 ? -2.793 -6.564 2.763 1.00 95.25 348 TYR A CA 1
ATOM 2770 C C . TYR A 1 348 ? -4.255 -7.031 2.834 1.00 95.25 348 TYR A C 1
ATOM 2772 O O . TYR A 1 348 ? -5.145 -6.215 2.602 1.00 95.25 348 TYR A O 1
ATOM 2780 N N . LYS A 1 349 ? -4.506 -8.292 3.206 1.00 90.31 349 LYS A N 1
ATOM 2781 C CA . LYS A 1 349 ? -5.866 -8.839 3.313 1.00 90.31 349 LYS A CA 1
ATOM 2782 C C . LYS A 1 349 ? -6.702 -8.190 4.408 1.00 90.31 349 LYS A C 1
ATOM 2784 O O . LYS A 1 349 ? -7.890 -7.951 4.212 1.00 90.31 349 LYS A O 1
ATOM 2789 N N . THR A 1 350 ? -6.092 -7.850 5.537 1.00 88.25 350 THR A N 1
ATOM 2790 C CA . THR A 1 350 ? -6.781 -7.079 6.575 1.00 88.25 350 THR A CA 1
ATOM 2791 C C . THR A 1 350 ? -7.127 -5.680 6.068 1.00 88.25 350 THR A C 1
ATOM 2793 O O . THR A 1 350 ? -8.264 -5.233 6.193 1.00 88.25 350 THR A O 1
ATOM 2796 N N . LEU A 1 351 ? -6.170 -4.987 5.445 1.00 91.19 351 LEU A N 1
ATOM 2797 C CA . LEU A 1 351 ? -6.374 -3.618 4.968 1.00 91.19 351 LEU A CA 1
ATOM 2798 C C . LEU A 1 351 ? -7.392 -3.530 3.823 1.00 91.19 351 LEU A C 1
ATOM 2800 O O . LEU A 1 351 ? -8.138 -2.554 3.765 1.00 91.19 351 LEU A O 1
ATOM 2804 N N . SER A 1 352 ? -7.464 -4.529 2.937 1.00 87.25 352 SER A N 1
ATOM 2805 C CA . SER A 1 352 ? -8.422 -4.536 1.825 1.00 87.25 352 SER A CA 1
ATOM 2806 C C . SER A 1 352 ? -9.872 -4.494 2.307 1.00 87.25 352 SER A C 1
ATOM 2808 O O . SER A 1 352 ? -10.693 -3.837 1.674 1.00 87.25 352 SER A O 1
ATOM 2810 N N . ILE A 1 353 ? -10.181 -5.143 3.436 1.00 84.25 353 ILE A N 1
ATOM 2811 C CA . ILE A 1 353 ? -11.525 -5.138 4.034 1.00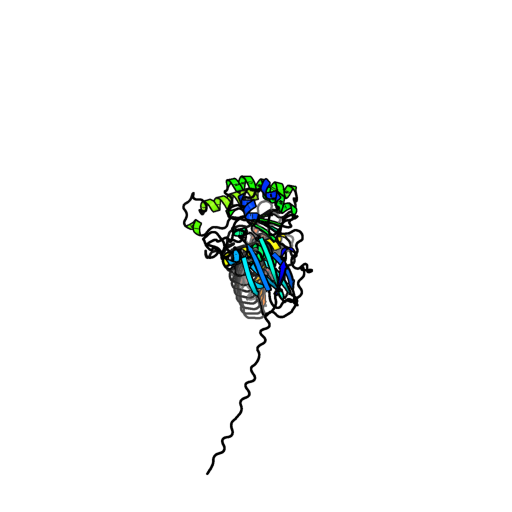 84.25 353 ILE A CA 1
ATOM 2812 C C . ILE A 1 353 ? -11.897 -3.711 4.447 1.00 84.25 353 ILE A C 1
ATOM 2814 O O . ILE A 1 353 ? -12.849 -3.147 3.915 1.00 84.25 353 ILE A O 1
ATOM 2818 N N . TYR A 1 354 ? -11.070 -3.079 5.286 1.00 84.81 354 TYR A N 1
ATOM 2819 C CA . TYR A 1 354 ? -11.309 -1.707 5.744 1.00 84.81 354 TYR A CA 1
ATOM 2820 C C . TYR A 1 354 ? -11.439 -0.709 4.589 1.00 84.81 354 TYR A C 1
ATOM 2822 O O . TYR A 1 354 ? -12.289 0.176 4.623 1.00 84.81 354 TYR A O 1
ATOM 2830 N N . ILE A 1 355 ? -10.594 -0.831 3.563 1.00 88.38 355 ILE A N 1
ATOM 2831 C CA . ILE A 1 355 ? -10.607 0.097 2.429 1.00 88.38 355 ILE A CA 1
ATOM 2832 C C . ILE A 1 355 ? -11.884 -0.063 1.601 1.00 88.38 355 ILE A C 1
ATOM 2834 O O . ILE A 1 355 ? -12.481 0.948 1.227 1.00 88.38 355 ILE A O 1
ATOM 2838 N N . ASN A 1 356 ? -12.313 -1.299 1.330 1.00 83.62 356 ASN A N 1
ATOM 2839 C CA . ASN A 1 356 ? -13.556 -1.553 0.604 1.00 83.62 356 ASN A CA 1
ATOM 2840 C C . ASN A 1 356 ? -14.769 -0.999 1.354 1.00 83.62 356 ASN A C 1
ATOM 2842 O O . ASN A 1 356 ? -15.587 -0.315 0.738 1.00 83.62 356 ASN A O 1
ATOM 2846 N N . ASP A 1 357 ? -14.837 -1.220 2.669 1.00 81.19 357 ASP A N 1
ATOM 2847 C CA . ASP A 1 357 ? -15.937 -0.742 3.511 1.00 81.19 357 ASP A CA 1
ATOM 2848 C C . ASP A 1 357 ? -16.004 0.793 3.536 1.00 81.19 357 ASP A C 1
ATOM 2850 O O . ASP A 1 357 ? -17.068 1.387 3.368 1.00 81.19 357 ASP A O 1
ATOM 2854 N N . ILE A 1 358 ? -14.856 1.462 3.690 1.00 86.00 358 ILE A N 1
ATOM 2855 C CA . ILE A 1 358 ? -14.793 2.929 3.768 1.00 86.00 358 ILE A CA 1
ATOM 2856 C C . ILE A 1 358 ? -15.134 3.581 2.426 1.00 86.00 358 ILE A C 1
ATOM 2858 O O . ILE A 1 358 ? -15.816 4.608 2.387 1.00 86.00 358 ILE A O 1
ATOM 2862 N N . LEU A 1 359 ? -14.644 3.016 1.322 1.00 85.00 359 LEU A N 1
ATOM 2863 C CA . LEU A 1 359 ? -14.804 3.603 -0.006 1.00 85.00 359 LEU A CA 1
ATOM 2864 C C . LEU A 1 359 ? -16.059 3.125 -0.745 1.00 85.00 359 LEU A C 1
ATOM 2866 O O . LEU A 1 359 ? -16.351 3.660 -1.814 1.00 85.00 359 LEU A O 1
ATOM 2870 N N . ASN A 1 360 ? -16.803 2.156 -0.196 1.00 79.12 360 ASN A N 1
ATOM 2871 C CA . ASN A 1 360 ? -17.936 1.500 -0.858 1.00 79.12 360 ASN A CA 1
ATOM 2872 C C . ASN A 1 360 ? -17.599 1.082 -2.298 1.00 79.12 360 ASN A C 1
ATOM 2874 O O . ASN A 1 360 ? -18.396 1.276 -3.223 1.00 79.12 360 ASN A O 1
ATOM 2878 N N . LEU A 1 361 ? -16.383 0.570 -2.513 1.00 67.56 361 LEU A N 1
ATOM 2879 C CA . LEU A 1 361 ? -15.971 0.144 -3.845 1.00 67.56 361 LEU A CA 1
ATOM 2880 C C . LEU A 1 361 ? -16.863 -1.025 -4.284 1.00 67.56 361 LEU A C 1
ATOM 2882 O O . LEU A 1 361 ? -17.211 -1.867 -3.450 1.00 67.56 361 LEU A O 1
ATOM 2886 N N . PRO A 1 362 ? -17.261 -1.097 -5.571 1.00 52.09 362 PRO A N 1
ATOM 2887 C CA . PRO A 1 362 ? -17.991 -2.247 -6.077 1.00 52.09 362 PRO A CA 1
ATOM 2888 C C . PRO A 1 362 ? -17.179 -3.485 -5.732 1.00 52.09 362 PRO A C 1
ATOM 2890 O O . PRO A 1 362 ? -16.000 -3.547 -6.088 1.00 52.09 362 PRO A O 1
ATOM 2893 N N . SER A 1 363 ? -17.781 -4.441 -5.028 1.00 44.50 363 SER A N 1
ATOM 2894 C CA . SER A 1 363 ? -17.122 -5.707 -4.756 1.00 44.50 363 SER A CA 1
ATOM 2895 C C . SER A 1 363 ? -16.703 -6.300 -6.097 1.00 44.50 363 SER A C 1
ATOM 2897 O O . SER A 1 363 ? -17.531 -6.744 -6.897 1.00 44.50 363 SER A O 1
ATOM 2899 N N . GLY A 1 364 ? -15.396 -6.277 -6.379 1.00 40.16 364 GLY A N 1
ATOM 2900 C CA . GLY A 1 364 ? -14.835 -7.205 -7.346 1.00 40.16 364 GLY A CA 1
ATOM 2901 C C . GLY A 1 364 ? -15.341 -8.582 -6.936 1.00 40.16 364 GLY A C 1
ATOM 2902 O O . GLY A 1 364 ? -15.405 -8.862 -5.740 1.00 40.16 364 GLY A O 1
ATOM 2903 N N . GLN A 1 365 ? -15.810 -9.393 -7.885 1.00 32.16 365 GLN A N 1
ATOM 2904 C CA . GLN A 1 365 ? -16.223 -10.758 -7.578 1.00 32.16 365 GLN A CA 1
ATOM 2905 C C . GLN A 1 365 ? -15.056 -11.490 -6.914 1.00 32.16 365 GLN A C 1
ATOM 2907 O O . GLN A 1 365 ? -14.152 -11.937 -7.610 1.00 32.16 365 GLN A O 1
ATOM 2912 N N . ASP A 1 366 ? -15.068 -11.503 -5.587 1.00 33.72 366 ASP A N 1
ATOM 2913 C CA . ASP A 1 366 ? -14.518 -12.471 -4.657 1.00 33.72 366 ASP A CA 1
ATOM 2914 C C . ASP A 1 366 ? -14.944 -12.003 -3.255 1.00 33.72 366 ASP A C 1
ATOM 2916 O O . ASP A 1 366 ? -14.616 -10.913 -2.787 1.00 33.72 366 ASP A O 1
ATOM 2920 N N . SER A 1 367 ? -15.767 -12.837 -2.631 1.00 30.95 367 SER A N 1
ATOM 2921 C CA . SER A 1 367 ? -16.162 -12.825 -1.225 1.00 30.95 367 SER A CA 1
ATOM 2922 C C . SER A 1 367 ? -14.995 -12.501 -0.287 1.00 30.95 367 SER A C 1
ATOM 2924 O O . SER A 1 367 ? -13.857 -12.901 -0.534 1.00 30.95 367 SER A O 1
ATOM 2926 N N . ALA A 1 368 ? -15.275 -11.829 0.832 1.00 33.66 368 ALA A N 1
ATOM 2927 C CA . ALA A 1 368 ? -14.336 -11.767 1.946 1.00 33.66 368 ALA A CA 1
ATOM 2928 C C . ALA A 1 368 ? -14.099 -13.197 2.462 1.00 33.66 368 ALA A C 1
ATOM 2930 O O . ALA A 1 368 ? -14.934 -13.765 3.158 1.00 33.66 368 ALA A O 1
ATOM 2931 N N . PHE A 1 369 ? -12.983 -13.800 2.054 1.00 31.27 369 PHE A N 1
ATOM 2932 C CA . PHE A 1 369 ? -12.523 -15.089 2.552 1.00 31.27 369 PHE A CA 1
ATOM 2933 C C . PHE A 1 369 ? -11.791 -14.862 3.875 1.00 31.27 369 PHE A C 1
ATOM 2935 O O . PHE A 1 369 ? -10.685 -14.319 3.891 1.00 31.27 369 PHE A O 1
ATOM 2942 N N . VAL A 1 370 ? -12.406 -15.274 4.981 1.00 34.50 370 VAL A N 1
ATOM 2943 C CA . VAL A 1 370 ? -11.736 -15.387 6.280 1.00 34.50 370 VAL A CA 1
ATOM 2944 C C . VAL A 1 370 ? -11.216 -16.820 6.373 1.00 34.50 370 VAL A C 1
ATOM 2946 O O . VAL A 1 370 ? -11.986 -17.738 6.627 1.00 34.50 370 VAL A O 1
ATOM 2949 N N . SER A 1 371 ? -9.931 -17.018 6.069 1.00 26.50 371 SER A N 1
ATOM 2950 C CA . SER A 1 371 ? -9.328 -18.347 5.884 1.00 26.50 371 SER A CA 1
ATOM 2951 C C . SER A 1 371 ? -8.352 -18.757 6.992 1.00 26.50 371 SER A C 1
ATOM 2953 O O . SER A 1 371 ? -7.412 -19.491 6.702 1.00 26.50 371 SER A O 1
ATOM 2955 N N . ASP A 1 372 ? -8.482 -18.231 8.215 1.00 25.20 372 ASP A N 1
ATOM 2956 C CA . ASP A 1 372 ? -7.727 -18.783 9.346 1.00 25.20 372 ASP A CA 1
ATOM 2957 C C . ASP A 1 372 ? -8.285 -18.365 10.716 1.00 25.20 372 ASP A C 1
ATOM 2959 O O . ASP A 1 372 ? -9.056 -17.408 10.823 1.00 25.20 372 ASP A O 1
ATOM 2963 N N . THR A 1 373 ? -7.859 -19.076 11.765 1.00 27.42 373 THR A N 1
ATOM 2964 C CA . THR A 1 373 ? -8.339 -18.961 13.155 1.00 27.42 373 THR A CA 1
ATOM 2965 C C . THR A 1 373 ? -8.191 -17.528 13.689 1.00 27.42 373 THR A C 1
ATOM 2967 O O . THR A 1 373 ? -7.120 -17.106 14.135 1.00 27.42 373 THR A O 1
ATOM 2970 N N . ILE A 1 374 ? -9.280 -16.759 13.674 1.00 34.09 374 ILE A N 1
ATOM 2971 C CA . ILE A 1 374 ? -9.301 -15.347 14.073 1.00 34.09 374 ILE A CA 1
ATOM 2972 C C . ILE A 1 374 ? -10.234 -15.160 15.275 1.00 34.09 374 ILE A C 1
ATOM 2974 O O . ILE A 1 374 ? -11.327 -15.717 15.331 1.00 34.09 374 ILE A O 1
ATOM 2978 N N . TYR A 1 375 ? -9.791 -14.340 16.233 1.00 32.44 375 TYR A N 1
ATOM 2979 C CA . TYR A 1 375 ? -10.672 -13.698 17.206 1.00 32.44 375 TYR A CA 1
ATOM 2980 C C . TYR A 1 375 ? -11.212 -12.428 16.551 1.00 32.44 375 TYR A C 1
ATOM 2982 O O . TYR A 1 375 ? -10.430 -11.526 16.252 1.00 32.44 375 TYR A O 1
ATOM 2990 N N . HIS A 1 376 ? -12.516 -12.353 16.302 1.00 41.00 376 HIS A N 1
ATOM 2991 C CA . HIS A 1 376 ? -13.147 -11.158 15.738 1.00 41.00 376 HIS A CA 1
ATOM 2992 C C . HIS A 1 376 ? -14.324 -10.724 16.612 1.00 41.00 376 HIS A C 1
ATOM 2994 O O . HIS A 1 376 ? -15.057 -11.548 17.159 1.00 41.00 376 HIS A O 1
ATOM 3000 N N . THR A 1 377 ? -14.474 -9.410 16.773 1.00 34.94 377 THR A N 1
ATOM 3001 C CA . THR A 1 377 ? -15.590 -8.785 17.488 1.00 34.94 377 THR A CA 1
ATOM 3002 C C . THR A 1 377 ? -16.243 -7.755 16.576 1.00 34.94 377 THR A C 1
ATOM 3004 O O . THR A 1 377 ? -15.591 -6.774 16.219 1.00 34.94 377 THR A O 1
ATOM 3007 N N . SER A 1 378 ? -17.508 -7.977 16.209 1.00 35.97 378 SER A N 1
ATOM 3008 C CA . SER A 1 378 ? -18.311 -6.991 15.474 1.00 35.97 378 SER A CA 1
ATOM 3009 C C . SER A 1 378 ? -19.029 -6.050 16.444 1.00 35.97 378 SER A C 1
ATOM 3011 O O . SER A 1 378 ? -19.497 -6.478 17.504 1.00 35.97 378 SER A O 1
ATOM 3013 N N . TYR A 1 379 ? -19.116 -4.775 16.063 1.00 33.78 379 TYR A N 1
ATOM 3014 C CA . TYR A 1 379 ? -19.826 -3.718 16.787 1.00 33.78 379 TYR A CA 1
ATOM 3015 C C . TYR A 1 379 ? -20.987 -3.109 15.970 1.00 33.78 379 TYR A C 1
ATOM 3017 O O . TYR A 1 379 ? -21.516 -2.090 16.397 1.00 33.78 379 TYR A O 1
ATOM 3025 N N . ASP A 1 380 ? -21.350 -3.678 14.806 1.00 29.56 380 ASP A N 1
ATOM 3026 C CA . ASP A 1 380 ? -22.427 -3.159 13.935 1.00 29.56 380 ASP A CA 1
ATOM 3027 C C . ASP A 1 380 ? -23.073 -4.268 13.061 1.00 29.56 380 ASP A C 1
ATOM 3029 O O . ASP A 1 380 ? -22.654 -5.431 13.090 1.00 29.56 380 ASP A O 1
ATOM 3033 N N . THR A 1 381 ? -24.086 -3.907 12.262 1.00 30.95 381 THR A N 1
ATOM 3034 C CA . THR A 1 381 ? -24.837 -4.785 11.348 1.00 30.95 381 THR A CA 1
ATOM 3035 C C . THR A 1 381 ? -23.978 -5.219 10.153 1.00 30.95 381 THR A C 1
ATOM 3037 O O . THR A 1 381 ? -23.775 -4.453 9.210 1.00 30.95 381 THR A O 1
ATOM 3040 N N . ILE A 1 382 ? -23.496 -6.467 10.147 1.00 35.75 382 ILE A N 1
ATOM 3041 C CA . ILE A 1 382 ? -22.590 -7.003 9.110 1.00 35.75 382 ILE A CA 1
ATOM 3042 C C . ILE A 1 382 ? -23.176 -8.280 8.473 1.00 35.75 382 ILE A C 1
ATOM 3044 O O . ILE A 1 382 ? -23.906 -9.038 9.117 1.00 35.75 382 ILE A O 1
ATOM 3048 N N . ARG A 1 383 ? -22.865 -8.520 7.187 1.00 35.41 383 ARG A N 1
ATOM 3049 C CA . ARG A 1 383 ? -23.037 -9.822 6.509 1.00 35.41 383 ARG A CA 1
ATOM 3050 C C . ARG A 1 383 ? -21.697 -10.549 6.427 1.00 35.41 383 ARG A C 1
ATOM 3052 O O . ARG A 1 383 ? -20.762 -9.995 5.855 1.00 35.41 383 ARG A O 1
ATOM 3059 N N . ILE A 1 384 ? -21.611 -11.775 6.944 1.00 40.09 384 ILE A N 1
ATOM 3060 C CA . ILE A 1 384 ? -20.339 -12.512 7.063 1.00 40.09 384 ILE A CA 1
ATOM 3061 C C . ILE A 1 384 ? -20.491 -13.948 6.547 1.00 40.09 384 ILE A C 1
ATOM 3063 O O . ILE A 1 384 ? -21.490 -14.613 6.824 1.00 40.09 384 ILE A O 1
ATOM 3067 N N . GLN A 1 385 ? -19.491 -14.418 5.793 1.00 38.78 385 GLN A N 1
ATOM 3068 C CA . GLN A 1 385 ? -19.327 -15.823 5.408 1.00 38.78 385 GLN A CA 1
ATOM 3069 C C . GLN A 1 385 ? -18.084 -16.400 6.093 1.00 38.78 385 GLN A C 1
ATOM 3071 O O . GLN A 1 385 ? -17.000 -15.832 5.976 1.00 38.78 385 GLN A O 1
ATOM 3076 N N . ILE A 1 386 ? -18.247 -17.518 6.803 1.00 42.91 386 ILE A N 1
ATOM 3077 C CA . ILE A 1 386 ? -17.185 -18.184 7.573 1.00 42.91 386 ILE A CA 1
ATOM 3078 C C . ILE A 1 386 ? -16.970 -19.579 6.986 1.00 42.91 386 ILE A C 1
ATOM 3080 O O . ILE A 1 386 ? -17.933 -20.330 6.850 1.00 42.91 386 ILE A O 1
ATOM 3084 N N . THR A 1 387 ? -15.732 -19.928 6.633 1.00 35.28 387 THR A N 1
ATOM 3085 C CA . THR A 1 387 ? -15.398 -21.195 5.950 1.00 35.28 387 THR A CA 1
ATOM 3086 C C . THR A 1 387 ? -14.349 -22.039 6.681 1.00 35.28 387 THR A C 1
ATOM 3088 O O . THR A 1 387 ? -13.804 -22.943 6.063 1.00 35.28 387 THR A O 1
ATOM 3091 N N . ASP A 1 388 ? -14.015 -21.716 7.936 1.00 38.56 388 ASP A N 1
ATOM 3092 C CA . ASP A 1 388 ? -13.024 -22.440 8.756 1.00 38.56 388 ASP A CA 1
ATOM 3093 C C . ASP A 1 388 ? -13.302 -22.220 10.266 1.00 38.56 388 ASP A C 1
ATOM 3095 O O . ASP A 1 388 ? -14.194 -21.449 10.635 1.00 38.56 388 ASP A O 1
ATOM 3099 N N . THR A 1 389 ? -12.532 -22.862 11.149 1.00 34.84 389 THR A N 1
ATOM 3100 C CA . THR A 1 389 ? -12.689 -22.824 12.610 1.00 34.84 389 THR A CA 1
ATOM 3101 C C . THR A 1 389 ? -12.353 -21.457 13.215 1.00 34.84 389 THR A C 1
ATOM 3103 O O . THR A 1 389 ? -11.193 -21.044 13.235 1.00 34.84 389 THR A O 1
ATOM 3106 N N . ILE A 1 390 ? -13.341 -20.753 13.789 1.00 41.78 390 ILE A N 1
ATOM 3107 C CA . ILE A 1 390 ? -13.132 -19.438 14.438 1.00 41.78 390 ILE A CA 1
ATOM 3108 C C . ILE A 1 390 ? -13.699 -19.349 15.871 1.00 41.78 390 ILE A C 1
ATOM 3110 O O . ILE A 1 390 ? -14.563 -20.132 16.263 1.00 41.78 390 ILE A O 1
ATOM 3114 N N . HIS A 1 391 ? -13.217 -18.367 16.650 1.00 39.78 391 HIS A N 1
ATOM 3115 C CA . HIS A 1 391 ? -13.838 -17.898 17.900 1.00 39.78 391 HIS A CA 1
ATOM 3116 C C . HIS A 1 391 ? -14.398 -16.483 17.677 1.00 39.78 391 HIS A C 1
ATOM 3118 O O . HIS A 1 391 ? -13.631 -15.531 17.518 1.00 39.78 391 HIS A O 1
ATOM 3124 N N . TYR A 1 392 ? -15.721 -16.327 17.669 1.00 44.22 392 TYR A N 1
ATOM 3125 C CA . TYR A 1 392 ? -16.391 -15.098 17.221 1.00 44.22 392 TYR A CA 1
ATOM 3126 C C . TYR A 1 392 ? -17.292 -14.496 18.310 1.00 44.22 392 TYR A C 1
ATOM 3128 O O . TYR A 1 392 ? -18.039 -15.234 18.948 1.00 44.22 392 TYR A O 1
ATOM 3136 N N . ILE A 1 393 ? -17.228 -13.176 18.550 1.00 41.38 393 ILE A N 1
ATOM 3137 C CA . ILE A 1 393 ? -18.082 -12.478 19.534 1.00 41.38 393 ILE A CA 1
ATOM 3138 C C . ILE A 1 393 ? -18.929 -11.412 18.831 1.00 41.38 393 ILE A C 1
ATOM 3140 O O . ILE A 1 393 ? -18.391 -10.447 18.286 1.00 41.38 393 ILE A O 1
ATOM 3144 N N . ILE A 1 394 ? -20.252 -11.545 18.913 1.00 44.66 394 ILE A N 1
ATOM 3145 C CA . ILE A 1 394 ? -21.229 -10.635 18.301 1.00 44.66 394 ILE A CA 1
ATOM 3146 C C . ILE A 1 394 ? -21.916 -9.817 19.391 1.00 44.66 394 ILE A C 1
ATOM 3148 O O . ILE A 1 394 ? -22.402 -10.376 20.378 1.00 44.66 394 ILE A O 1
ATOM 3152 N N . LYS A 1 395 ? -21.946 -8.491 19.225 1.00 36.59 395 LYS A N 1
ATOM 3153 C CA . LYS A 1 395 ? -22.543 -7.556 20.192 1.00 36.59 395 LYS A CA 1
ATOM 3154 C C . LYS A 1 395 ? -23.755 -6.768 19.664 1.00 36.59 395 LYS A C 1
ATOM 3156 O O . LYS A 1 395 ? -24.260 -5.959 20.428 1.00 36.59 395 LYS A O 1
ATOM 3161 N N . ASP A 1 396 ? -24.183 -6.985 18.416 1.00 39.41 396 ASP A N 1
ATOM 3162 C CA . ASP A 1 396 ? -25.338 -6.320 17.774 1.00 39.41 396 ASP A CA 1
ATOM 3163 C C . ASP A 1 396 ? -25.950 -7.230 16.671 1.00 39.41 396 ASP A C 1
ATOM 3165 O O . ASP A 1 396 ? -25.450 -8.330 16.441 1.00 39.41 396 ASP A O 1
ATOM 3169 N N . THR A 1 397 ? -27.013 -6.804 15.982 1.00 36.97 397 THR A N 1
ATOM 3170 C CA . THR A 1 397 ? -27.798 -7.602 15.016 1.00 36.97 397 THR A CA 1
ATOM 3171 C C . THR A 1 397 ? -27.012 -7.994 13.750 1.00 36.97 397 THR A C 1
ATOM 3173 O O . THR A 1 397 ? -26.632 -7.118 12.975 1.00 36.97 397 THR A O 1
ATOM 3176 N N . THR A 1 398 ? -26.834 -9.292 13.442 1.00 42.03 398 THR A N 1
ATOM 3177 C CA . THR A 1 398 ? -26.106 -9.758 12.226 1.00 42.03 398 THR A CA 1
ATOM 3178 C C . THR A 1 398 ? -26.867 -10.788 11.360 1.00 42.03 398 THR A C 1
ATOM 3180 O O . THR A 1 398 ? -27.859 -11.391 11.783 1.00 42.03 398 THR A O 1
ATOM 3183 N N . TYR A 1 399 ? -26.417 -10.964 10.102 1.00 42.59 399 TYR A N 1
ATOM 3184 C CA . TYR A 1 399 ? -26.860 -12.018 9.168 1.00 42.59 399 TYR A CA 1
ATOM 3185 C C . TYR A 1 399 ? -25.654 -12.854 8.702 1.00 42.59 399 TYR A C 1
ATOM 3187 O O . TYR A 1 399 ? -24.764 -12.318 8.038 1.00 42.59 399 TYR A O 1
ATOM 3195 N N . GLU A 1 400 ? -25.630 -14.159 8.982 1.00 48.59 400 GLU A N 1
ATOM 3196 C CA . GLU A 1 400 ? -24.423 -14.991 8.802 1.00 48.59 400 GLU A CA 1
ATOM 3197 C C . GLU A 1 400 ? -24.662 -16.310 8.053 1.00 48.59 400 GLU A C 1
ATOM 3199 O O . GLU A 1 400 ? -25.748 -16.894 8.095 1.00 48.59 400 GLU A O 1
ATOM 3204 N N . THR A 1 401 ? -23.622 -16.805 7.370 1.00 42.81 401 THR A N 1
ATOM 3205 C CA . THR A 1 401 ? -23.575 -18.154 6.776 1.00 42.81 401 THR A CA 1
ATOM 3206 C C . THR A 1 401 ? -22.254 -18.845 7.129 1.00 42.81 401 THR A C 1
ATOM 3208 O O . THR A 1 401 ? -21.184 -18.328 6.804 1.00 42.81 401 THR A O 1
ATOM 3211 N N . VAL A 1 402 ? -22.325 -20.007 7.783 1.00 45.34 402 VAL A N 1
ATOM 3212 C CA . VAL A 1 402 ? -21.177 -20.759 8.321 1.00 45.34 402 VAL A CA 1
ATOM 3213 C C . VAL A 1 402 ? -21.044 -22.103 7.606 1.00 45.34 402 VAL A C 1
ATOM 3215 O O . VAL A 1 402 ? -22.013 -22.857 7.542 1.00 45.34 402 VAL A O 1
ATOM 3218 N N . TYR A 1 403 ? -19.850 -22.401 7.092 1.00 39.12 403 TYR A N 1
ATOM 3219 C CA . TYR A 1 403 ? -19.544 -23.606 6.315 1.00 39.12 403 TYR A CA 1
ATOM 3220 C C . TYR A 1 403 ? -18.588 -24.599 7.017 1.00 39.12 403 TYR A C 1
ATOM 3222 O O . TYR A 1 403 ? -18.291 -25.615 6.403 1.00 39.12 403 TYR A O 1
ATOM 3230 N N . ASP A 1 404 ? -18.095 -24.327 8.241 1.00 38.75 404 ASP A N 1
ATOM 3231 C CA . ASP A 1 404 ? -17.169 -25.215 8.991 1.00 38.75 404 ASP A CA 1
ATOM 3232 C C . ASP A 1 404 ? -17.222 -24.992 10.536 1.00 38.75 404 ASP A C 1
ATOM 3234 O O . ASP A 1 404 ? -17.943 -24.117 11.039 1.00 38.75 404 ASP A O 1
ATOM 3238 N N . THR A 1 405 ? -16.454 -25.771 11.310 1.00 35.44 405 THR A N 1
ATOM 3239 C CA . THR A 1 405 ? -16.562 -25.954 12.765 1.00 35.44 405 THR A CA 1
ATOM 3240 C C . THR A 1 405 ? -16.236 -24.724 13.595 1.00 35.44 405 THR A C 1
ATOM 3242 O O . THR A 1 405 ? -15.080 -24.420 13.837 1.00 35.44 405 THR A O 1
ATOM 3245 N N . THR A 1 406 ? -17.238 -24.039 14.146 1.00 45.03 406 THR A N 1
ATOM 3246 C CA . THR A 1 406 ? -17.034 -22.717 14.769 1.00 45.03 406 THR A CA 1
ATOM 3247 C C . THR A 1 406 ? -17.410 -22.660 16.268 1.00 45.03 406 THR A C 1
ATOM 3249 O O . THR A 1 406 ? -18.224 -23.447 16.746 1.00 45.03 406 THR A O 1
ATOM 3252 N N . HIS A 1 407 ? -16.800 -21.756 17.049 1.00 45.97 407 HIS A N 1
ATOM 3253 C CA . HIS A 1 407 ? -17.269 -21.348 18.385 1.00 45.97 407 HIS A CA 1
ATOM 3254 C C . HIS A 1 407 ? -17.735 -19.882 18.341 1.00 45.97 407 HIS A C 1
ATOM 3256 O O . HIS A 1 407 ? -16.922 -18.979 18.144 1.00 45.97 407 HIS A O 1
ATOM 3262 N N . ILE A 1 408 ? -19.030 -19.612 18.531 1.00 46.97 408 ILE A N 1
ATOM 3263 C CA . ILE A 1 408 ? -19.589 -18.246 18.455 1.00 46.97 408 ILE A CA 1
ATOM 3264 C C . ILE A 1 408 ? -20.329 -17.891 19.757 1.00 46.97 408 ILE A C 1
ATOM 3266 O O . ILE A 1 408 ? -21.131 -18.678 20.262 1.00 46.97 408 ILE A O 1
ATOM 3270 N N . LEU A 1 409 ? -20.064 -16.691 20.287 1.00 42.53 409 LEU A N 1
ATOM 3271 C CA . LEU A 1 409 ? -20.770 -16.066 21.409 1.00 42.53 409 LEU A CA 1
ATOM 3272 C C . LEU A 1 409 ? -21.599 -14.882 20.892 1.00 42.53 409 LEU A C 1
ATOM 3274 O O . LEU A 1 409 ? -21.039 -13.931 20.345 1.00 42.53 409 LEU A O 1
ATOM 3278 N N . ILE A 1 410 ? -22.916 -14.924 21.094 1.00 48.56 410 ILE A N 1
ATOM 3279 C CA . ILE A 1 410 ? -23.857 -13.929 20.559 1.00 48.56 410 ILE A CA 1
ATOM 3280 C C . ILE A 1 410 ? -24.610 -13.252 21.700 1.00 48.56 410 ILE A C 1
ATOM 3282 O O . ILE A 1 410 ? -25.272 -13.935 22.485 1.00 48.56 410 ILE A O 1
ATOM 3286 N N . ASN A 1 411 ? -24.532 -11.920 21.756 1.00 39.44 411 ASN A N 1
ATOM 3287 C CA . ASN A 1 411 ? -25.153 -11.122 22.812 1.00 39.44 411 ASN A CA 1
ATOM 3288 C C . ASN A 1 411 ? -26.431 -10.359 22.388 1.00 39.44 411 ASN A C 1
ATOM 3290 O O . ASN A 1 411 ? -26.984 -9.676 23.243 1.00 39.44 411 ASN A O 1
ATOM 3294 N N . ASP A 1 412 ? -26.880 -10.449 21.123 1.00 40.44 412 ASP A N 1
ATOM 3295 C CA . ASP A 1 412 ? -28.069 -9.745 20.582 1.00 40.44 412 ASP A CA 1
ATOM 3296 C C . ASP A 1 412 ? -28.738 -10.526 19.407 1.00 40.44 412 ASP A C 1
ATOM 3298 O O . ASP A 1 412 ? -28.285 -11.609 19.021 1.00 40.44 412 ASP A O 1
ATOM 3302 N N . THR A 1 413 ? -29.825 -10.005 18.824 1.00 38.50 413 THR A N 1
ATOM 3303 C CA . THR A 1 413 ? -30.705 -10.684 17.853 1.00 38.50 413 THR A CA 1
ATOM 3304 C C . THR A 1 413 ? -30.004 -11.055 16.540 1.00 38.50 413 THR A C 1
ATOM 3306 O O . THR A 1 413 ? -29.582 -10.176 15.801 1.00 38.50 413 THR A O 1
ATOM 3309 N N . THR A 1 414 ? -29.945 -12.337 16.158 1.00 46.88 414 THR A N 1
ATOM 3310 C CA . THR A 1 414 ? -29.150 -12.772 14.979 1.00 46.88 414 THR A CA 1
ATOM 3311 C C . THR A 1 414 ? -29.897 -13.735 14.037 1.00 46.88 414 THR A C 1
ATOM 3313 O O . THR A 1 414 ? -30.720 -14.539 14.482 1.00 46.88 414 THR A O 1
ATOM 3316 N N . HIS A 1 415 ? -29.610 -13.673 12.725 1.00 49.66 415 HIS A N 1
ATOM 3317 C CA . HIS A 1 415 ? -30.048 -14.657 11.717 1.00 49.66 415 HIS A CA 1
ATOM 3318 C C . HIS A 1 415 ? -28.856 -15.463 11.169 1.00 49.66 415 HIS A C 1
ATOM 3320 O O . HIS A 1 415 ? -27.947 -14.876 10.587 1.00 49.66 415 HIS A O 1
ATOM 3326 N N . ILE A 1 416 ? -28.866 -16.799 11.290 1.00 49.53 416 ILE A N 1
ATOM 3327 C CA . ILE A 1 416 ? -27.716 -17.656 10.914 1.00 49.53 416 ILE A CA 1
ATOM 3328 C C . ILE A 1 416 ? -28.141 -18.836 10.028 1.00 49.53 416 ILE A C 1
ATOM 3330 O O . ILE A 1 416 ? -29.133 -19.514 10.305 1.00 49.53 416 ILE A O 1
ATOM 3334 N N . GLN A 1 417 ? -27.361 -19.127 8.986 1.00 43.38 417 GLN A N 1
ATOM 3335 C CA . GLN A 1 417 ? -27.413 -20.385 8.229 1.00 43.38 417 GLN A CA 1
ATOM 3336 C C . GLN A 1 417 ? -26.144 -21.211 8.482 1.00 43.38 417 GLN A C 1
ATOM 3338 O O . GLN A 1 417 ? -25.044 -20.692 8.314 1.00 43.38 417 GLN A O 1
ATOM 3343 N N . ILE A 1 418 ? -26.287 -22.480 8.874 1.00 48.38 418 ILE A N 1
ATOM 3344 C CA . ILE A 1 418 ? -25.166 -23.380 9.200 1.00 48.38 418 ILE A CA 1
ATOM 3345 C C . ILE A 1 418 ? -25.167 -24.585 8.267 1.00 48.38 418 ILE A C 1
ATOM 3347 O O . ILE A 1 418 ? -26.201 -25.238 8.116 1.00 48.38 418 ILE A O 1
ATOM 3351 N N . VAL A 1 419 ? -24.005 -24.891 7.694 1.00 42.12 419 VAL A N 1
ATOM 3352 C CA . VAL A 1 419 ? -23.804 -25.975 6.723 1.00 42.12 419 VAL A CA 1
ATOM 3353 C C . VAL A 1 419 ? -22.907 -27.114 7.262 1.00 42.12 419 VAL A C 1
ATOM 3355 O O . VAL A 1 419 ? -22.835 -28.137 6.599 1.00 42.12 419 VAL A O 1
ATOM 3358 N N . ASP A 1 420 ? -22.281 -26.984 8.446 1.00 40.84 420 ASP A N 1
ATOM 3359 C CA . ASP A 1 420 ? -21.429 -28.023 9.089 1.00 40.84 420 ASP A CA 1
ATOM 3360 C C . ASP A 1 420 ? -21.501 -27.957 10.649 1.00 40.84 420 ASP A C 1
ATOM 3362 O O . ASP A 1 420 ? -22.355 -27.261 11.195 1.00 40.84 420 ASP A O 1
ATOM 3366 N N . THR A 1 421 ? -20.647 -28.669 11.396 1.00 39.03 421 THR A N 1
ATOM 3367 C CA . THR A 1 421 ? -20.746 -28.909 12.851 1.00 39.03 421 THR A CA 1
ATOM 3368 C C . THR A 1 421 ? -20.374 -27.708 13.720 1.00 39.03 421 THR A C 1
ATOM 3370 O O . THR A 1 421 ? -19.226 -27.303 13.713 1.00 39.03 421 THR A O 1
ATOM 3373 N N . VAL A 1 422 ? -21.247 -27.153 14.572 1.00 44.44 422 VAL A N 1
ATOM 3374 C CA . VAL A 1 422 ? -20.912 -25.916 15.330 1.00 44.44 422 VAL A CA 1
ATOM 3375 C C . VAL A 1 422 ? -21.303 -25.959 16.823 1.00 44.44 422 VAL A C 1
ATOM 3377 O O . VAL A 1 422 ? -22.300 -26.583 17.186 1.00 44.44 422 VAL A O 1
ATOM 3380 N N . ASN A 1 423 ? -20.531 -25.279 17.694 1.00 46.44 423 ASN A N 1
ATOM 3381 C CA . ASN A 1 423 ? -20.824 -25.064 19.126 1.00 46.44 423 ASN A CA 1
ATOM 3382 C C . ASN A 1 423 ? -21.145 -23.578 19.425 1.00 46.44 423 ASN A C 1
ATOM 3384 O O . ASN A 1 423 ? -20.344 -22.700 19.102 1.00 46.44 423 ASN A O 1
ATOM 3388 N N . TYR A 1 424 ? -22.260 -23.279 20.110 1.00 54.78 424 TYR A N 1
ATOM 3389 C CA . TYR A 1 424 ? -22.675 -21.894 20.433 1.00 54.78 424 TYR A CA 1
ATOM 3390 C C . TYR A 1 424 ? -23.107 -21.672 21.892 1.00 54.78 424 TYR A C 1
ATOM 3392 O O . TYR A 1 424 ? -23.654 -22.573 22.532 1.00 54.78 424 TYR A O 1
ATOM 3400 N N . VAL A 1 425 ? -22.977 -20.419 22.362 1.00 41.84 425 VAL A N 1
ATOM 3401 C CA . VAL A 1 425 ? -23.686 -19.870 23.538 1.00 41.84 425 VAL A CA 1
ATOM 3402 C C . VAL A 1 425 ? -24.358 -18.548 23.148 1.00 41.84 425 VAL A C 1
ATOM 3404 O O . VAL A 1 425 ? -23.688 -17.644 22.649 1.00 41.84 425 VAL A O 1
ATOM 3407 N N . ILE A 1 426 ? -25.671 -18.426 23.363 1.00 49.03 426 ILE A N 1
ATOM 3408 C CA . ILE A 1 426 ? -26.469 -17.264 22.925 1.00 49.03 426 ILE A CA 1
ATOM 3409 C C . ILE A 1 426 ? -27.262 -16.695 24.104 1.00 49.03 426 ILE A C 1
ATOM 3411 O O . ILE A 1 426 ? -27.899 -17.452 24.843 1.00 49.03 426 ILE A O 1
ATOM 3415 N N . THR A 1 427 ? -27.233 -15.371 24.283 1.00 36.22 427 THR A N 1
ATOM 3416 C CA . THR A 1 427 ? -27.900 -14.689 25.407 1.00 36.22 427 THR A CA 1
ATOM 3417 C C . THR A 1 427 ? -29.143 -13.867 25.037 1.00 36.22 427 THR A C 1
ATOM 3419 O O . THR A 1 427 ? -29.700 -13.263 25.945 1.00 36.22 427 THR A O 1
ATOM 3422 N N . ASP A 1 428 ? -29.571 -13.848 23.765 1.00 43.69 428 ASP A N 1
ATOM 3423 C CA . ASP A 1 428 ? -30.770 -13.135 23.261 1.00 43.69 428 ASP A CA 1
ATOM 3424 C C . ASP A 1 428 ? -31.440 -13.910 22.082 1.00 43.69 428 ASP A C 1
ATOM 3426 O O . ASP A 1 428 ? -31.179 -15.100 21.887 1.00 43.69 428 ASP A O 1
ATOM 3430 N N . THR A 1 429 ? -32.323 -13.275 21.301 1.00 40.59 429 THR A N 1
ATOM 3431 C CA . THR A 1 429 ? -33.233 -13.888 20.318 1.00 40.59 429 THR A CA 1
ATOM 3432 C C . THR A 1 429 ? -32.527 -14.421 19.054 1.00 40.59 429 THR A C 1
ATOM 3434 O O . THR A 1 429 ? -31.769 -13.707 18.402 1.00 40.59 429 THR A O 1
ATOM 3437 N N . LEU A 1 430 ? -32.827 -15.651 18.609 1.00 46.81 430 LEU A N 1
ATOM 3438 C CA . LEU A 1 430 ? -32.182 -16.276 17.430 1.00 46.81 430 LEU A CA 1
ATOM 3439 C C . LEU A 1 430 ? -33.176 -16.795 16.376 1.00 46.81 430 LEU A C 1
ATOM 3441 O O . LEU A 1 430 ? -34.142 -17.483 16.714 1.00 46.81 430 LEU A O 1
ATOM 3445 N N . TYR A 1 431 ? -32.861 -16.590 15.089 1.00 50.34 431 TYR A N 1
ATOM 3446 C CA . TYR A 1 431 ? -33.469 -17.300 13.951 1.00 50.34 431 TYR A CA 1
ATOM 3447 C C . TYR A 1 431 ? -32.410 -18.100 13.170 1.00 50.34 431 TYR A C 1
ATOM 3449 O O . TYR A 1 431 ? -31.459 -17.518 12.651 1.00 50.34 431 TYR A O 1
ATOM 3457 N N . GLN A 1 432 ? -32.566 -19.423 13.038 1.00 55.78 432 GLN A N 1
ATOM 3458 C CA . GLN A 1 432 ? -31.531 -20.282 12.438 1.00 55.78 432 GLN A CA 1
ATOM 3459 C C . GLN A 1 432 ? -32.071 -21.372 11.491 1.00 55.78 432 GLN A C 1
ATOM 3461 O O . GLN A 1 432 ? -33.161 -21.909 11.688 1.00 55.78 432 GLN A O 1
ATOM 3466 N N . THR A 1 433 ? -31.293 -21.714 10.454 1.00 45.97 433 THR A N 1
ATOM 3467 C CA . THR A 1 433 ? -31.484 -22.912 9.605 1.00 45.97 433 THR A CA 1
ATOM 3468 C C . THR A 1 433 ? -30.220 -23.779 9.618 1.00 45.97 433 THR A C 1
ATOM 3470 O O . THR A 1 433 ? -29.134 -23.250 9.384 1.00 45.97 433 THR A O 1
ATOM 3473 N N . ILE A 1 434 ? -30.362 -25.079 9.890 1.00 52.56 434 ILE A N 1
ATOM 3474 C CA . ILE A 1 434 ? -29.262 -26.027 10.137 1.00 52.56 434 ILE A CA 1
ATOM 3475 C C . ILE A 1 434 ? -29.301 -27.158 9.107 1.00 52.56 434 ILE A C 1
ATOM 3477 O O . ILE A 1 434 ? -30.355 -27.773 8.938 1.00 52.56 434 ILE A O 1
ATOM 3481 N N . TYR A 1 435 ? -28.168 -27.451 8.467 1.00 45.34 435 TYR A N 1
ATOM 3482 C CA . TYR A 1 435 ? -28.030 -28.547 7.500 1.00 45.34 435 TYR A CA 1
ATOM 3483 C C . TYR A 1 435 ? -27.113 -29.710 7.956 1.00 45.34 435 TYR A C 1
ATOM 3485 O O . TYR A 1 435 ? -27.053 -30.684 7.218 1.00 45.34 435 TYR A O 1
ATOM 3493 N N . ASP A 1 436 ? -26.451 -29.636 9.128 1.00 46.28 436 ASP A N 1
ATOM 3494 C CA . ASP A 1 436 ? -25.569 -30.692 9.700 1.00 46.28 436 ASP A CA 1
ATOM 3495 C C . ASP A 1 436 ? -25.531 -30.652 11.265 1.00 46.28 436 ASP A C 1
ATOM 3497 O O . ASP A 1 436 ? -26.233 -29.856 11.899 1.00 46.28 436 ASP A O 1
ATOM 3501 N N . THR A 1 437 ? -24.714 -31.493 11.913 1.00 44.69 437 THR A N 1
ATOM 3502 C CA . THR A 1 437 ? -24.693 -31.796 13.357 1.00 44.69 437 THR A CA 1
ATOM 3503 C C . THR A 1 437 ? -24.336 -30.603 14.253 1.00 44.69 437 THR A C 1
ATOM 3505 O O . THR A 1 437 ? -23.183 -30.215 14.336 1.00 44.69 437 THR A O 1
ATOM 3508 N N . THR A 1 438 ? -25.263 -30.045 15.036 1.00 50.44 438 THR A N 1
ATOM 3509 C CA . THR A 1 438 ? -24.984 -28.834 15.857 1.00 50.44 438 THR A CA 1
ATOM 3510 C C . THR A 1 438 ? -25.168 -29.061 17.371 1.00 50.44 438 THR A C 1
ATOM 3512 O O . THR A 1 438 ? -26.051 -29.815 17.777 1.00 50.44 438 THR A O 1
ATOM 3515 N N . HIS A 1 439 ? -24.377 -28.391 18.228 1.00 53.59 439 HIS A N 1
ATOM 3516 C CA . HIS A 1 439 ? -24.542 -28.352 19.695 1.00 53.59 439 HIS A CA 1
ATOM 3517 C C . HIS A 1 439 ? -24.822 -26.916 20.200 1.00 53.59 439 HIS A C 1
ATOM 3519 O O . HIS A 1 439 ? -24.032 -26.001 19.965 1.00 53.59 439 HIS A O 1
ATOM 3525 N N . LEU A 1 440 ? -25.929 -26.694 20.922 1.00 52.09 440 LEU A N 1
ATOM 3526 C CA . LEU A 1 440 ? -26.424 -25.352 21.288 1.00 52.09 440 LEU A CA 1
ATOM 3527 C C . LEU A 1 440 ? -26.784 -25.205 22.783 1.00 52.09 440 LEU A C 1
ATOM 3529 O O . LEU A 1 440 ? -27.463 -26.065 23.347 1.00 52.09 440 LEU A O 1
ATOM 3533 N N . LEU A 1 441 ? -26.421 -24.067 23.397 1.00 45.47 441 LEU A N 1
ATOM 3534 C CA . LEU A 1 441 ? -26.960 -23.576 24.679 1.00 45.47 441 LEU A CA 1
ATOM 3535 C C . LEU A 1 441 ? -27.519 -22.154 24.503 1.00 45.47 441 LEU A C 1
ATOM 3537 O O . LEU A 1 441 ? -26.778 -21.247 24.122 1.00 45.47 441 LEU A O 1
ATOM 3541 N N . ILE A 1 442 ? -28.810 -21.948 24.783 1.00 52.12 442 ILE A N 1
ATOM 3542 C CA . ILE A 1 442 ? -29.492 -20.675 24.499 1.00 52.12 442 ILE A CA 1
ATOM 3543 C C . ILE A 1 442 ? -30.325 -20.208 25.682 1.00 52.12 442 ILE A C 1
ATOM 3545 O O . ILE A 1 442 ? -31.118 -20.980 26.226 1.00 52.12 442 ILE A O 1
ATOM 3549 N N . ASN A 1 443 ? -30.153 -18.934 26.042 1.00 43.47 443 ASN A N 1
ATOM 3550 C CA . ASN A 1 443 ? -30.745 -18.363 27.245 1.00 43.47 443 ASN A CA 1
ATOM 3551 C C . ASN A 1 443 ? -32.058 -17.571 27.029 1.00 43.47 443 ASN A C 1
ATOM 3553 O O . ASN A 1 443 ? -32.668 -17.180 28.021 1.00 43.47 443 ASN A O 1
ATOM 3557 N N . ASP A 1 444 ? -32.494 -17.354 25.779 1.00 46.00 444 ASP A N 1
ATOM 3558 C CA . ASP A 1 444 ? -33.701 -16.577 25.412 1.00 46.00 444 ASP A CA 1
ATOM 3559 C C . ASP A 1 444 ? -34.473 -17.230 24.227 1.00 46.00 444 ASP A C 1
ATOM 3561 O O . ASP A 1 444 ? -34.303 -18.420 23.943 1.00 46.00 444 ASP A O 1
ATOM 3565 N N . THR A 1 445 ? -35.357 -16.485 23.555 1.00 43.78 445 THR A N 1
ATOM 3566 C CA . THR A 1 445 ? -36.347 -16.953 22.578 1.00 43.78 445 THR A CA 1
ATOM 3567 C C . THR A 1 445 ? -35.727 -17.360 21.238 1.00 43.78 445 THR A C 1
ATOM 3569 O O . THR A 1 445 ? -34.913 -16.644 20.661 1.00 43.78 445 THR A O 1
ATOM 3572 N N . THR A 1 446 ? -36.148 -18.491 20.664 1.00 52.53 446 THR A N 1
ATOM 3573 C CA . THR A 1 446 ? -35.501 -19.048 19.459 1.00 52.53 446 THR A CA 1
ATOM 3574 C C . THR A 1 446 ? -36.458 -19.600 18.406 1.00 52.53 446 THR A C 1
ATOM 3576 O O . THR A 1 446 ? -37.542 -20.105 18.712 1.00 52.53 446 THR A O 1
ATOM 3579 N N . ARG A 1 447 ? -36.041 -19.558 17.132 1.00 50.50 447 ARG A N 1
ATOM 3580 C CA . ARG A 1 447 ? -36.724 -20.226 16.016 1.00 50.50 447 ARG A CA 1
ATOM 3581 C C . ARG A 1 447 ? -35.751 -20.978 15.100 1.00 50.50 447 ARG A C 1
ATOM 3583 O O . ARG A 1 447 ? -34.827 -20.376 14.564 1.00 50.50 447 ARG A O 1
ATOM 3590 N N . PHE A 1 448 ? -36.026 -22.258 14.839 1.00 54.97 448 PHE A N 1
ATOM 3591 C CA . PHE A 1 448 ? -35.175 -23.160 14.052 1.00 54.97 448 PHE A CA 1
ATOM 3592 C C . PHE A 1 448 ? -35.897 -23.857 12.893 1.00 54.97 448 PHE A C 1
ATOM 3594 O O . PHE A 1 448 ? -37.086 -24.185 12.983 1.00 54.97 448 PHE A O 1
ATOM 3601 N N . VAL A 1 449 ? -35.121 -24.186 11.857 1.00 46.84 449 VAL A N 1
ATOM 3602 C CA . VAL A 1 449 ? -35.413 -25.229 10.861 1.00 46.84 449 VAL A CA 1
ATOM 3603 C C . VAL A 1 449 ? -34.185 -26.141 10.738 1.00 46.84 449 VAL A C 1
ATOM 3605 O O . VAL A 1 449 ? -33.099 -25.644 10.458 1.00 46.84 449 VAL A O 1
ATOM 3608 N N . VAL A 1 450 ? -34.334 -27.447 10.964 1.00 52.09 450 VAL A N 1
ATOM 3609 C CA . VAL A 1 450 ? -33.225 -28.409 11.106 1.00 52.09 450 VAL A CA 1
ATOM 3610 C C . VAL A 1 450 ? -33.368 -29.536 10.090 1.00 52.09 450 VAL A C 1
ATOM 3612 O O . VAL A 1 450 ? -34.405 -30.195 10.076 1.00 52.09 450 VAL A O 1
ATOM 3615 N N . TYR A 1 451 ? -32.341 -29.763 9.271 1.00 45.91 451 TYR A N 1
ATOM 3616 C CA . TYR A 1 451 ? -32.316 -30.804 8.239 1.00 45.91 451 TYR A CA 1
ATOM 3617 C C . TYR A 1 451 ? -31.429 -32.023 8.564 1.00 45.91 451 TYR A C 1
ATOM 3619 O O . TYR A 1 451 ? -31.493 -32.978 7.802 1.00 45.91 451 TYR A O 1
ATOM 3627 N N . ASP A 1 452 ? -30.664 -32.006 9.666 1.00 49.97 452 ASP A N 1
ATOM 3628 C CA . ASP A 1 452 ? -29.811 -33.118 10.145 1.00 49.97 452 ASP A CA 1
ATOM 3629 C C . ASP A 1 452 ? -29.788 -33.156 11.703 1.00 49.97 452 ASP A C 1
ATOM 3631 O O . ASP A 1 452 ? -30.774 -32.787 12.347 1.00 49.97 452 ASP A O 1
ATOM 3635 N N . THR A 1 453 ? -28.693 -33.586 12.339 1.00 45.53 453 THR A N 1
ATOM 3636 C CA . THR A 1 453 ? -28.619 -33.863 13.774 1.00 45.53 453 THR A CA 1
ATOM 3637 C C . THR A 1 453 ? -28.471 -32.597 14.627 1.00 45.53 453 THR A C 1
ATOM 3639 O O . THR A 1 453 ? -27.676 -31.707 14.345 1.00 45.53 453 THR A O 1
ATOM 3642 N N . LEU A 1 454 ? -29.201 -32.485 15.736 1.00 48.00 454 LEU A N 1
ATOM 3643 C CA . LEU A 1 454 ? -29.066 -31.342 16.651 1.00 48.00 454 LEU A CA 1
ATOM 3644 C C . LEU A 1 454 ? -29.110 -31.785 18.122 1.00 48.00 454 LEU A C 1
ATOM 3646 O O . LEU A 1 454 ? -29.967 -32.570 18.526 1.00 48.00 454 LEU A O 1
ATOM 3650 N N . PHE A 1 455 ? -28.204 -31.243 18.937 1.00 52.88 455 PHE A N 1
ATOM 3651 C CA . PHE A 1 455 ? -28.214 -31.321 20.398 1.00 52.88 455 PHE A CA 1
ATOM 3652 C C . PHE A 1 455 ? -28.384 -29.916 20.977 1.00 52.88 455 PHE A C 1
ATOM 3654 O O . PHE A 1 455 ? -27.504 -29.074 20.826 1.00 52.88 455 PHE A O 1
ATOM 3661 N N . ILE A 1 456 ? -29.490 -29.635 21.663 1.00 52.06 456 ILE A N 1
ATOM 3662 C CA . ILE A 1 456 ? -29.784 -28.267 22.119 1.00 52.06 456 ILE A CA 1
ATOM 3663 C C . ILE A 1 456 ? -30.338 -28.214 23.543 1.00 52.06 456 ILE A C 1
ATOM 3665 O O . ILE A 1 456 ? -31.160 -29.042 23.933 1.00 52.06 456 ILE A O 1
ATOM 3669 N N . THR A 1 457 ? -29.901 -27.205 24.304 1.00 48.62 457 THR A N 1
ATOM 3670 C CA . THR A 1 457 ? -30.510 -26.776 25.570 1.00 48.62 457 THR A CA 1
ATOM 3671 C C . THR A 1 457 ? -31.052 -25.350 25.437 1.00 48.62 457 THR A C 1
ATOM 3673 O O . THR A 1 457 ? -30.274 -24.430 25.188 1.00 48.62 457 THR A O 1
ATOM 3676 N N . VAL A 1 458 ? -32.362 -25.152 25.619 1.00 50.56 458 VAL A N 1
ATOM 3677 C CA . VAL A 1 458 ? -33.012 -23.822 25.594 1.00 50.56 458 VAL A CA 1
ATOM 3678 C C . VAL A 1 458 ? -33.603 -23.503 26.964 1.00 50.56 458 VAL A C 1
ATOM 3680 O O . VAL A 1 458 ? -34.315 -24.336 27.533 1.00 50.56 458 VAL A O 1
ATOM 3683 N N . THR A 1 459 ? -33.329 -22.314 27.507 1.00 43.81 459 THR A N 1
ATOM 3684 C CA . THR A 1 459 ? -33.857 -21.903 28.819 1.00 43.81 459 THR A CA 1
ATOM 3685 C C . THR A 1 459 ? -35.106 -21.018 28.779 1.00 43.81 459 THR A C 1
ATOM 3687 O O . THR A 1 459 ? -35.676 -20.794 29.841 1.00 43.81 459 THR A O 1
ATOM 3690 N N . ASP A 1 460 ? -35.540 -20.562 27.599 1.00 48.38 460 ASP A N 1
ATOM 3691 C CA . ASP A 1 460 ? -36.802 -19.831 27.361 1.00 48.38 460 ASP A CA 1
ATOM 3692 C C . ASP A 1 460 ? -37.575 -20.459 26.164 1.00 48.38 460 ASP A C 1
ATOM 3694 O O . ASP A 1 460 ? -37.509 -21.670 25.928 1.00 48.38 460 ASP A O 1
ATOM 3698 N N . SER A 1 461 ? -38.348 -19.668 25.420 1.00 41.25 461 SER A N 1
ATOM 3699 C CA . SER A 1 461 ? -39.329 -20.104 24.430 1.00 41.25 461 SER A CA 1
ATOM 3700 C C . SER A 1 461 ? -38.693 -20.514 23.096 1.00 41.25 461 SER A C 1
ATOM 3702 O O . SER A 1 461 ? -37.820 -19.829 22.571 1.00 41.25 461 SER A O 1
ATOM 3704 N N . SER A 1 462 ? -39.160 -21.600 22.473 1.00 47.62 462 SER A N 1
ATOM 3705 C CA . SER A 1 462 ? -38.628 -22.061 21.177 1.00 47.62 462 SER A CA 1
ATOM 3706 C C . SER A 1 462 ? -39.698 -22.503 20.173 1.00 47.62 462 SER A C 1
ATOM 3708 O O . SER A 1 462 ? -40.728 -23.083 20.529 1.00 47.62 462 SER A O 1
ATOM 3710 N N . PHE A 1 463 ? -39.437 -22.260 18.884 1.00 46.97 463 PHE A N 1
ATOM 3711 C CA . PHE A 1 463 ? -40.177 -22.837 17.757 1.00 46.97 463 PHE A CA 1
ATOM 3712 C C . PHE A 1 463 ? -39.231 -23.618 16.841 1.00 46.97 463 PHE A C 1
ATOM 3714 O O . PHE A 1 463 ? -38.338 -23.027 16.242 1.00 46.97 463 PHE A O 1
ATOM 3721 N N . ILE A 1 464 ? -39.430 -24.926 16.679 1.00 49.25 464 ILE A N 1
ATOM 3722 C CA . ILE A 1 464 ? -38.464 -25.805 15.996 1.00 49.25 464 ILE A CA 1
ATOM 3723 C C . ILE A 1 464 ? -39.165 -26.626 14.905 1.00 49.25 464 ILE A C 1
ATOM 3725 O O . ILE A 1 464 ? -40.155 -27.303 15.166 1.00 49.25 464 ILE A O 1
ATOM 3729 N N . THR A 1 465 ? -38.673 -26.581 13.666 1.00 44.56 465 THR A N 1
ATOM 3730 C CA . THR A 1 465 ? -39.093 -27.504 12.590 1.00 44.56 465 THR A CA 1
ATOM 3731 C C . THR A 1 465 ? -37.961 -28.482 12.298 1.00 44.56 465 THR A C 1
ATOM 3733 O O . THR A 1 465 ? -36.846 -28.027 12.068 1.00 44.56 465 THR A O 1
ATOM 3736 N N . ILE A 1 466 ? -38.226 -29.790 12.328 1.00 49.12 466 ILE A N 1
ATOM 3737 C CA . ILE A 1 466 ? -37.187 -30.834 12.341 1.00 49.12 466 ILE A CA 1
ATOM 3738 C C . ILE A 1 466 ? -37.441 -31.864 11.243 1.00 49.12 466 ILE A C 1
ATOM 3740 O O . ILE A 1 466 ? -38.528 -32.446 11.191 1.00 49.12 466 ILE A O 1
ATOM 3744 N N . PHE A 1 467 ? -36.430 -32.110 10.412 1.00 44.56 467 PHE A N 1
ATOM 3745 C CA . PHE A 1 467 ? -36.456 -33.087 9.327 1.00 44.56 467 PHE A CA 1
ATOM 3746 C C . PHE A 1 467 ? -35.554 -34.321 9.552 1.00 44.56 467 PHE A C 1
ATOM 3748 O O . PHE A 1 467 ? -35.669 -35.238 8.749 1.00 44.56 467 PHE A O 1
ATOM 3755 N N . ASP A 1 468 ? -34.740 -34.380 10.623 1.00 43.75 468 ASP A N 1
ATOM 3756 C CA . ASP A 1 468 ? -33.877 -35.535 10.984 1.00 43.75 468 ASP A CA 1
ATOM 3757 C C . ASP A 1 468 ? -33.647 -35.650 12.526 1.00 43.75 468 ASP A C 1
ATOM 3759 O O . ASP A 1 468 ? -34.348 -35.027 13.330 1.00 43.75 468 ASP A O 1
ATOM 3763 N N . THR A 1 469 ? -32.691 -36.469 12.971 1.00 40.69 469 THR A N 1
ATOM 3764 C CA . THR A 1 469 ? -32.520 -36.967 14.343 1.00 40.69 469 THR A CA 1
ATOM 3765 C C . THR A 1 469 ? -32.092 -35.889 15.339 1.00 40.69 469 THR A C 1
ATOM 3767 O O . THR A 1 469 ? -30.970 -35.406 15.309 1.00 40.69 469 THR A O 1
ATOM 3770 N N . THR A 1 470 ? -32.931 -35.546 16.319 1.00 47.19 470 THR A N 1
ATOM 3771 C CA . THR A 1 470 ? -32.632 -34.436 17.250 1.00 47.19 470 THR A CA 1
ATOM 3772 C C . THR A 1 470 ? -32.785 -34.822 18.732 1.00 47.19 470 THR A C 1
ATOM 3774 O O . THR A 1 470 ? -33.751 -35.480 19.119 1.00 47.19 470 THR A O 1
ATOM 3777 N N . ASN A 1 471 ? -31.864 -34.367 19.594 1.00 48.38 471 ASN A N 1
ATOM 3778 C CA . ASN A 1 471 ? -31.943 -34.454 21.060 1.00 48.38 471 ASN A CA 1
ATOM 3779 C C . ASN A 1 471 ? -32.110 -33.054 21.678 1.00 48.38 471 ASN A C 1
ATOM 3781 O O . ASN A 1 471 ? -31.237 -32.196 21.544 1.00 48.38 471 ASN A O 1
ATOM 3785 N N . ILE A 1 472 ? -33.216 -32.819 22.391 1.00 45.81 472 ILE A N 1
ATOM 3786 C CA . ILE A 1 472 ? -33.594 -31.479 22.874 1.00 45.81 472 ILE A CA 1
ATOM 3787 C C . ILE A 1 472 ? -33.900 -31.499 24.375 1.00 45.81 472 ILE A C 1
ATOM 3789 O O . ILE A 1 472 ? -34.730 -32.286 24.841 1.00 45.81 472 ILE A O 1
ATOM 3793 N N . ILE A 1 473 ? -33.280 -30.580 25.119 1.00 44.47 473 ILE A N 1
ATOM 3794 C CA . ILE A 1 473 ? -33.606 -30.263 26.515 1.00 44.47 473 ILE A CA 1
ATOM 3795 C C . ILE A 1 473 ? -34.163 -28.834 26.564 1.00 44.47 473 ILE A C 1
ATOM 3797 O O . ILE A 1 473 ? -33.490 -27.888 26.164 1.00 44.47 473 ILE A O 1
ATOM 3801 N N . ILE A 1 474 ? -35.396 -28.653 27.040 1.00 46.72 474 ILE A N 1
ATOM 3802 C CA . ILE A 1 474 ? -36.037 -27.328 27.125 1.00 46.72 474 ILE A CA 1
ATOM 3803 C C . ILE A 1 474 ? -36.523 -27.090 28.549 1.00 46.72 474 ILE A C 1
ATOM 3805 O O . ILE A 1 474 ? -37.160 -27.962 29.144 1.00 46.72 474 ILE A O 1
ATOM 3809 N N . ASN A 1 475 ? -36.230 -25.903 29.081 1.00 40.28 475 ASN A N 1
ATOM 3810 C CA . ASN A 1 475 ? -36.624 -25.506 30.435 1.00 40.28 475 ASN A CA 1
ATOM 3811 C C . ASN A 1 475 ? -37.844 -24.561 30.483 1.00 40.28 475 ASN A C 1
ATOM 3813 O O . ASN A 1 475 ? -38.278 -24.220 31.580 1.00 40.28 475 ASN A O 1
ATOM 3817 N N . ASP A 1 476 ? -38.408 -24.163 29.333 1.00 44.31 476 ASP A N 1
ATOM 3818 C CA . ASP A 1 476 ? -39.656 -23.383 29.227 1.00 44.31 476 ASP A CA 1
ATOM 3819 C C . ASP A 1 476 ? -40.562 -23.894 28.070 1.00 44.31 476 ASP A C 1
ATOM 3821 O O . ASP A 1 476 ? -40.803 -25.097 27.950 1.00 44.31 476 ASP A O 1
ATOM 3825 N N . THR A 1 477 ? -41.116 -23.015 27.228 1.00 37.91 477 THR A N 1
ATOM 3826 C CA . THR A 1 477 ? -42.195 -23.327 26.279 1.00 37.91 477 THR A CA 1
ATOM 3827 C C . THR A 1 477 ? -41.644 -23.738 24.906 1.00 37.91 477 THR A C 1
ATOM 3829 O O . THR A 1 477 ? -40.771 -23.075 24.351 1.00 37.91 477 THR A O 1
ATOM 3832 N N . ALA A 1 478 ? -42.179 -24.808 24.307 1.00 40.97 478 ALA A N 1
ATOM 3833 C CA . ALA A 1 478 ? -41.686 -25.349 23.037 1.00 40.97 478 ALA A CA 1
ATOM 3834 C C . ALA A 1 478 ? -42.819 -25.677 22.061 1.00 40.97 478 ALA A C 1
ATOM 3836 O O . ALA A 1 478 ? -43.759 -26.384 22.422 1.00 40.97 478 ALA A O 1
ATOM 3837 N N . ARG A 1 479 ? -42.690 -25.249 20.800 1.00 39.25 479 ARG A N 1
ATOM 3838 C CA . ARG A 1 479 ? -43.580 -25.661 19.703 1.00 39.25 479 ARG A CA 1
ATOM 3839 C C . ARG A 1 479 ? -42.785 -26.322 18.580 1.00 39.25 479 ARG A C 1
ATOM 3841 O O . ARG A 1 479 ? -41.825 -25.737 18.086 1.00 39.25 479 ARG A O 1
ATOM 3848 N N . TYR A 1 480 ? -43.215 -27.507 18.143 1.00 43.28 480 TYR A N 1
ATOM 3849 C CA . TYR A 1 480 ? -42.497 -28.308 17.147 1.00 43.28 480 TYR A CA 1
ATOM 3850 C C . TYR A 1 480 ? -43.351 -28.739 15.949 1.00 43.28 480 TYR A C 1
ATOM 3852 O O . TYR A 1 480 ? -44.557 -28.963 16.064 1.00 43.28 480 TYR A O 1
ATOM 3860 N N . ILE A 1 481 ? -42.699 -28.888 14.794 1.00 37.06 481 ILE A N 1
ATOM 3861 C CA . ILE A 1 481 ? -43.212 -29.598 13.614 1.00 37.06 481 ILE A CA 1
ATOM 3862 C C . ILE A 1 481 ? -42.171 -30.663 13.251 1.00 37.06 481 ILE A C 1
ATOM 3864 O O . ILE A 1 481 ? -41.021 -30.317 12.983 1.00 37.06 481 ILE A O 1
ATOM 3868 N N . LEU A 1 482 ? -42.563 -31.939 13.293 1.00 39.44 482 LEU A N 1
ATOM 3869 C CA . LEU A 1 482 ? -41.654 -33.090 13.234 1.00 39.44 482 LEU A CA 1
ATOM 3870 C C . LEU A 1 482 ? -41.892 -33.922 11.976 1.00 39.44 482 LEU A C 1
ATOM 3872 O O . LEU A 1 482 ? -43.035 -34.300 11.706 1.00 39.44 482 LEU A O 1
ATOM 3876 N N . TYR A 1 483 ? -40.815 -34.248 11.265 1.00 36.97 483 TYR A N 1
ATOM 3877 C CA . TYR A 1 483 ? -40.837 -35.160 10.121 1.00 36.97 483 TYR A CA 1
ATOM 3878 C C . TYR A 1 483 ? -39.985 -36.431 10.332 1.00 36.97 483 TYR A C 1
ATOM 3880 O O . TYR A 1 483 ? -40.155 -37.369 9.557 1.00 36.97 483 TYR A O 1
ATOM 3888 N N . ASP A 1 484 ? -39.159 -36.498 11.391 1.00 38.00 484 ASP A N 1
ATOM 3889 C CA . ASP A 1 484 ? -38.345 -37.672 11.779 1.00 38.00 484 ASP A CA 1
ATOM 3890 C C . ASP A 1 484 ? -38.177 -37.796 13.326 1.00 38.00 484 ASP A C 1
ATOM 3892 O O . ASP A 1 484 ? -38.987 -37.266 14.094 1.00 38.00 484 ASP A O 1
ATOM 3896 N N . THR A 1 485 ? -37.170 -38.539 13.798 1.00 34.53 485 THR A N 1
ATOM 3897 C CA . THR A 1 485 ? -36.991 -39.052 15.165 1.00 34.53 485 THR A CA 1
ATOM 3898 C C . THR A 1 485 ? -36.448 -37.998 16.137 1.00 34.53 485 THR A C 1
ATOM 3900 O O . THR A 1 485 ? -35.381 -37.430 15.929 1.00 34.53 485 THR A O 1
ATOM 3903 N N . VAL A 1 486 ? -37.136 -37.767 17.263 1.00 38.12 486 VAL A N 1
ATOM 3904 C CA . VAL A 1 486 ? -36.716 -36.779 18.276 1.00 38.12 486 VAL A CA 1
ATOM 3905 C C . VAL A 1 486 ? -36.842 -37.329 19.697 1.00 38.12 486 VAL A C 1
ATOM 3907 O O . VAL A 1 486 ? -37.880 -37.882 20.065 1.00 38.12 486 VAL A O 1
ATOM 3910 N N . HIS A 1 487 ? -35.814 -37.115 20.523 1.00 39.28 487 HIS A N 1
ATOM 3911 C CA . HIS A 1 487 ? -35.866 -37.337 21.971 1.00 39.28 487 HIS A CA 1
ATOM 3912 C C . HIS A 1 487 ? -35.976 -35.993 22.705 1.00 39.28 487 HIS A C 1
ATOM 3914 O O . HIS A 1 487 ? -35.078 -35.153 22.629 1.00 39.28 487 HIS A O 1
ATOM 3920 N N . ILE A 1 488 ? -37.088 -35.791 23.420 1.00 40.56 488 ILE A N 1
ATOM 3921 C CA . ILE A 1 488 ? -37.394 -34.547 24.140 1.00 40.56 488 ILE A CA 1
ATOM 3922 C C . ILE A 1 488 ? -37.436 -34.818 25.646 1.00 40.56 488 ILE A C 1
ATOM 3924 O O . ILE A 1 488 ? -38.157 -35.704 26.104 1.00 40.56 488 ILE A O 1
ATOM 3928 N N . SER A 1 489 ? -36.705 -34.008 26.410 1.00 39.19 489 SER A N 1
ATOM 3929 C CA . SER A 1 489 ? -36.754 -33.952 27.873 1.00 39.19 489 SER A CA 1
ATOM 3930 C C . SER A 1 489 ? -37.167 -32.540 28.304 1.00 39.19 489 SER A C 1
ATOM 3932 O O . SER A 1 489 ? -36.393 -31.598 28.143 1.00 39.19 489 SER A O 1
ATOM 3934 N N . ILE A 1 490 ? -38.372 -32.391 28.859 1.00 43.81 490 ILE A N 1
ATOM 3935 C CA . ILE A 1 490 ? -38.880 -31.135 29.438 1.00 43.81 490 ILE A CA 1
ATOM 3936 C C . ILE A 1 490 ? -38.816 -31.268 30.962 1.00 43.81 490 ILE A C 1
ATOM 3938 O O . ILE A 1 490 ? -39.215 -32.300 31.508 1.00 43.81 490 ILE A O 1
ATOM 3942 N N . THR A 1 491 ? -38.289 -30.255 31.649 1.00 46.09 491 THR A N 1
ATOM 3943 C CA . THR A 1 491 ? -38.225 -30.250 33.114 1.00 46.09 491 THR A CA 1
ATOM 3944 C C . THR A 1 491 ? -39.588 -29.935 33.738 1.00 46.09 491 THR A C 1
ATOM 3946 O O . THR A 1 491 ? -40.375 -29.145 33.231 1.00 46.09 491 THR A O 1
ATOM 3949 N N . ASP A 1 492 ? -39.854 -30.597 34.863 1.00 54.81 492 ASP A N 1
ATOM 3950 C CA . ASP A 1 492 ? -41.158 -30.970 35.427 1.00 54.81 492 ASP A CA 1
ATOM 3951 C C . ASP A 1 492 ? -42.120 -29.825 35.827 1.00 54.81 492 ASP A C 1
ATOM 3953 O O . ASP A 1 492 ? -43.100 -30.064 36.522 1.00 54.81 492 ASP A O 1
ATOM 3957 N N . THR A 1 493 ? -41.862 -28.551 35.506 1.00 73.75 493 THR A N 1
ATOM 3958 C CA . THR A 1 493 ? -42.664 -27.418 36.013 1.00 73.75 493 THR A CA 1
ATOM 3959 C C . THR A 1 493 ? -42.720 -26.221 35.058 1.00 73.75 493 THR A C 1
ATOM 3961 O O . THR A 1 493 ? -41.717 -25.560 34.825 1.00 73.75 493 THR A O 1
ATOM 3964 N N . LEU A 1 494 ? -43.923 -25.855 34.605 1.00 81.56 494 LEU A N 1
ATOM 3965 C CA . LEU A 1 494 ? -44.222 -24.614 33.879 1.00 81.56 494 LEU A CA 1
ATOM 3966 C C . LEU A 1 494 ? -44.433 -23.443 34.855 1.00 81.56 494 LEU A C 1
ATOM 3968 O O . LEU A 1 494 ? -45.230 -23.550 35.787 1.00 81.56 494 LEU A O 1
ATOM 3972 N N . PHE A 1 495 ? -43.781 -22.301 34.618 1.00 79.12 495 PHE A N 1
ATOM 3973 C CA . PHE A 1 495 ? -43.927 -21.080 35.419 1.00 79.12 495 PHE A CA 1
ATOM 3974 C C . PHE A 1 495 ? -44.658 -19.982 34.631 1.00 79.12 495 PHE A C 1
ATOM 3976 O O . PHE A 1 495 ? -44.280 -19.631 33.521 1.00 79.12 495 PHE A O 1
ATOM 3983 N N . ILE A 1 496 ? -45.692 -19.382 35.221 1.00 83.19 496 ILE A N 1
ATOM 3984 C CA . ILE A 1 496 ? -46.473 -18.290 34.631 1.00 83.19 496 ILE A CA 1
ATOM 3985 C C . ILE A 1 496 ? -46.380 -17.071 35.546 1.00 83.19 496 ILE A C 1
ATOM 3987 O O . ILE A 1 496 ? -47.085 -16.988 36.553 1.00 83.19 496 ILE A O 1
ATOM 3991 N N . LYS A 1 497 ? -45.515 -16.114 35.196 1.00 83.19 497 LYS A N 1
ATOM 3992 C CA . LYS A 1 497 ? -45.341 -14.851 35.929 1.00 83.19 497 LYS A CA 1
ATOM 3993 C C . LYS A 1 497 ? -46.119 -13.718 35.256 1.00 83.19 497 LYS A C 1
ATOM 3995 O O . LYS A 1 497 ? -45.964 -13.502 34.058 1.00 83.19 497 LYS A O 1
ATOM 4000 N N . PHE A 1 498 ? -46.927 -12.973 36.011 1.00 80.81 498 PHE A N 1
ATOM 4001 C CA . PHE A 1 498 ? -47.680 -11.821 35.492 1.00 80.81 498 PHE A CA 1
ATOM 4002 C C . PHE A 1 498 ? -47.795 -10.670 36.501 1.00 80.81 498 PHE A C 1
ATOM 4004 O O . PHE A 1 498 ? -47.643 -10.854 37.710 1.00 80.81 498 PHE A O 1
ATOM 4011 N N . LEU A 1 499 ? -48.031 -9.464 35.972 1.00 79.25 499 LEU A N 1
ATOM 4012 C CA . LEU A 1 499 ? -48.207 -8.220 36.729 1.00 79.25 499 LEU A CA 1
ATOM 4013 C C . LEU A 1 499 ? -49.641 -8.093 37.256 1.00 79.25 499 LEU A C 1
ATOM 4015 O O . LEU A 1 499 ? -50.592 -8.329 36.513 1.00 79.25 499 LEU A O 1
ATOM 4019 N N . LEU A 1 500 ? -49.792 -7.647 38.504 1.00 76.81 500 LEU A N 1
ATOM 4020 C CA . LEU A 1 500 ? -51.092 -7.321 39.092 1.00 76.81 500 LEU A CA 1
ATOM 4021 C C . LEU A 1 500 ? -51.448 -5.861 38.776 1.00 76.81 500 LEU A C 1
ATOM 4023 O O . LEU A 1 500 ? -50.808 -4.934 39.268 1.00 76.81 500 LEU A O 1
ATOM 4027 N N . ALA A 1 501 ? -52.454 -5.657 37.921 1.00 59.84 501 ALA A N 1
ATOM 4028 C CA . ALA A 1 501 ? -52.764 -4.352 37.328 1.00 59.84 501 ALA A CA 1
ATOM 4029 C C . ALA A 1 501 ? -53.240 -3.276 38.331 1.00 59.84 501 ALA A C 1
ATOM 4031 O O . ALA A 1 501 ? -53.145 -2.089 38.024 1.00 59.84 501 ALA A O 1
ATOM 4032 N N . GLU A 1 502 ? -53.718 -3.661 39.519 1.00 60.00 502 GLU A N 1
ATOM 4033 C CA . GLU A 1 502 ? -54.303 -2.739 40.509 1.00 60.00 502 GLU A CA 1
ATOM 4034 C C . GLU A 1 502 ? -53.288 -2.105 41.484 1.00 60.00 502 GLU A C 1
ATOM 4036 O O . GLU A 1 502 ? -53.658 -1.223 42.256 1.00 60.00 502 GLU A O 1
ATOM 4041 N N . TYR A 1 503 ? -52.004 -2.485 41.440 1.00 54.62 503 TYR A N 1
ATOM 4042 C CA . TYR A 1 503 ? -50.994 -2.030 42.409 1.00 54.62 503 TYR A CA 1
ATOM 4043 C C . TYR A 1 503 ? -49.785 -1.350 41.736 1.00 54.62 503 TYR A C 1
ATOM 4045 O O . TYR A 1 503 ? -49.055 -1.984 40.975 1.00 54.62 503 TYR A O 1
ATOM 4053 N N . LYS A 1 504 ? -49.515 -0.067 42.053 1.00 53.22 504 LYS A N 1
ATOM 4054 C CA . LYS A 1 504 ? -48.237 0.631 41.760 1.00 53.22 504 LYS A CA 1
ATOM 4055 C C . LYS A 1 504 ? -47.890 1.716 42.805 1.00 53.22 504 LYS A C 1
ATOM 4057 O O . LYS A 1 504 ? -48.825 2.317 43.331 1.00 53.22 504 LYS A O 1
ATOM 4062 N N . PRO A 1 505 ? -46.594 2.058 43.016 1.00 51.34 505 PRO A N 1
ATOM 4063 C CA . PRO A 1 505 ? -45.387 1.479 42.412 1.00 51.34 505 PRO A CA 1
ATOM 4064 C C . PRO A 1 505 ? -44.484 0.769 43.443 1.00 51.34 505 PRO A C 1
ATOM 4066 O O . PRO A 1 505 ? -44.033 1.391 44.394 1.00 51.34 505 PRO A O 1
ATOM 4069 N N . ASP A 1 506 ? -44.288 -0.540 43.239 1.00 43.81 506 ASP A N 1
ATOM 4070 C CA . ASP A 1 506 ? -43.044 -1.319 43.411 1.00 43.81 506 ASP A CA 1
ATOM 4071 C C . ASP A 1 506 ? -43.401 -2.818 43.271 1.00 43.81 506 ASP A C 1
ATOM 4073 O O . ASP A 1 506 ? -43.743 -3.503 44.227 1.00 43.81 506 ASP A O 1
ATOM 4077 N N . ASN A 1 507 ? -43.422 -3.300 42.020 1.00 53.78 507 ASN A N 1
ATOM 4078 C CA . ASN A 1 507 ? -43.399 -4.706 41.574 1.00 53.78 507 ASN A CA 1
ATOM 4079 C C . ASN A 1 507 ? -44.071 -5.793 42.451 1.00 53.78 507 ASN A C 1
ATOM 4081 O O . ASN A 1 507 ? -43.391 -6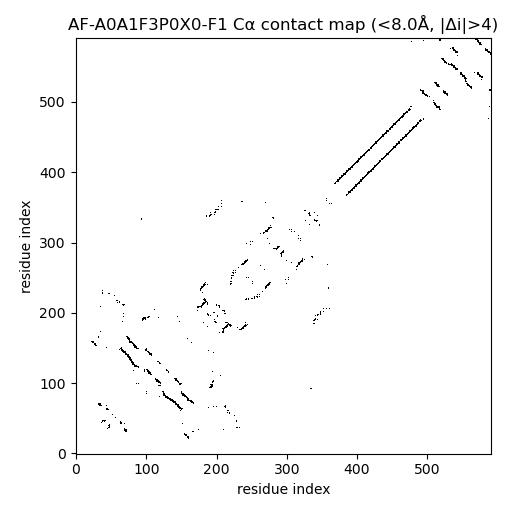.674 42.977 1.00 53.78 507 ASN A O 1
ATOM 4085 N N . PHE A 1 508 ? -45.407 -5.863 42.460 1.00 68.88 508 PHE A N 1
ATOM 4086 C CA . PHE A 1 508 ? -46.115 -7.083 42.875 1.00 68.88 508 PHE A CA 1
ATOM 4087 C C . PHE A 1 508 ? -46.434 -7.962 41.653 1.00 68.88 508 PHE A C 1
ATOM 4089 O O . PHE A 1 508 ? -47.454 -7.797 40.984 1.00 68.88 508 PHE A O 1
ATOM 4096 N N . PHE A 1 509 ? -45.530 -8.892 41.338 1.00 76.62 509 PHE A N 1
ATOM 4097 C CA . PHE A 1 509 ? -45.789 -9.991 40.401 1.00 76.62 509 PHE A CA 1
ATOM 4098 C C . PHE A 1 509 ? -46.383 -11.181 41.155 1.00 76.62 509 PHE A C 1
ATOM 4100 O O . PHE A 1 509 ? -45.980 -11.448 42.287 1.00 76.62 509 PHE A O 1
ATOM 4107 N N . ASN A 1 510 ? -47.257 -11.946 40.504 1.00 82.50 510 ASN A N 1
ATOM 4108 C CA . ASN A 1 510 ? -47.594 -13.291 40.961 1.00 82.50 510 ASN A CA 1
ATOM 4109 C C . ASN A 1 510 ? -47.036 -14.338 39.989 1.00 82.50 510 ASN A C 1
ATOM 4111 O O . ASN A 1 510 ? -46.990 -14.100 38.781 1.00 82.50 510 ASN A O 1
ATOM 4115 N N . THR A 1 511 ? -46.623 -15.489 40.522 1.00 86.88 511 THR A N 1
ATOM 4116 C CA . THR A 1 511 ? -46.108 -16.613 39.732 1.00 86.88 511 THR A CA 1
ATOM 4117 C C . THR A 1 511 ? -46.938 -17.855 40.019 1.00 86.88 511 THR A C 1
ATOM 4119 O O . THR A 1 511 ? -46.914 -18.364 41.138 1.00 86.88 511 THR A O 1
ATOM 4122 N N . ILE A 1 512 ? -47.631 -18.360 39.001 1.00 88.81 512 ILE A N 1
ATOM 4123 C CA . ILE A 1 512 ? -48.321 -19.653 39.035 1.00 88.81 512 ILE A CA 1
ATOM 4124 C C . ILE A 1 512 ? -47.346 -20.726 38.538 1.00 88.81 512 ILE A C 1
ATOM 4126 O O . ILE A 1 512 ? -46.653 -20.503 37.549 1.00 88.81 512 ILE A O 1
ATOM 4130 N N . LYS A 1 513 ? -47.269 -21.877 39.209 1.00 88.38 513 LYS A N 1
ATOM 4131 C CA . LYS A 1 513 ? -46.444 -23.025 38.794 1.00 88.38 513 LYS A CA 1
ATOM 4132 C C . LYS A 1 513 ? -47.331 -24.211 38.448 1.00 88.38 513 LYS A C 1
ATOM 4134 O O . LYS A 1 513 ? -48.282 -24.473 39.179 1.00 88.38 513 LYS A O 1
ATOM 4139 N N . ILE A 1 514 ? -47.015 -24.942 37.388 1.00 90.12 514 ILE A N 1
ATOM 4140 C CA . ILE A 1 514 ? -47.813 -26.068 36.904 1.00 90.12 514 ILE A CA 1
ATOM 4141 C C . ILE A 1 514 ? -46.903 -27.274 36.696 1.00 90.12 514 ILE A C 1
ATOM 4143 O O . ILE A 1 514 ? -45.967 -27.187 35.911 1.00 90.12 514 ILE A O 1
ATOM 4147 N N . PHE A 1 515 ? -47.148 -28.372 37.405 1.00 83.56 515 PHE A N 1
ATOM 4148 C CA . PHE A 1 515 ? -46.256 -29.536 37.439 1.00 83.56 515 PHE A CA 1
ATOM 4149 C C . PHE A 1 515 ? -47.021 -30.825 37.766 1.00 83.56 515 PHE A C 1
ATOM 4151 O O . PHE A 1 515 ? -48.021 -30.736 38.464 1.00 83.56 515 PHE A O 1
ATOM 4158 N N . PRO A 1 516 ? -46.594 -32.021 37.341 1.00 78.00 516 PRO A N 1
ATOM 4159 C CA . PRO A 1 516 ? -45.588 -32.254 36.316 1.00 78.00 516 PRO A CA 1
ATOM 4160 C C . PRO A 1 516 ? -46.018 -31.648 34.971 1.00 78.00 516 PRO A C 1
ATOM 4162 O O . PRO A 1 516 ? -47.207 -31.519 34.700 1.00 78.00 516 PRO A O 1
ATOM 4165 N N . ASN A 1 517 ? -45.087 -31.215 34.132 1.00 77.31 517 ASN A N 1
ATOM 4166 C CA . ASN A 1 517 ? -45.395 -30.841 32.749 1.00 77.31 517 ASN A CA 1
ATOM 4167 C C . ASN A 1 517 ? -44.236 -31.306 31.864 1.00 77.31 517 ASN A C 1
ATOM 4169 O O . ASN A 1 517 ? -43.194 -30.654 31.897 1.00 77.31 517 ASN A O 1
ATOM 4173 N N . PRO A 1 518 ? -44.380 -32.398 31.088 1.00 79.62 518 PRO A N 1
ATOM 4174 C CA . PRO A 1 518 ? -45.613 -33.128 30.773 1.00 79.62 518 PRO A CA 1
ATOM 4175 C C . PRO A 1 518 ? -46.235 -33.910 31.941 1.00 79.62 518 PRO A C 1
ATOM 4177 O O . PRO A 1 518 ? -45.524 -34.502 32.745 1.00 79.62 518 PRO A O 1
ATOM 4180 N N . ALA A 1 519 ? -47.568 -33.969 32.000 1.00 82.94 519 ALA A N 1
ATOM 4181 C CA . ALA A 1 519 ? -48.314 -34.731 33.004 1.00 82.94 519 ALA A CA 1
ATOM 4182 C C . ALA A 1 519 ? -48.961 -35.996 32.427 1.00 82.94 519 ALA A C 1
ATOM 4184 O O . ALA A 1 519 ? -49.539 -35.968 31.346 1.00 82.94 519 ALA A O 1
ATOM 4185 N N . THR A 1 520 ? -48.937 -37.100 33.176 1.00 81.75 520 THR A N 1
ATOM 4186 C CA . THR A 1 520 ? -49.514 -38.394 32.753 1.00 81.75 520 THR A CA 1
ATOM 4187 C C . THR A 1 520 ? -50.839 -38.704 33.457 1.00 81.75 520 THR A C 1
ATOM 4189 O O . THR A 1 520 ? -51.857 -38.984 32.814 1.00 81.75 520 THR A O 1
ATOM 4192 N N . THR A 1 521 ? -50.845 -38.651 34.792 1.00 83.38 521 THR A N 1
ATOM 4193 C CA . THR A 1 521 ? -51.997 -39.034 35.631 1.00 83.38 521 THR A CA 1
ATOM 4194 C C . THR A 1 521 ? -52.558 -37.884 36.457 1.00 83.38 521 THR A C 1
ATOM 4196 O O . THR A 1 521 ? -53.763 -37.843 36.695 1.00 83.38 521 THR A O 1
ATOM 4199 N N . VAL A 1 522 ? -51.711 -36.946 36.876 1.00 88.62 522 VAL A N 1
ATOM 4200 C CA . VAL A 1 522 ? -52.084 -35.816 37.730 1.00 88.62 522 VAL A CA 1
ATOM 4201 C C . VAL A 1 522 ? -51.364 -34.550 37.280 1.00 88.62 522 VAL A C 1
ATOM 4203 O O . VAL A 1 522 ? -50.214 -34.622 36.853 1.00 88.62 522 VAL A O 1
ATOM 4206 N N . LEU A 1 523 ? -52.039 -33.406 37.380 1.00 92.44 523 LEU A N 1
ATOM 4207 C CA . LEU A 1 523 ? -51.477 -32.077 37.148 1.00 92.44 523 LEU A CA 1
ATOM 4208 C C . LEU A 1 523 ? -51.728 -31.195 38.370 1.00 92.44 523 LEU A C 1
ATOM 4210 O O . LEU A 1 523 ? -52.870 -31.028 38.797 1.00 92.44 523 LEU A O 1
ATOM 4214 N N . TYR A 1 524 ? -50.678 -30.593 38.9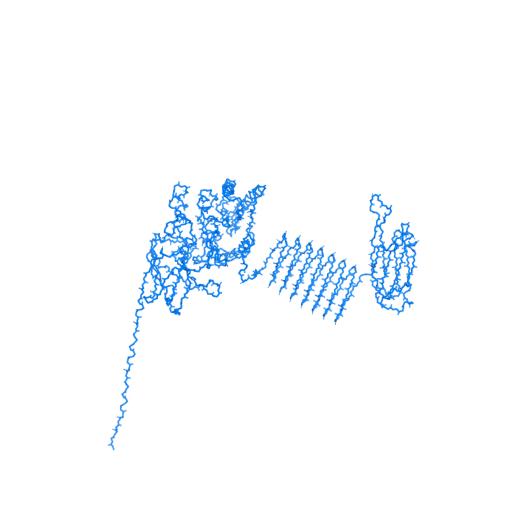05 1.00 92.31 524 TYR A N 1
ATOM 4215 C CA . TYR A 1 524 ? -50.741 -29.626 39.988 1.00 92.31 524 TYR A CA 1
ATOM 4216 C C . TYR A 1 524 ? -50.664 -28.202 39.451 1.00 92.31 524 TYR A C 1
ATOM 4218 O O . TYR A 1 524 ? -49.845 -27.906 38.587 1.00 92.31 524 TYR A O 1
ATOM 4226 N N . ILE A 1 525 ? -51.477 -27.303 40.002 1.00 95.19 525 ILE A N 1
ATOM 4227 C CA . ILE A 1 525 ? -51.410 -25.860 39.748 1.00 95.19 525 ILE A CA 1
ATOM 4228 C C . ILE A 1 525 ? -51.205 -25.152 41.081 1.00 95.19 525 ILE A C 1
ATOM 4230 O O . ILE A 1 525 ? -52.139 -25.021 41.868 1.00 95.19 525 ILE A O 1
ATOM 4234 N N . ASN A 1 526 ? -49.989 -24.684 41.341 1.00 92.62 526 ASN A N 1
ATOM 4235 C CA . ASN A 1 526 ? -49.674 -23.825 42.474 1.00 92.62 526 ASN A CA 1
ATOM 4236 C C . ASN A 1 526 ? -49.915 -22.367 42.082 1.00 92.62 526 ASN A C 1
ATOM 4238 O O . ASN A 1 526 ? -49.298 -21.872 41.143 1.00 92.62 526 ASN A O 1
ATOM 4242 N N . THR A 1 527 ? -50.789 -21.666 42.788 1.00 92.12 527 THR A N 1
ATOM 4243 C CA . THR A 1 527 ? -51.231 -20.315 42.407 1.00 92.12 527 THR A CA 1
ATOM 4244 C C . THR A 1 527 ? -50.356 -19.186 42.955 1.00 92.12 527 THR A C 1
ATOM 4246 O O . THR A 1 527 ? -50.675 -18.014 42.753 1.00 92.12 527 THR A O 1
ATOM 4249 N N . GLY A 1 528 ? -49.247 -19.496 43.633 1.00 88.50 528 GLY A N 1
ATOM 4250 C CA . GLY A 1 528 ? -48.401 -18.485 44.260 1.00 88.50 528 GLY A CA 1
ATOM 4251 C C . GLY A 1 528 ? -49.131 -17.779 45.406 1.00 88.50 528 GLY A C 1
ATOM 4252 O O . GLY A 1 528 ? -49.668 -18.421 46.310 1.00 88.50 528 GLY A O 1
ATOM 4253 N N . ASN A 1 529 ? -49.154 -16.446 45.387 1.00 85.12 529 ASN A N 1
ATOM 4254 C CA . ASN A 1 529 ? -49.862 -15.637 46.378 1.00 85.12 529 ASN A CA 1
ATOM 4255 C C . ASN A 1 529 ? -51.358 -15.523 46.030 1.00 85.12 529 ASN A C 1
ATOM 4257 O O . ASN A 1 529 ? -51.834 -14.480 45.578 1.00 85.12 529 ASN A O 1
ATOM 4261 N N . PHE A 1 530 ? -52.097 -16.614 46.243 1.00 84.12 530 PHE A N 1
ATOM 4262 C CA . PHE A 1 530 ? -53.523 -16.734 45.907 1.00 84.12 530 PHE A CA 1
ATOM 4263 C C . PHE A 1 530 ? -54.414 -15.664 46.556 1.00 84.12 530 PHE A C 1
ATOM 4265 O O . PHE A 1 530 ? -55.447 -15.308 45.998 1.00 84.12 530 PHE A O 1
ATOM 4272 N N . SER A 1 531 ? -53.999 -15.090 47.690 1.00 84.00 531 SER A N 1
ATOM 4273 C CA . SER A 1 531 ? -54.709 -13.990 48.355 1.00 84.00 531 SER A CA 1
ATOM 4274 C C . SER A 1 531 ? -54.803 -12.718 47.505 1.00 84.00 531 SER A C 1
ATOM 4276 O O . SER A 1 531 ? -55.699 -11.914 47.732 1.00 84.00 531 SER A O 1
ATOM 4278 N N . LEU A 1 532 ? -53.889 -12.516 46.547 1.00 84.81 532 LEU A N 1
ATOM 4279 C CA . LEU A 1 532 ? -53.886 -11.357 45.643 1.00 84.81 532 LEU A CA 1
ATOM 4280 C C . LEU A 1 532 ? -54.621 -11.615 44.321 1.00 84.81 532 LEU A C 1
ATOM 4282 O O . LEU A 1 532 ? -54.857 -10.682 43.558 1.00 84.81 532 LEU A O 1
ATOM 4286 N N . ILE A 1 533 ? -54.937 -12.878 44.027 1.00 88.81 533 ILE A N 1
ATOM 4287 C CA . ILE A 1 533 ? -55.526 -13.305 42.753 1.00 88.81 533 ILE A CA 1
ATOM 4288 C C . ILE A 1 533 ? -56.749 -14.204 42.947 1.00 88.81 533 ILE A C 1
ATOM 4290 O O . ILE A 1 533 ? -57.106 -14.950 42.041 1.00 88.81 533 ILE A O 1
ATOM 4294 N N . SER A 1 534 ? -57.417 -14.141 44.102 1.00 89.06 534 SER A N 1
ATOM 4295 C CA . SER A 1 534 ? -58.560 -15.011 44.424 1.00 89.06 534 SER A CA 1
ATOM 4296 C C . SER A 1 534 ? -59.672 -14.950 43.380 1.00 89.06 534 SER A C 1
ATOM 4298 O O . SER A 1 534 ? -60.359 -15.944 43.150 1.00 89.06 534 SER A O 1
ATOM 4300 N N . ASP A 1 535 ? -59.791 -13.801 42.717 1.00 89.50 535 ASP A N 1
ATOM 4301 C CA . ASP A 1 535 ? -60.838 -13.498 41.746 1.00 89.50 535 ASP A CA 1
ATOM 4302 C C . ASP A 1 535 ? -60.373 -13.736 40.295 1.00 89.50 535 ASP A C 1
ATOM 4304 O O . ASP A 1 535 ? -61.152 -13.591 39.352 1.00 89.50 535 ASP A O 1
ATOM 4308 N N . TYR A 1 536 ? -59.111 -14.140 40.100 1.00 93.38 536 TYR A N 1
ATOM 4309 C CA . TYR A 1 536 ? -58.561 -14.508 38.797 1.00 93.38 536 TYR A CA 1
ATOM 4310 C C . TYR A 1 536 ? -59.005 -15.919 38.447 1.00 93.38 536 TYR A C 1
ATOM 4312 O O . TYR A 1 536 ? -59.044 -16.815 39.298 1.00 93.38 536 TYR A O 1
ATOM 4320 N N . LYS A 1 537 ? -59.284 -16.146 37.167 1.00 95.31 537 LYS A N 1
ATOM 4321 C CA . LYS A 1 537 ? -59.821 -17.415 36.682 1.00 95.31 537 LYS A CA 1
ATOM 4322 C C . LYS A 1 537 ? -58.781 -18.179 35.878 1.00 95.31 537 LYS A C 1
ATOM 4324 O O . LYS A 1 537 ? -58.148 -17.628 34.982 1.00 95.31 537 LYS A O 1
ATOM 4329 N N . ILE A 1 538 ? -58.656 -19.465 36.178 1.00 96.19 538 ILE A N 1
ATOM 4330 C CA . ILE A 1 538 ? -57.854 -20.427 35.430 1.00 96.19 538 ILE A CA 1
ATOM 4331 C C . ILE A 1 538 ? -58.805 -21.245 34.565 1.00 96.19 538 ILE A C 1
ATOM 4333 O O . ILE A 1 538 ? -59.805 -21.777 35.057 1.00 96.19 538 ILE A O 1
ATOM 4337 N N . ILE A 1 539 ? -58.515 -21.332 33.273 1.00 96.31 539 ILE A N 1
ATOM 4338 C CA . ILE A 1 539 ? -59.290 -22.110 32.304 1.00 96.31 539 ILE A CA 1
ATOM 4339 C C . ILE A 1 539 ? -58.329 -23.027 31.565 1.00 96.31 539 ILE A C 1
ATOM 4341 O O . ILE A 1 539 ? -57.328 -22.550 31.050 1.00 96.31 539 ILE A O 1
ATOM 4345 N N . ILE A 1 540 ? -58.635 -24.320 31.480 1.00 94.69 540 ILE A N 1
ATOM 4346 C CA . ILE A 1 540 ? -57.932 -25.240 30.585 1.00 94.69 540 ILE A CA 1
ATOM 4347 C C . ILE A 1 540 ? -58.884 -25.638 29.467 1.00 94.69 540 ILE A C 1
ATOM 4349 O O . ILE A 1 540 ? -60.043 -25.988 29.716 1.00 94.69 540 ILE A O 1
ATOM 4353 N N . THR A 1 541 ? -58.386 -25.585 28.237 1.00 92.38 541 THR A N 1
ATOM 4354 C CA . THR A 1 541 ? -59.088 -26.028 27.034 1.00 92.38 541 THR A CA 1
ATOM 4355 C C . THR A 1 541 ? -58.322 -27.135 26.324 1.00 92.38 541 THR A C 1
ATOM 4357 O O . THR A 1 541 ? -57.091 -27.176 26.357 1.00 92.38 541 THR A O 1
ATOM 4360 N N . ASN A 1 542 ? -59.055 -28.047 25.689 1.00 87.44 542 ASN A N 1
ATOM 4361 C CA . ASN A 1 542 ? -58.483 -29.096 24.844 1.00 87.44 542 ASN A CA 1
ATOM 4362 C C . ASN A 1 542 ? -58.061 -28.549 23.457 1.00 87.44 542 ASN A C 1
ATOM 4364 O O . ASN A 1 542 ? -58.345 -27.385 23.152 1.00 87.44 542 ASN A O 1
ATOM 4368 N N . PRO A 1 543 ? -57.416 -29.355 22.586 1.00 80.38 543 PRO A N 1
ATOM 4369 C CA . PRO A 1 543 ? -57.044 -28.930 21.228 1.00 80.38 543 PRO A CA 1
ATOM 4370 C C . PRO A 1 543 ? -58.204 -28.408 20.365 1.00 80.38 543 PRO A C 1
ATOM 4372 O O . PRO A 1 543 ? -57.979 -27.666 19.416 1.00 80.38 543 PRO A O 1
ATOM 4375 N N . LEU A 1 544 ? -59.447 -28.781 20.687 1.00 85.12 544 LEU A N 1
ATOM 4376 C CA . LEU A 1 544 ? -60.664 -28.325 20.007 1.00 85.12 544 LEU A CA 1
ATOM 4377 C C . LEU A 1 544 ? -61.242 -27.039 20.629 1.00 85.12 544 LEU A C 1
ATOM 4379 O O . LEU A 1 544 ? -62.390 -26.687 20.360 1.00 85.12 544 LEU A O 1
ATOM 4383 N N . SER A 1 545 ? -60.478 -26.365 21.497 1.00 84.12 545 SER A N 1
ATOM 4384 C CA . SER A 1 545 ? -60.876 -25.163 22.243 1.00 84.12 545 SER A CA 1
ATOM 4385 C C . SER A 1 545 ? -62.084 -25.358 23.172 1.00 84.12 545 SER A C 1
ATOM 4387 O O . SER A 1 545 ? -62.725 -24.389 23.579 1.00 84.12 545 SER A O 1
ATOM 4389 N N . GLN A 1 546 ? -62.402 -26.599 23.549 1.00 89.25 546 GLN A N 1
ATOM 4390 C CA . GLN A 1 546 ? -63.458 -26.893 24.520 1.00 89.25 546 GLN A CA 1
ATOM 4391 C C . GLN A 1 546 ? -62.903 -26.758 25.939 1.00 89.25 546 GLN A C 1
ATOM 4393 O O . GLN A 1 546 ? -61.841 -27.304 26.236 1.00 89.25 546 GLN A O 1
ATOM 4398 N N . VAL A 1 547 ? -63.623 -26.066 26.826 1.00 92.88 547 VAL A N 1
ATOM 4399 C CA . VAL A 1 547 ? -63.240 -25.924 28.241 1.00 92.88 547 VAL A CA 1
ATOM 4400 C C . VAL A 1 547 ? -63.432 -27.253 28.964 1.00 92.88 547 VAL A C 1
ATOM 4402 O O . VAL A 1 547 ? -64.545 -27.769 29.033 1.00 92.88 547 VAL A O 1
ATOM 4405 N N . ILE A 1 548 ? -62.353 -27.779 29.535 1.00 92.44 548 ILE A N 1
ATOM 4406 C CA . ILE A 1 548 ? -62.345 -29.050 30.279 1.00 92.44 548 ILE A CA 1
ATOM 4407 C C . ILE A 1 548 ? -62.127 -28.853 31.777 1.00 92.44 548 ILE A C 1
ATOM 4409 O O . ILE A 1 548 ? -62.502 -29.706 32.577 1.00 92.44 548 ILE A O 1
ATOM 4413 N N . PHE A 1 549 ? -61.526 -27.729 32.164 1.00 93.88 549 PHE A N 1
ATOM 4414 C CA . PHE A 1 549 ? -61.313 -27.370 33.556 1.00 93.88 549 PHE A CA 1
ATOM 4415 C C . PHE A 1 549 ? -61.446 -25.865 33.714 1.00 93.88 549 PHE A C 1
ATOM 4417 O O . PHE A 1 549 ? -60.966 -25.089 32.886 1.00 93.88 549 PHE A O 1
ATOM 4424 N N . THR A 1 550 ? -62.095 -25.443 34.791 1.00 94.94 550 THR A N 1
ATOM 4425 C CA . THR A 1 550 ? -62.139 -24.038 35.162 1.00 94.94 550 THR A CA 1
ATOM 4426 C C . THR A 1 550 ? -62.253 -23.882 36.668 1.00 94.94 550 THR A C 1
ATOM 4428 O O . THR A 1 550 ? -63.025 -24.589 37.312 1.00 94.94 550 THR A O 1
ATOM 4431 N N . THR A 1 551 ? -61.485 -22.952 37.227 1.00 94.50 551 THR A N 1
ATOM 4432 C CA . THR A 1 551 ? -61.535 -22.609 38.649 1.00 94.50 551 THR A CA 1
ATOM 4433 C C . THR A 1 551 ? -61.152 -21.150 38.863 1.00 94.50 551 THR A C 1
ATOM 4435 O O . THR A 1 551 ? -60.478 -20.546 38.029 1.00 94.50 551 THR A O 1
ATOM 4438 N N . PHE A 1 552 ? -61.562 -20.587 39.995 1.00 94.44 552 PHE A N 1
ATOM 4439 C CA . PHE A 1 552 ? -60.946 -19.376 40.538 1.00 94.44 552 PHE A CA 1
ATOM 4440 C C . PHE A 1 552 ? -59.612 -19.724 41.200 1.00 94.44 552 PHE A C 1
ATOM 4442 O O . PHE A 1 552 ? -59.441 -20.863 41.622 1.00 94.44 552 PHE A O 1
ATOM 4449 N N . SER A 1 553 ? -58.686 -18.770 41.307 1.00 91.44 553 SER A N 1
ATOM 4450 C CA . SER A 1 553 ? -57.343 -18.969 41.884 1.00 91.44 553 SER A CA 1
ATOM 4451 C C . SER A 1 553 ? -57.327 -18.694 43.394 1.00 91.44 553 SER A C 1
ATOM 4453 O O . SER A 1 553 ? -56.485 -17.957 43.894 1.00 91.44 553 SER A O 1
ATOM 4455 N N . ASN A 1 554 ? -58.294 -19.251 44.125 1.00 91.12 554 ASN A N 1
ATOM 4456 C CA . ASN A 1 554 ? -58.570 -18.948 45.537 1.00 91.12 554 ASN A CA 1
ATOM 4457 C C . ASN A 1 554 ? -57.980 -19.952 46.546 1.00 91.12 554 ASN A C 1
ATOM 4459 O O . ASN A 1 554 ? -58.257 -19.865 47.742 1.00 91.12 554 ASN A O 1
ATOM 4463 N N . GLN A 1 555 ? -57.177 -20.903 46.077 1.00 91.12 555 GLN A N 1
ATOM 4464 C CA . GLN A 1 555 ? -56.450 -21.876 46.889 1.00 91.12 555 GLN A CA 1
ATOM 4465 C C . GLN A 1 555 ? -54.991 -21.942 46.428 1.00 91.12 555 GLN A C 1
ATOM 4467 O O . GLN A 1 555 ? -54.729 -21.700 45.249 1.00 91.12 555 GLN A O 1
ATOM 4472 N N . PRO A 1 556 ? -54.043 -22.287 47.319 1.00 88.31 556 PRO A N 1
ATOM 4473 C CA . PRO A 1 556 ? -52.611 -22.302 47.009 1.00 88.31 556 PRO A CA 1
ATOM 4474 C C . PRO A 1 556 ? -52.192 -23.398 46.020 1.00 88.31 556 PRO A C 1
ATOM 4476 O O . PRO A 1 556 ? -51.156 -23.265 45.371 1.00 88.31 556 PRO A O 1
ATOM 4479 N N . LEU A 1 557 ? -52.956 -24.489 45.922 1.00 93.81 557 LEU A N 1
ATOM 4480 C CA . LEU A 1 557 ? -52.642 -25.636 45.078 1.00 93.81 557 LEU A CA 1
ATOM 4481 C C . LEU A 1 557 ? -53.934 -26.310 44.608 1.00 93.81 557 LEU A C 1
ATOM 4483 O O . LEU A 1 557 ? -54.797 -26.608 45.429 1.00 93.81 557 LEU A O 1
ATOM 4487 N N . TYR A 1 558 ? -54.030 -26.595 43.313 1.00 94.19 558 TYR A N 1
ATOM 4488 C CA . TYR A 1 558 ? -55.048 -27.471 42.735 1.00 94.19 558 TYR A CA 1
ATOM 4489 C C . TYR A 1 558 ? -54.396 -28.761 42.266 1.00 94.19 558 TYR A C 1
ATOM 4491 O O . TYR A 1 558 ? -53.354 -28.708 41.622 1.00 94.19 558 TYR A O 1
ATOM 4499 N N . GLU A 1 559 ? -55.027 -29.892 42.555 1.00 95.25 559 GLU A N 1
ATOM 4500 C CA . GLU A 1 559 ? -54.667 -31.202 42.016 1.00 95.25 559 GLU A CA 1
ATOM 4501 C C . GLU A 1 559 ? -55.745 -31.627 41.016 1.00 95.25 559 GLU A C 1
ATOM 4503 O O . GLU A 1 559 ? -56.932 -31.670 41.346 1.00 95.25 559 GLU A O 1
ATOM 4508 N N . ILE A 1 560 ? -55.341 -31.895 39.778 1.00 93.88 560 ILE A N 1
ATOM 4509 C CA . ILE A 1 560 ? -56.238 -32.219 38.672 1.00 93.88 560 ILE A CA 1
ATOM 4510 C C . ILE A 1 560 ? -55.974 -33.656 38.239 1.00 93.88 560 ILE A C 1
ATOM 4512 O O . ILE A 1 560 ? -54.901 -33.977 37.732 1.00 93.88 560 ILE A O 1
ATOM 4516 N N . ASP A 1 561 ? -56.982 -34.507 38.409 1.00 92.31 561 ASP A N 1
ATOM 4517 C CA . ASP A 1 561 ? -56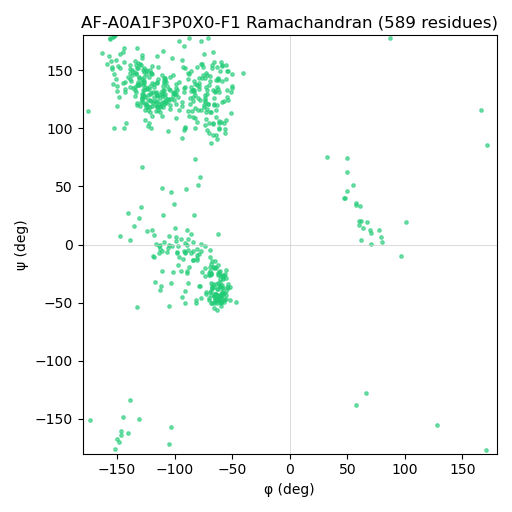.989 -35.880 37.910 1.00 92.31 561 ASP A CA 1
ATOM 4518 C C . ASP A 1 561 ? -57.175 -35.891 36.384 1.00 92.31 561 ASP A C 1
ATOM 4520 O O . ASP A 1 561 ? -58.228 -35.513 35.857 1.00 92.31 561 ASP A O 1
ATOM 4524 N N . LEU A 1 562 ? -56.137 -36.338 35.677 1.00 91.44 562 LEU A N 1
ATOM 4525 C CA . LEU A 1 562 ? -56.097 -36.387 34.217 1.00 91.44 562 LEU A CA 1
ATOM 4526 C C . LEU A 1 562 ? -56.604 -37.716 33.653 1.00 91.44 562 LEU A C 1
ATOM 4528 O O . LEU A 1 562 ? -56.758 -37.840 32.440 1.00 91.44 562 LEU A O 1
ATOM 4532 N N . THR A 1 563 ? -56.885 -38.719 34.492 1.00 85.44 563 THR A N 1
ATOM 4533 C CA . THR A 1 563 ? -57.317 -40.052 34.027 1.00 85.44 563 THR A CA 1
ATOM 4534 C C . THR A 1 563 ? -58.660 -40.021 33.296 1.00 85.44 563 THR A C 1
ATOM 4536 O O . THR A 1 563 ? -58.974 -40.918 32.516 1.00 85.44 563 THR A O 1
ATOM 4539 N N . LYS A 1 564 ? -59.448 -38.963 33.514 1.00 82.56 564 LYS A N 1
ATOM 4540 C CA . LYS A 1 564 ? -60.754 -38.737 32.880 1.00 82.56 564 LYS A CA 1
ATOM 4541 C C . LYS A 1 564 ? -60.669 -37.927 31.585 1.00 82.56 564 LYS A C 1
ATOM 4543 O O . LYS A 1 564 ? -61.694 -37.715 30.940 1.00 82.56 564 LYS A O 1
ATOM 4548 N N . TRP A 1 565 ? -59.487 -37.429 31.222 1.00 87.56 565 TRP A N 1
ATOM 4549 C CA . TRP A 1 565 ? -59.304 -36.599 30.035 1.00 87.56 565 TRP A CA 1
ATOM 4550 C C . TRP A 1 565 ? -59.130 -37.505 28.817 1.00 87.56 565 TRP A C 1
ATOM 4552 O O . TRP A 1 565 ? -58.270 -38.381 28.790 1.00 87.56 565 TRP A O 1
ATOM 4562 N N . THR A 1 566 ? -59.980 -37.321 27.808 1.00 69.94 566 THR A N 1
ATOM 4563 C CA . THR A 1 566 ? -60.151 -38.281 26.705 1.00 69.94 566 THR A CA 1
ATOM 4564 C C . THR A 1 566 ? -59.080 -38.196 25.618 1.00 69.94 566 THR A C 1
ATOM 4566 O O . THR A 1 566 ? -59.005 -39.090 24.778 1.00 69.94 566 THR A O 1
ATOM 4569 N N . SER A 1 567 ? -58.247 -37.152 25.621 1.00 77.94 567 SER A N 1
ATOM 4570 C CA . SER A 1 567 ? -57.179 -36.950 24.637 1.00 77.94 567 SER A CA 1
ATOM 4571 C C . SER A 1 567 ? -55.819 -36.727 25.296 1.00 77.94 567 SER A C 1
ATOM 4573 O O . SER A 1 567 ? -55.703 -36.017 26.294 1.00 77.94 567 SER A O 1
ATOM 4575 N N . ARG A 1 568 ? -54.773 -37.303 24.709 1.00 81.94 568 ARG A N 1
ATOM 4576 C CA . ARG A 1 568 ? -53.377 -36.941 24.981 1.00 81.94 568 ARG A CA 1
ATOM 4577 C C . ARG A 1 568 ? -52.930 -35.887 23.970 1.00 81.94 568 ARG A C 1
ATOM 4579 O O . ARG A 1 568 ? -53.495 -35.819 22.879 1.00 81.94 568 ARG A O 1
ATOM 4586 N N . GLY A 1 569 ? -51.968 -35.049 24.334 1.00 78.25 569 GLY A N 1
ATOM 4587 C CA . GLY A 1 569 ? -51.478 -33.953 23.497 1.00 78.25 569 GLY A CA 1
ATOM 4588 C C . GLY A 1 569 ? -51.473 -32.600 24.207 1.00 78.25 569 GLY A C 1
ATOM 4589 O O . GLY A 1 569 ? -51.371 -32.529 25.431 1.00 78.25 569 GLY A O 1
ATOM 4590 N N . ILE A 1 570 ? -51.549 -31.526 23.418 1.00 82.06 570 ILE A N 1
ATOM 4591 C CA . ILE A 1 570 ? -51.398 -30.142 23.887 1.00 82.06 570 ILE A CA 1
ATOM 4592 C C . ILE A 1 570 ? -52.739 -29.583 24.364 1.00 82.06 570 ILE A C 1
ATOM 4594 O O . ILE A 1 570 ? -53.722 -29.560 23.626 1.00 82.06 570 ILE A O 1
ATOM 4598 N N . TYR A 1 571 ? -52.764 -29.079 25.589 1.00 90.06 571 TYR A N 1
ATOM 4599 C CA . TYR A 1 571 ? -53.885 -28.336 26.154 1.00 90.06 571 TYR A CA 1
ATOM 4600 C C . TYR A 1 571 ? -53.463 -26.890 26.401 1.00 90.06 571 TYR A C 1
ATOM 4602 O O . TYR A 1 571 ? -52.290 -26.616 26.643 1.00 90.06 571 TYR A O 1
ATOM 4610 N N . HIS A 1 572 ? -54.414 -25.959 26.373 1.00 90.19 572 HIS A N 1
ATOM 4611 C CA . HIS A 1 572 ? -54.129 -24.545 26.616 1.00 90.19 572 HIS A CA 1
ATOM 4612 C C . HIS A 1 572 ? -54.677 -24.127 27.971 1.00 90.19 572 HIS A C 1
ATOM 4614 O O . HIS A 1 572 ? -55.881 -24.250 28.205 1.00 90.19 572 HIS A O 1
ATOM 4620 N N . ILE A 1 573 ? -53.816 -23.593 28.833 1.00 94.00 573 ILE A N 1
ATOM 4621 C CA . ILE A 1 573 ? -54.200 -22.956 30.087 1.00 94.00 573 ILE A CA 1
ATOM 4622 C C . ILE A 1 573 ? -54.221 -21.436 29.930 1.00 94.00 573 ILE A C 1
ATOM 4624 O O . ILE A 1 573 ? -53.270 -20.830 29.442 1.00 94.00 573 ILE A O 1
ATOM 4628 N N . GLN A 1 574 ? -55.314 -20.811 30.346 1.00 94.44 574 GLN A N 1
ATOM 4629 C CA . GLN A 1 574 ? -55.530 -19.372 30.291 1.00 94.44 574 GLN A CA 1
ATOM 4630 C C . GLN A 1 574 ? -55.708 -18.823 31.698 1.00 94.44 574 GLN A C 1
ATOM 4632 O O . GLN A 1 574 ? -56.453 -19.395 32.497 1.00 94.44 574 GLN A O 1
ATOM 4637 N N . ILE A 1 575 ? -55.053 -17.696 31.972 1.00 93.44 575 ILE A N 1
ATOM 4638 C CA . ILE A 1 575 ? -55.256 -16.918 33.195 1.00 93.44 575 ILE A CA 1
ATOM 4639 C C . ILE A 1 575 ? -56.016 -15.655 32.816 1.00 93.44 575 ILE A C 1
ATOM 4641 O O . ILE A 1 575 ? -55.560 -14.887 31.967 1.00 93.44 575 ILE A O 1
ATOM 4645 N N . LEU A 1 576 ? -57.179 -15.457 33.424 1.00 93.19 576 LEU A N 1
ATOM 4646 C CA . LEU A 1 576 ? -58.016 -14.279 33.240 1.00 93.19 576 LEU A CA 1
ATOM 4647 C C . LEU A 1 576 ? -57.976 -13.431 34.513 1.00 93.19 576 LEU A C 1
ATOM 4649 O O . LEU A 1 576 ? -58.030 -13.980 35.616 1.00 93.19 576 LEU A O 1
ATOM 4653 N N . ASP A 1 577 ? -57.896 -12.111 34.355 1.00 90.25 577 ASP A N 1
ATOM 4654 C CA . ASP A 1 577 ? -58.000 -11.170 35.473 1.00 90.25 577 ASP A CA 1
ATOM 4655 C C . ASP A 1 577 ? -59.435 -11.088 36.032 1.00 90.25 577 ASP A C 1
ATOM 4657 O O . ASP A 1 577 ? -60.374 -11.711 35.520 1.00 90.25 577 ASP A O 1
ATOM 4661 N N . ALA A 1 578 ? -59.618 -10.288 37.086 1.00 86.69 578 ALA A N 1
ATOM 4662 C CA . ALA A 1 578 ? -60.927 -10.042 37.694 1.00 86.69 578 ALA A CA 1
ATOM 4663 C C . ALA A 1 578 ? -61.956 -9.451 36.703 1.00 86.69 578 ALA A C 1
ATOM 4665 O O . ALA A 1 578 ? -63.156 -9.686 36.842 1.00 86.69 578 ALA A O 1
ATOM 4666 N N . ALA A 1 579 ? -61.501 -8.751 35.656 1.00 88.25 579 ALA A N 1
ATOM 4667 C CA . ALA A 1 579 ? -62.337 -8.207 34.585 1.00 88.25 579 ALA A CA 1
ATOM 4668 C C . ALA A 1 579 ? -62.613 -9.218 33.450 1.00 88.25 579 ALA A C 1
ATOM 4670 O O . ALA A 1 579 ? -63.176 -8.847 32.419 1.00 88.25 579 ALA A O 1
ATOM 4671 N N . GLN A 1 580 ? -62.250 -10.495 33.630 1.00 88.25 580 GLN A N 1
ATOM 4672 C CA . GLN A 1 580 ? -62.356 -11.570 32.634 1.00 88.25 580 GLN A CA 1
ATOM 4673 C C . GLN A 1 580 ? -61.518 -11.335 31.365 1.00 88.25 580 GLN A C 1
ATOM 4675 O O . GLN A 1 580 ? -61.761 -11.963 30.331 1.00 88.25 580 GLN A O 1
ATOM 4680 N N . LYS A 1 581 ? -60.505 -10.467 31.418 1.00 88.88 581 LYS A N 1
ATOM 4681 C CA . LYS A 1 581 ? -59.555 -10.293 30.320 1.00 88.88 581 LYS A CA 1
ATOM 4682 C C . LYS A 1 581 ? -58.465 -11.353 30.428 1.00 88.88 581 LYS A C 1
ATOM 4684 O O . LYS A 1 581 ? -57.881 -11.555 31.488 1.00 88.88 581 LYS A O 1
ATOM 4689 N N . ILE A 1 582 ? -58.159 -12.009 29.310 1.00 89.44 582 ILE A N 1
ATOM 4690 C CA . ILE A 1 582 ? -57.046 -12.960 29.231 1.00 89.44 582 ILE A CA 1
ATOM 4691 C C . ILE A 1 582 ? -55.740 -12.194 29.460 1.00 89.44 582 ILE A C 1
ATOM 4693 O O . ILE A 1 582 ? -55.363 -11.337 28.661 1.00 89.44 582 ILE A O 1
ATOM 4697 N N . ILE A 1 583 ? -55.056 -12.524 30.551 1.00 85.94 583 ILE A N 1
ATOM 4698 C CA . ILE A 1 583 ? -53.711 -12.038 30.859 1.00 85.94 583 ILE A CA 1
ATOM 4699 C C . ILE A 1 583 ? -52.701 -12.800 30.015 1.00 85.94 583 ILE A C 1
ATOM 4701 O O . ILE A 1 583 ? -51.789 -12.214 29.442 1.00 85.94 583 ILE A O 1
ATOM 4705 N N . THR A 1 584 ? -52.853 -14.123 29.960 1.00 83.94 584 THR A N 1
ATOM 4706 C CA . THR A 1 584 ? -51.924 -14.995 29.251 1.00 83.94 584 THR A CA 1
ATOM 4707 C C . THR A 1 584 ? -52.564 -16.331 28.898 1.00 83.94 584 THR A C 1
ATOM 4709 O O . THR A 1 584 ? -53.514 -16.773 29.547 1.00 83.94 584 THR A O 1
ATOM 4712 N N . THR A 1 585 ? -52.032 -16.966 27.859 1.00 87.25 585 THR A N 1
ATOM 4713 C CA . THR A 1 585 ? -52.319 -18.350 27.473 1.00 87.25 585 THR A CA 1
ATOM 4714 C C . THR A 1 585 ? -50.987 -19.097 27.375 1.00 87.25 585 THR A C 1
ATOM 4716 O O . THR A 1 585 ? -50.009 -18.551 26.856 1.00 87.25 585 THR A O 1
ATOM 4719 N N . ARG A 1 586 ? -50.928 -20.314 27.914 1.00 85.06 586 ARG A N 1
ATOM 4720 C CA . ARG A 1 586 ? -49.762 -21.207 27.873 1.00 85.06 586 ARG A CA 1
ATOM 4721 C C . ARG A 1 586 ? -50.186 -22.618 27.494 1.00 85.06 586 ARG A C 1
ATOM 4723 O O . ARG A 1 586 ? -51.347 -22.981 27.669 1.00 85.06 586 ARG A O 1
ATOM 4730 N N . GLU A 1 587 ? -49.246 -23.392 26.980 1.00 85.75 587 GLU A N 1
ATOM 4731 C CA . GLU A 1 587 ? -49.458 -24.787 26.606 1.00 85.75 587 GLU A CA 1
ATOM 4732 C C . GLU A 1 587 ? -49.005 -25.714 27.743 1.00 85.75 587 GLU A C 1
ATOM 4734 O O . GLU A 1 587 ? -47.991 -25.470 28.395 1.00 85.75 587 GLU A O 1
ATOM 4739 N N . ILE A 1 588 ? -49.770 -26.774 27.987 1.00 85.50 588 ILE A N 1
ATOM 4740 C CA . ILE A 1 588 ? -49.414 -27.878 28.886 1.00 85.50 588 ILE A CA 1
ATOM 4741 C C . ILE A 1 588 ? -49.554 -29.196 28.122 1.00 85.50 588 ILE A C 1
ATOM 4743 O O . ILE A 1 588 ? -50.442 -29.346 27.277 1.00 85.50 588 ILE A O 1
ATOM 4747 N N . VAL A 1 589 ? -48.676 -30.154 28.407 1.00 81.94 589 VAL A N 1
ATOM 4748 C CA . VAL A 1 589 ? -48.602 -31.425 27.680 1.00 81.94 589 VAL A CA 1
ATOM 4749 C C . VAL A 1 589 ? -49.155 -32.545 28.548 1.00 81.94 589 VAL A C 1
ATOM 4751 O O . VAL A 1 589 ? -48.689 -32.755 29.665 1.00 81.94 589 VAL A O 1
ATOM 4754 N N . ILE A 1 590 ? -50.133 -33.284 28.021 1.00 84.12 590 ILE A N 1
ATOM 4755 C CA . ILE A 1 590 ? -50.735 -34.441 28.693 1.00 84.12 590 ILE A CA 1
ATOM 4756 C C . ILE A 1 590 ? -50.370 -35.719 27.927 1.00 84.12 590 ILE A C 1
ATOM 4758 O O . ILE A 1 590 ? -50.739 -35.844 26.757 1.00 84.12 590 ILE A O 1
ATOM 4762 N N . GLN A 1 591 ? -49.662 -36.649 28.577 1.00 80.00 591 GLN A N 1
ATOM 4763 C CA . G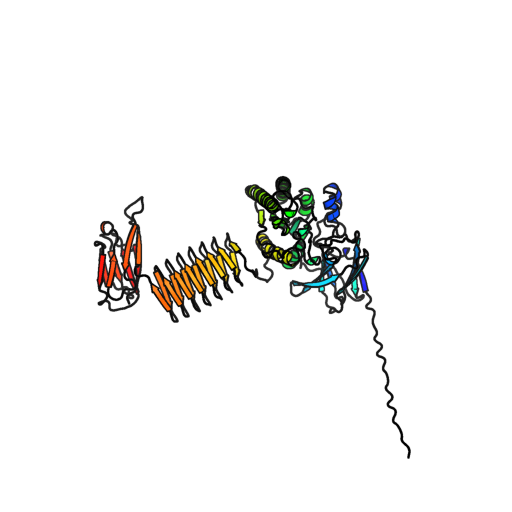LN A 1 591 ? -49.105 -37.884 27.993 1.00 80.00 591 GLN A CA 1
ATOM 4764 C C . GLN A 1 591 ? -49.926 -39.136 28.284 1.00 80.00 591 GLN A C 1
ATOM 4766 O O . GLN A 1 591 ? -50.333 -39.362 29.447 1.00 80.00 591 GLN A O 1
#

pLDDT: mean 80.21, std 23.3, range [25.2, 98.88]

Foldseek 3Di:
DDDDDDDDDDPPPPPPPPPPPQDKDKDFQVVADKFLAFPCDDDLFNFHPVLCVLDDPLLRVLRLANAQIKGKKKKLFQWKKKKWFFDPLDDDPLAASQQAFKKWKWWQDPLATHTAAIGHAPSHRIGIGIGGHRHHSDIIMMIIRGHLHTHIPTMIIMGGPPMDMGYDPDLQAPQQQAEEEQAEVQLSPVYEHHRCLRLQNVLRRQLSYTYRRNYRHLDRQLALSVVVGRVSSNHQEYEYHHLLNYFLVSLLPRNVVNVVSSCVSPLPHAYEQEAAAQFLCQPVDDPPDRSHPVRSVSSRVSSVVVQVVVVVPGPNYHYDYNPCQQHDPQQQHSRRHHGYSSSSVSNSLVVSVVVCVSNVRPPDPDDSAPDDEDEDEDDDEDEDEAQEEYEYEYDEEYEYEYNDEYEYEYEEEYEYEYNEEYEYEYEEEYEYEECYEYEEEYEYEYEYEYCEEYHYEYAEEYEYEYNYEYEYEYAEYYHYDDNYHYDYDYQFKYKDKDFDPPDDDDDDIWIWIWGRFQAEFKIKIFGGPLVSQQLKKKFKADPVRHTPDIDGSNDRMDIDGCPPPPDFAKIKIFIAGNVRHTRDIGIGGYD

Nearest PDB structures (foldseek):
  4lhs-assembly1_A-2  TM=9.575E-01  e=1.003E-32  Bacteroides ovatus ATCC 8483
  5jk9-assembly2_B  TM=5.278E-01  e=1.137E-01  Homo sapiens

Radius of gyration: 36.1 Å; Cα contacts (8 Å, |Δi|>4): 1413; chains: 1; bounding box: 94×89×106 Å